Protein AF-A0A835WGQ7-F1 (afdb_monomer_lite)

InterPro domains:
  IPR035952 Rhomboid-like superfamily [G3DSA:1.20.1540.10] (21-206)
  IPR035952 Rhomboid-like superfamily [SSF144091] (20-139)

Sequence (403 aa):
MLRNEVWAGAKTAPGQAIELPKVTPYLSYAIALVDAAVYGTLVRVSATQGPEAAAELLASVGFSRGAVVEQGELWRLLSGLVVHGGLGPVAVVLLGMVAVAPRVEASLGYRTFTAAYLLSALAAADTIIALGGAAADGAAASSLPTAAASVAAAAAASTSAASDGSGGDLLAAMLHPAGADVMAAVTSAAAGGAAGGAAGGLGLGLGALGAVMGIAGAAAAHEVVNGGVEQTAGSSRSASSSGAGTSGSSNGDAAHGHGRSGAGGAAGAAGTVRVDAGAVLLVVGGVAAALPYIQEAGGAGAGALLASLAAGFGTGFALAATAGPRYQVTREVDLPDGSMWIPDPDNVQEYTVVLDRTTAIQRSLATGLMALALGGASLSLVLGAAAAAAASGSAAAATAAGL

Foldseek 3Di:
DPPQPQPWADWDFQPDQGDDQFDQLPVLVVLLVLLVVLVLVLLVCCVPVNLVRSLVVLLVLAQDLCCCQVVVPVCNLVSLQRRALDPLLSVLLSLLSPPQLSVLCGFLPDPLSVLLLSLLLLLLLLLCLQLVVVLVVVVPPDDPPPLVVVVVVLVVVVVPPPDDDDDPDDVCCCVPVVVVSSSVVSLNVSVVVCVVPLSRNLSRSRSNLSSSLLSLLLSLLCLVQCVVVSVVSNVSNVVVVPPPDDPDDDDDDDDDDPDPPPDDPPPDPPDDRDRDVSSVCSLVSSVVSCVVVLVVSPDSSVVSSVVSSVSSSVSSNQLSNFQTWRKDWDKDWDDPPPDPDDDDPVPIRITTIITGPRGPVSNVVSSVVSCCVSVVSSVVSSVVVVVVVVVVVVVVVVVVVVD

Structure (mmCIF, N/CA/C/O backbone):
data_AF-A0A835WGQ7-F1
#
_entry.id   AF-A0A835WGQ7-F1
#
loop_
_atom_site.group_PDB
_atom_site.id
_atom_site.type_symbol
_atom_site.label_atom_id
_atom_site.label_alt_id
_atom_site.label_comp_id
_atom_site.label_asym_id
_atom_site.label_entity_id
_atom_site.label_seq_id
_atom_site.pdbx_PDB_ins_code
_atom_site.Cartn_x
_atom_site.Cartn_y
_atom_site.Cartn_z
_atom_site.occupancy
_atom_site.B_iso_or_equiv
_atom_site.auth_seq_id
_atom_site.auth_comp_id
_atom_site.auth_asym_id
_atom_site.auth_atom_id
_atom_site.pdbx_PDB_model_num
ATOM 1 N N . MET A 1 1 ? 25.394 -22.807 -5.955 1.00 42.53 1 MET A N 1
ATOM 2 C CA . MET A 1 1 ? 25.635 -21.900 -7.098 1.00 42.53 1 MET A CA 1
ATOM 3 C C . MET A 1 1 ? 24.342 -21.155 -7.393 1.00 42.53 1 MET A C 1
ATOM 5 O O . MET A 1 1 ? 23.442 -21.741 -7.976 1.00 42.53 1 MET A O 1
ATOM 9 N N . LEU A 1 2 ? 24.213 -19.911 -6.931 1.00 39.94 2 LEU A N 1
ATOM 10 C CA . LEU A 1 2 ? 23.130 -19.019 -7.355 1.00 39.94 2 LEU A CA 1
ATOM 11 C C . LEU A 1 2 ? 23.532 -18.478 -8.729 1.00 39.94 2 LEU A C 1
ATOM 13 O O . LEU A 1 2 ? 24.539 -17.779 -8.831 1.00 39.94 2 LEU A O 1
ATOM 17 N N . ARG A 1 3 ? 22.826 -18.868 -9.793 1.00 42.78 3 ARG A N 1
ATOM 18 C CA . ARG A 1 3 ? 23.035 -18.252 -11.106 1.00 42.78 3 ARG A CA 1
ATOM 19 C C . ARG A 1 3 ? 22.554 -16.808 -10.994 1.00 42.78 3 ARG A C 1
ATOM 21 O O . ARG A 1 3 ? 21.385 -16.577 -10.703 1.00 42.78 3 ARG A O 1
ATOM 28 N N . ASN A 1 4 ? 23.459 -15.850 -11.186 1.00 44.16 4 ASN A N 1
ATOM 29 C CA . ASN A 1 4 ? 23.080 -14.474 -11.493 1.00 44.16 4 ASN A CA 1
ATOM 30 C C . ASN A 1 4 ? 22.478 -14.494 -12.899 1.00 44.16 4 ASN A C 1
ATOM 32 O O . ASN A 1 4 ? 23.156 -14.220 -13.885 1.00 44.16 4 ASN A O 1
ATOM 36 N N . GLU A 1 5 ? 21.222 -14.912 -12.992 1.00 49.44 5 GLU A N 1
ATOM 37 C CA . GLU A 1 5 ? 20.426 -14.694 -14.184 1.00 49.44 5 GLU A CA 1
ATOM 38 C C . GLU A 1 5 ? 20.212 -13.187 -14.254 1.00 49.44 5 GLU A C 1
ATOM 40 O O . GLU A 1 5 ? 19.432 -12.610 -13.498 1.00 49.44 5 GLU A O 1
ATOM 45 N N . VAL A 1 6 ? 20.997 -12.521 -15.095 1.00 53.69 6 VAL A N 1
ATOM 46 C CA . VAL A 1 6 ? 20.657 -11.176 -15.536 1.00 53.69 6 VAL A CA 1
ATOM 47 C C . VAL A 1 6 ? 19.430 -11.370 -16.413 1.00 53.69 6 VAL A C 1
ATOM 49 O O . VAL A 1 6 ? 19.523 -11.956 -17.490 1.00 53.69 6 VAL A O 1
ATOM 52 N N . TRP A 1 7 ? 18.265 -10.975 -15.905 1.00 54.78 7 TRP A N 1
ATOM 53 C CA . TRP A 1 7 ? 17.029 -11.007 -16.674 1.00 54.78 7 TRP A CA 1
ATOM 54 C C . TRP A 1 7 ? 17.140 -9.920 -17.740 1.00 54.78 7 TRP A C 1
ATOM 56 O O . TRP A 1 7 ? 16.838 -8.754 -17.492 1.00 54.78 7 TRP A O 1
ATOM 66 N N . ALA A 1 8 ? 17.659 -10.295 -18.908 1.00 58.28 8 ALA A N 1
ATOM 67 C CA . ALA A 1 8 ? 17.592 -9.447 -20.082 1.00 58.28 8 ALA A CA 1
ATOM 68 C C . ALA A 1 8 ? 16.115 -9.329 -20.474 1.00 58.28 8 ALA A C 1
ATOM 70 O O . ALA A 1 8 ? 15.437 -10.342 -20.668 1.00 58.28 8 ALA A O 1
ATOM 71 N N . GLY A 1 9 ? 15.604 -8.097 -20.538 1.00 62.06 9 GLY A N 1
ATOM 72 C CA . GLY A 1 9 ? 14.285 -7.843 -21.112 1.00 62.06 9 GLY A CA 1
ATOM 73 C C . GLY A 1 9 ? 14.208 -8.336 -22.560 1.00 62.06 9 GLY A C 1
ATOM 74 O O . GLY A 1 9 ? 15.229 -8.626 -23.190 1.00 62.06 9 GLY A O 1
ATOM 75 N N . ALA A 1 10 ? 12.994 -8.425 -23.104 1.00 68.19 10 ALA A N 1
ATOM 76 C CA . ALA A 1 10 ? 12.816 -8.735 -24.517 1.00 68.19 10 ALA A CA 1
ATOM 77 C C . ALA A 1 10 ? 13.634 -7.749 -25.372 1.00 68.19 10 ALA A C 1
ATOM 79 O O . ALA A 1 10 ? 13.607 -6.541 -25.129 1.00 68.19 10 ALA A O 1
ATOM 80 N N . LYS A 1 11 ? 14.381 -8.261 -26.360 1.00 70.44 11 LYS A N 1
ATOM 81 C CA . LYS A 1 11 ? 15.112 -7.415 -27.309 1.00 70.44 11 LYS A CA 1
ATOM 82 C C . LYS A 1 11 ? 14.091 -6.583 -28.086 1.00 70.44 11 LYS A C 1
ATOM 84 O O . LYS A 1 11 ? 13.348 -7.122 -28.902 1.00 70.44 11 LYS A O 1
ATOM 89 N N . THR A 1 12 ? 14.045 -5.279 -27.830 1.00 72.31 12 THR A N 1
ATOM 90 C CA . THR A 1 12 ? 13.171 -4.359 -28.566 1.00 72.31 12 THR A CA 1
ATOM 91 C C . THR A 1 12 ? 13.935 -3.708 -29.709 1.00 72.31 12 THR A C 1
ATOM 93 O O . THR A 1 12 ? 15.049 -3.210 -29.510 1.00 72.31 12 THR A O 1
ATOM 96 N N . ALA A 1 13 ? 13.333 -3.703 -30.900 1.00 73.19 13 ALA A N 1
ATOM 97 C CA . ALA A 1 13 ? 13.899 -3.022 -32.058 1.00 73.19 13 ALA A CA 1
ATOM 98 C C . ALA A 1 13 ? 14.001 -1.503 -31.798 1.00 73.19 13 ALA A C 1
ATOM 100 O O . ALA A 1 13 ? 13.171 -0.950 -31.060 1.00 73.19 13 ALA A O 1
ATOM 101 N N . PRO A 1 14 ? 14.973 -0.801 -32.408 1.00 66.19 14 PRO A N 1
ATOM 102 C CA . PRO A 1 14 ? 15.103 0.644 -32.281 1.00 66.19 14 PRO A CA 1
ATOM 103 C C . PRO A 1 14 ? 13.787 1.338 -32.635 1.00 66.19 14 PRO A C 1
ATOM 105 O O . PRO A 1 14 ? 13.196 1.098 -33.684 1.00 66.19 14 PRO A O 1
ATOM 108 N N . GLY A 1 15 ? 13.301 2.184 -31.729 1.00 64.00 15 GLY A N 1
ATOM 109 C CA . GLY A 1 15 ? 12.043 2.908 -31.906 1.00 64.00 15 GLY A CA 1
ATOM 110 C C . GLY A 1 15 ? 10.777 2.179 -31.439 1.00 64.00 15 GLY A C 1
ATOM 111 O O . GLY A 1 15 ? 9.723 2.814 -31.392 1.00 64.00 15 GLY A O 1
ATOM 112 N N . GLN A 1 16 ? 10.844 0.914 -31.008 1.00 72.38 16 GLN A N 1
ATOM 113 C CA . GLN A 1 16 ? 9.722 0.257 -30.323 1.00 72.38 16 GLN A CA 1
ATOM 114 C C . GLN A 1 16 ? 9.621 0.680 -28.851 1.00 72.38 16 GLN A C 1
ATOM 116 O O . GLN A 1 16 ? 10.503 1.350 -28.310 1.00 72.38 16 GLN A O 1
ATOM 121 N N . ALA A 1 17 ? 8.460 0.457 -28.223 1.00 68.81 17 ALA A N 1
ATOM 122 C CA . ALA A 1 17 ? 8.287 0.780 -26.807 1.00 68.81 17 ALA A CA 1
ATOM 123 C C . ALA A 1 17 ? 9.069 -0.249 -26.002 1.00 68.81 17 ALA A C 1
ATOM 125 O O . ALA A 1 17 ? 8.907 -1.443 -26.230 1.00 68.81 17 ALA A O 1
ATOM 126 N N . ILE A 1 18 ? 9.925 0.219 -25.097 1.00 69.88 18 ILE A N 1
ATOM 127 C CA . ILE A 1 18 ? 10.654 -0.671 -24.204 1.00 69.88 18 ILE A CA 1
ATOM 128 C C . ILE A 1 18 ? 9.629 -1.407 -23.342 1.00 69.88 18 ILE A C 1
ATOM 130 O O . ILE A 1 18 ? 8.934 -0.798 -22.526 1.00 69.88 18 ILE A O 1
ATOM 134 N N . GLU A 1 19 ? 9.534 -2.719 -23.526 1.00 69.19 19 GLU A N 1
ATOM 135 C CA . GLU A 1 19 ? 8.757 -3.576 -22.644 1.00 69.19 19 GLU A CA 1
ATOM 136 C C . GLU A 1 19 ? 9.624 -3.953 -21.445 1.00 69.19 19 GLU A C 1
ATOM 138 O O . GLU A 1 19 ? 10.510 -4.803 -21.525 1.00 69.19 19 GLU A O 1
ATOM 143 N N . LEU A 1 20 ? 9.380 -3.289 -20.315 1.00 73.56 20 LEU A N 1
ATOM 144 C CA . LEU A 1 20 ? 9.945 -3.717 -19.038 1.00 73.56 20 LEU A CA 1
ATOM 145 C C . LEU A 1 20 ? 9.441 -5.134 -18.710 1.00 73.56 20 LEU A C 1
ATOM 147 O O . LEU A 1 20 ? 8.308 -5.462 -19.076 1.00 73.56 20 LEU A O 1
ATOM 151 N N . PRO A 1 21 ? 10.226 -5.974 -18.010 1.00 66.69 21 PRO A N 1
ATOM 152 C CA . PRO A 1 21 ? 9.754 -7.274 -17.549 1.00 66.69 21 PRO A CA 1
ATOM 153 C C . PRO A 1 21 ? 8.504 -7.083 -16.684 1.00 66.69 21 PRO A C 1
ATOM 155 O O . PRO A 1 21 ? 8.583 -6.527 -15.591 1.00 66.69 21 PRO A O 1
ATOM 158 N N . LYS A 1 22 ? 7.338 -7.504 -17.183 1.00 76.00 22 LYS A N 1
ATOM 159 C CA . LYS A 1 22 ? 6.068 -7.357 -16.466 1.00 76.00 22 LYS A CA 1
ATOM 160 C C . LYS A 1 22 ? 5.734 -8.654 -15.757 1.00 76.00 22 LYS A C 1
ATOM 162 O O . LYS A 1 22 ? 5.505 -9.681 -16.393 1.00 76.00 22 LYS A O 1
ATOM 167 N N . VAL A 1 23 ? 5.662 -8.594 -14.434 1.00 87.12 23 VAL A N 1
ATOM 168 C CA . VAL A 1 23 ? 5.010 -9.646 -13.654 1.00 87.12 23 VAL A CA 1
ATOM 169 C C . VAL A 1 23 ? 3.498 -9.449 -13.768 1.00 87.12 23 VAL A C 1
ATOM 171 O O . VAL A 1 23 ? 3.008 -8.328 -13.650 1.00 87.12 23 VAL A O 1
ATOM 174 N N . THR A 1 24 ? 2.748 -10.524 -14.010 1.00 93.06 24 THR A N 1
ATOM 175 C CA . THR A 1 24 ? 1.279 -10.476 -13.951 1.00 93.06 24 THR A CA 1
ATOM 176 C C . THR A 1 24 ? 0.832 -10.125 -12.525 1.00 93.06 24 THR A C 1
ATOM 178 O O . THR A 1 24 ? 1.233 -10.832 -11.596 1.00 93.06 24 THR A O 1
ATOM 181 N N . PRO A 1 25 ? 0.020 -9.072 -12.330 1.00 95.06 25 PRO A N 1
ATOM 182 C CA . PRO A 1 25 ? -0.252 -8.516 -11.009 1.00 95.06 25 PRO A CA 1
ATOM 183 C C . PRO A 1 25 ? -1.388 -9.259 -10.290 1.00 95.06 25 PRO A C 1
ATOM 185 O O . PRO A 1 25 ? -2.510 -8.774 -10.187 1.00 95.06 25 PRO A O 1
ATOM 188 N N . TYR A 1 26 ? -1.135 -10.491 -9.854 1.00 95.88 26 TYR A N 1
ATOM 189 C CA . TYR A 1 26 ? -2.166 -11.317 -9.220 1.00 95.88 26 TYR A CA 1
ATOM 190 C C . TYR A 1 26 ? -2.505 -10.858 -7.801 1.00 95.88 26 TYR A C 1
ATOM 192 O O . TYR A 1 26 ? -3.658 -10.974 -7.381 1.00 95.88 26 TYR A O 1
ATOM 200 N N . LEU A 1 27 ? -1.515 -10.371 -7.050 1.00 95.62 27 LEU A N 1
ATOM 201 C CA . LEU A 1 27 ? -1.689 -10.108 -5.628 1.00 95.62 27 LEU A CA 1
ATOM 202 C C . LEU A 1 27 ? -2.539 -8.863 -5.377 1.00 95.62 27 LEU A C 1
ATOM 204 O O . LEU A 1 27 ? -3.400 -8.892 -4.505 1.00 95.62 27 LEU A O 1
ATOM 208 N N . SER A 1 28 ? -2.348 -7.802 -6.157 1.00 95.88 28 SER A N 1
ATOM 209 C CA . SER A 1 28 ? -3.173 -6.590 -6.091 1.00 95.88 28 SER A CA 1
ATOM 210 C C . SER A 1 28 ? -4.661 -6.891 -6.303 1.00 95.88 28 SER A C 1
ATOM 212 O O . SER A 1 28 ? -5.491 -6.479 -5.492 1.00 95.88 28 SER A O 1
ATOM 214 N N . TYR A 1 29 ? -5.006 -7.692 -7.316 1.00 96.75 29 TYR A N 1
ATOM 215 C CA . TYR A 1 29 ? -6.393 -8.115 -7.536 1.00 96.75 29 TYR A CA 1
ATOM 216 C C . TYR A 1 29 ? -6.918 -9.044 -6.439 1.00 96.75 29 TYR A C 1
ATOM 218 O O . TYR A 1 29 ? -8.082 -8.934 -6.054 1.00 96.75 29 TYR A O 1
ATOM 226 N N . ALA A 1 30 ? -6.080 -9.945 -5.919 1.00 96.56 30 ALA A N 1
ATOM 227 C CA . ALA A 1 30 ? -6.469 -10.818 -4.817 1.00 96.56 30 ALA A CA 1
ATOM 228 C C . ALA A 1 30 ? -6.792 -10.015 -3.548 1.00 96.56 30 ALA A C 1
ATOM 230 O O . ALA A 1 30 ? -7.811 -10.275 -2.914 1.00 96.56 30 ALA A O 1
ATOM 231 N N . ILE A 1 31 ? -5.971 -9.014 -3.211 1.00 95.31 31 ILE A N 1
ATOM 232 C CA . ILE A 1 31 ? -6.208 -8.127 -2.065 1.00 95.31 31 ILE A CA 1
ATOM 233 C C . ILE A 1 31 ? -7.496 -7.323 -2.275 1.00 95.31 31 ILE A C 1
ATOM 235 O O . ILE A 1 31 ? -8.357 -7.351 -1.401 1.00 95.31 31 ILE A O 1
ATOM 239 N N . ALA A 1 32 ? -7.700 -6.726 -3.458 1.00 95.62 32 ALA A N 1
ATOM 240 C CA . ALA A 1 32 ? -8.944 -6.016 -3.777 1.00 95.62 32 ALA A CA 1
ATOM 241 C C . ALA A 1 32 ? -10.190 -6.897 -3.587 1.00 95.62 32 ALA A C 1
ATOM 243 O O . ALA A 1 32 ? -11.204 -6.456 -3.047 1.00 95.62 32 ALA A O 1
ATOM 244 N N . LEU A 1 33 ? -10.121 -8.156 -4.031 1.00 96.69 33 LEU A N 1
ATOM 245 C CA . LEU A 1 33 ? -11.221 -9.103 -3.879 1.00 96.69 33 LEU A CA 1
ATOM 246 C C . LEU A 1 33 ? -11.489 -9.422 -2.403 1.00 96.69 33 LEU A C 1
ATOM 248 O O . LEU A 1 33 ? -12.650 -9.495 -2.002 1.00 96.69 33 LEU A O 1
ATOM 252 N N . VAL A 1 34 ? -10.435 -9.599 -1.601 1.00 96.06 34 VAL A N 1
ATOM 253 C CA . VAL A 1 34 ? -10.555 -9.832 -0.156 1.00 96.06 34 VAL A CA 1
ATOM 254 C C . VAL A 1 34 ? -11.181 -8.621 0.537 1.00 96.06 34 VAL A C 1
ATOM 256 O O . VAL A 1 34 ? -12.139 -8.806 1.285 1.00 96.06 34 VAL A O 1
ATOM 259 N N . ASP A 1 35 ? -10.730 -7.400 0.241 1.00 94.69 35 ASP A N 1
ATOM 260 C CA . ASP A 1 35 ? -11.299 -6.164 0.800 1.00 94.69 35 ASP A CA 1
ATOM 261 C C . ASP A 1 35 ? -12.793 -6.032 0.474 1.00 94.69 35 ASP A C 1
ATOM 263 O O . ASP A 1 35 ? -13.623 -5.796 1.357 1.00 94.69 35 ASP A O 1
ATOM 267 N N . ALA A 1 36 ? -13.158 -6.265 -0.791 1.00 95.06 36 ALA A N 1
ATOM 268 C CA . ALA A 1 36 ? -14.547 -6.232 -1.234 1.00 95.06 36 ALA A CA 1
ATOM 269 C C . ALA A 1 36 ? -15.402 -7.312 -0.548 1.00 95.06 36 ALA A C 1
ATOM 271 O O . ALA A 1 36 ? -16.542 -7.045 -0.164 1.00 95.06 36 ALA A O 1
ATOM 272 N N . ALA A 1 37 ? -14.866 -8.522 -0.364 1.00 96.44 37 ALA A N 1
ATOM 273 C CA . ALA A 1 37 ? -15.575 -9.625 0.282 1.00 96.44 37 ALA A CA 1
ATOM 274 C C . ALA A 1 37 ? -15.777 -9.391 1.789 1.00 96.44 37 ALA A C 1
ATOM 276 O O . ALA A 1 37 ? -16.870 -9.638 2.310 1.00 96.44 37 ALA A O 1
ATOM 277 N N . VAL A 1 38 ? -14.754 -8.888 2.488 1.00 94.50 38 VAL A N 1
ATOM 278 C CA . VAL A 1 38 ? -14.835 -8.552 3.918 1.00 94.50 38 VAL A CA 1
ATOM 279 C C . VAL A 1 38 ? -15.845 -7.428 4.133 1.00 94.50 38 VAL A C 1
ATOM 281 O O . VAL A 1 38 ? -16.756 -7.568 4.951 1.00 94.50 38 VAL A O 1
ATOM 284 N N . TYR A 1 39 ? -15.760 -6.357 3.340 1.00 92.88 39 TYR A N 1
ATOM 285 C CA . TYR A 1 39 ? -16.720 -5.260 3.414 1.00 92.88 39 TYR A CA 1
ATOM 286 C C . TYR A 1 39 ? -18.145 -5.708 3.055 1.00 92.88 39 TYR A C 1
ATOM 288 O O . TYR A 1 39 ? -19.093 -5.408 3.778 1.00 92.88 39 TYR A O 1
ATOM 296 N N . GLY A 1 40 ? -18.310 -6.506 1.997 1.00 94.31 40 GLY A N 1
ATOM 297 C CA . GLY A 1 40 ? -19.608 -7.071 1.625 1.00 94.31 40 GLY A CA 1
ATOM 298 C C . GLY A 1 40 ? -20.214 -7.957 2.718 1.00 94.31 40 GLY A C 1
ATOM 299 O O . GLY A 1 40 ? -21.430 -7.951 2.912 1.00 94.31 40 GLY A O 1
ATOM 300 N N . THR A 1 41 ? -19.379 -8.666 3.481 1.00 95.19 41 THR A N 1
ATOM 301 C CA . THR A 1 41 ? -19.822 -9.452 4.642 1.00 95.19 41 THR A CA 1
ATOM 302 C C . THR A 1 41 ? -20.339 -8.548 5.760 1.00 95.19 41 THR A C 1
ATOM 304 O O . THR A 1 41 ? -21.416 -8.815 6.292 1.00 95.19 41 THR A O 1
ATOM 307 N N . LEU A 1 42 ? -19.639 -7.451 6.070 1.00 90.50 42 LEU A N 1
ATOM 308 C CA . LEU A 1 42 ? -20.092 -6.461 7.056 1.00 90.50 42 LEU A CA 1
ATOM 309 C C . LEU A 1 42 ? -21.432 -5.830 6.653 1.00 90.50 42 LEU A C 1
ATOM 311 O O . LEU A 1 42 ? -22.355 -5.784 7.466 1.00 90.50 42 LEU A O 1
ATOM 315 N N . VAL A 1 43 ? -21.576 -5.429 5.384 1.00 90.88 43 VAL A N 1
ATOM 316 C CA . VAL A 1 43 ? -22.836 -4.890 4.840 1.00 90.88 43 VAL A CA 1
ATOM 317 C C . VAL A 1 43 ? -23.962 -5.916 4.955 1.00 90.88 43 VAL A C 1
ATOM 319 O O . VAL A 1 43 ? -25.062 -5.586 5.395 1.00 90.88 43 VAL A O 1
ATOM 322 N N . ARG A 1 44 ? -23.695 -7.183 4.616 1.00 94.25 44 ARG A N 1
ATOM 323 C CA . ARG A 1 44 ? -24.687 -8.258 4.731 1.00 94.25 44 ARG A CA 1
ATOM 324 C C . ARG A 1 44 ? -25.120 -8.493 6.179 1.00 94.25 44 ARG A C 1
ATOM 326 O O . ARG A 1 44 ? -26.311 -8.676 6.420 1.00 94.25 44 ARG A O 1
ATOM 333 N N . VAL A 1 45 ? -24.188 -8.513 7.132 1.00 94.62 45 VAL A N 1
ATOM 334 C CA . VAL A 1 45 ? -24.510 -8.668 8.562 1.00 94.62 45 VAL A CA 1
ATOM 335 C C . VAL A 1 45 ? -25.332 -7.479 9.046 1.00 94.62 45 VAL A C 1
ATOM 337 O O . VAL A 1 45 ? -26.375 -7.692 9.653 1.00 94.62 45 VAL A O 1
ATOM 340 N N . SER A 1 46 ? -24.950 -6.254 8.676 1.00 90.50 46 SER A N 1
ATOM 341 C CA . SER A 1 46 ? -25.718 -5.048 9.000 1.00 90.50 46 SER A CA 1
ATOM 342 C C . SER A 1 46 ? -27.153 -5.119 8.468 1.00 90.50 46 SER A C 1
ATOM 344 O O . SER A 1 46 ? -28.100 -4.874 9.212 1.00 90.50 46 SER A O 1
ATOM 346 N N . ALA A 1 47 ? -27.328 -5.546 7.214 1.00 90.94 47 ALA A N 1
ATOM 347 C CA . ALA A 1 47 ? -28.641 -5.655 6.581 1.00 90.94 47 ALA A CA 1
ATOM 348 C C . ALA A 1 47 ? -29.522 -6.775 7.164 1.00 90.94 47 ALA A C 1
ATOM 350 O O . ALA A 1 47 ? -30.744 -6.666 7.139 1.00 90.94 47 ALA A O 1
ATOM 351 N N . THR A 1 48 ? -28.925 -7.865 7.658 1.00 96.75 48 THR A N 1
ATOM 352 C CA . THR A 1 48 ? -29.675 -9.055 8.112 1.00 96.75 48 THR A CA 1
ATOM 353 C C . THR A 1 48 ? -29.861 -9.140 9.624 1.00 96.75 48 THR A C 1
ATOM 355 O O . THR A 1 48 ? -30.847 -9.719 10.071 1.00 96.75 48 THR A O 1
ATOM 358 N N . GLN A 1 49 ? -28.931 -8.593 10.407 1.00 96.25 49 GLN A N 1
ATOM 359 C CA . GLN A 1 49 ? -28.886 -8.708 11.871 1.00 96.25 49 GLN A CA 1
ATOM 360 C C . GLN A 1 49 ? -28.893 -7.346 12.581 1.00 96.25 49 GLN A C 1
ATOM 362 O O . GLN A 1 49 ? -28.945 -7.305 13.807 1.00 96.25 49 GLN A O 1
ATOM 367 N N . GLY A 1 50 ? -28.869 -6.244 11.830 1.00 92.06 50 GLY A N 1
ATOM 368 C CA . GLY A 1 50 ? -28.847 -4.888 12.367 1.00 92.06 50 GLY A CA 1
ATOM 369 C C . GLY A 1 50 ? -27.435 -4.297 12.495 1.00 92.06 50 GLY A C 1
ATOM 370 O O . GLY A 1 50 ? -26.428 -5.014 12.430 1.00 92.06 50 GLY A O 1
ATOM 371 N N . PRO A 1 51 ? -27.339 -2.964 12.643 1.00 87.19 51 PRO A N 1
ATOM 372 C CA . PRO A 1 51 ? -26.069 -2.248 12.739 1.00 87.19 51 PRO A CA 1
ATOM 373 C C . PRO A 1 51 ? -25.253 -2.624 13.986 1.00 87.19 51 PRO A C 1
ATOM 375 O O . PRO A 1 51 ? -24.024 -2.600 13.929 1.00 87.19 51 PRO A O 1
ATOM 378 N N . GLU A 1 52 ? -25.900 -3.032 15.078 1.00 90.25 52 GLU A N 1
ATOM 379 C CA . GLU A 1 52 ? -25.240 -3.449 16.319 1.00 90.25 52 GLU A CA 1
ATOM 380 C C . GLU A 1 52 ? -24.429 -4.734 16.118 1.00 90.25 52 GLU A C 1
ATOM 382 O O . GLU A 1 52 ? -23.269 -4.800 16.518 1.00 90.25 52 GLU A O 1
ATOM 387 N N . ALA A 1 53 ? -24.997 -5.725 15.421 1.00 93.25 53 ALA A N 1
ATOM 388 C CA . ALA A 1 53 ? -24.309 -6.977 15.107 1.00 93.25 53 ALA A CA 1
ATOM 389 C C . ALA A 1 53 ? -23.108 -6.750 14.173 1.00 93.25 53 ALA A C 1
ATOM 391 O O . ALA A 1 53 ? -22.057 -7.376 14.322 1.00 93.25 53 ALA A O 1
ATOM 392 N N . ALA A 1 54 ? -23.236 -5.824 13.218 1.00 87.50 54 ALA A N 1
ATOM 393 C CA . ALA A 1 54 ? -22.121 -5.438 12.360 1.00 87.50 54 ALA A CA 1
ATOM 394 C C . ALA A 1 54 ? -21.017 -4.720 13.148 1.00 87.50 54 ALA A C 1
ATOM 396 O O . ALA A 1 54 ? -19.842 -4.987 12.909 1.00 87.50 54 ALA A O 1
ATOM 397 N N . ALA A 1 55 ? -21.378 -3.854 14.101 1.00 86.12 55 ALA A N 1
ATOM 398 C CA . ALA A 1 55 ? -20.424 -3.184 14.981 1.00 86.12 55 ALA A CA 1
ATOM 399 C C . ALA A 1 55 ? -19.704 -4.173 15.914 1.00 86.12 55 ALA A C 1
ATOM 401 O O . ALA A 1 55 ? -18.493 -4.060 16.097 1.00 86.12 55 ALA A O 1
ATOM 402 N N . GLU A 1 56 ? -20.407 -5.175 16.447 1.00 88.94 56 GLU A N 1
ATOM 403 C CA . GLU A 1 56 ? -19.807 -6.253 17.241 1.00 88.94 56 GLU A CA 1
ATOM 404 C C . GLU A 1 56 ? -18.835 -7.090 16.399 1.00 88.94 56 GLU A C 1
ATOM 406 O O . GLU A 1 56 ? -17.688 -7.310 16.800 1.00 88.94 56 GLU A O 1
ATOM 411 N N . LEU A 1 57 ? -19.243 -7.488 15.188 1.00 90.38 57 LEU A N 1
ATOM 412 C CA . LEU A 1 57 ? -18.366 -8.194 14.256 1.00 90.38 57 LEU A CA 1
ATOM 413 C C . LEU A 1 57 ? -17.127 -7.351 13.926 1.00 90.38 57 LEU A C 1
ATOM 415 O O . LEU A 1 57 ? -16.003 -7.850 13.993 1.00 90.38 57 LEU A O 1
ATOM 419 N N . LEU A 1 58 ? -17.320 -6.064 13.637 1.00 88.56 58 LEU A N 1
ATOM 420 C CA . LEU A 1 58 ? -16.247 -5.119 13.359 1.00 88.56 58 LEU A CA 1
ATOM 421 C C . LEU A 1 58 ? -15.282 -4.992 14.549 1.00 88.56 58 LEU A C 1
ATOM 423 O O . LEU A 1 58 ? -14.072 -5.053 14.354 1.00 88.56 58 LEU A O 1
ATOM 427 N N . ALA A 1 59 ? -15.791 -4.882 15.777 1.00 85.44 59 ALA A N 1
ATOM 428 C CA . ALA A 1 59 ? -14.977 -4.822 16.990 1.00 85.44 59 ALA A CA 1
ATOM 429 C C . ALA A 1 59 ? -14.228 -6.141 17.267 1.00 85.44 59 ALA A C 1
ATOM 431 O O . ALA A 1 59 ? -13.104 -6.132 17.783 1.00 85.44 59 ALA A O 1
ATOM 432 N N . SER A 1 60 ? -14.823 -7.280 16.902 1.00 88.94 60 SER A N 1
ATOM 433 C CA . SER A 1 60 ? -14.225 -8.602 17.107 1.00 88.94 60 SER A CA 1
ATOM 434 C C . SER A 1 60 ? -13.081 -8.900 16.133 1.00 88.94 60 SER A C 1
ATOM 436 O O . SER A 1 60 ? -12.051 -9.415 16.553 1.00 88.94 60 SER A O 1
ATOM 438 N N . VAL A 1 61 ? -13.222 -8.538 14.853 1.00 89.44 61 VAL A N 1
ATOM 439 C CA . VAL A 1 61 ? -12.218 -8.832 13.811 1.00 89.44 61 VAL A CA 1
ATOM 440 C C . VAL A 1 61 ? -11.251 -7.669 13.623 1.00 89.44 61 VAL A C 1
ATOM 442 O O . VAL A 1 61 ? -10.142 -7.836 13.125 1.00 89.44 61 VAL A O 1
ATOM 445 N N . GLY A 1 62 ? -11.664 -6.478 14.019 1.00 85.62 62 GLY A N 1
ATOM 446 C CA . GLY A 1 62 ? -10.943 -5.252 13.804 1.00 85.62 62 GLY A CA 1
ATOM 447 C C . GLY A 1 62 ? -9.642 -5.086 14.592 1.00 85.62 62 GLY A C 1
ATOM 448 O O . GLY A 1 62 ? -9.433 -5.701 15.643 1.00 85.62 62 GLY A O 1
ATOM 449 N N . PHE A 1 63 ? -8.784 -4.185 14.109 1.00 82.69 63 PHE A N 1
ATOM 450 C CA . PHE A 1 63 ? -7.653 -3.669 14.867 1.00 82.69 63 PHE A CA 1
ATOM 451 C C . PHE A 1 63 ? -8.114 -3.105 16.222 1.00 82.69 63 PHE A C 1
ATOM 453 O O . PHE A 1 63 ? -8.934 -2.192 16.296 1.00 82.69 63 PHE A O 1
ATOM 460 N N . SER A 1 64 ? -7.551 -3.647 17.300 1.00 84.06 64 SER A N 1
ATOM 461 C CA . SER A 1 64 ? -7.768 -3.188 18.670 1.00 84.06 64 SER A CA 1
ATOM 462 C C . SER A 1 64 ? -6.423 -3.119 19.376 1.00 84.06 64 SER A C 1
ATOM 464 O O . SER A 1 64 ? -5.742 -4.135 19.522 1.00 84.06 64 SER A O 1
ATOM 466 N N . ARG A 1 65 ? -6.039 -1.921 19.832 1.00 80.31 65 ARG A N 1
ATOM 467 C CA . ARG A 1 65 ? -4.777 -1.720 20.558 1.00 80.31 65 ARG A CA 1
ATOM 468 C C . ARG A 1 65 ? -4.713 -2.597 21.807 1.00 80.31 65 ARG A C 1
ATOM 470 O O . ARG A 1 65 ? -3.687 -3.224 22.029 1.00 80.31 65 ARG A O 1
ATOM 477 N N . GLY A 1 66 ? -5.795 -2.655 22.585 1.00 81.56 66 GLY A N 1
ATOM 478 C CA . GLY A 1 66 ? -5.860 -3.482 23.793 1.00 81.56 66 GLY A CA 1
ATOM 479 C C . GLY A 1 66 ? -5.669 -4.962 23.470 1.00 81.56 66 GLY A C 1
ATOM 480 O O . GLY A 1 66 ? -4.816 -5.612 24.054 1.00 81.56 66 GLY A O 1
ATOM 481 N N . ALA A 1 67 ? -6.357 -5.482 22.453 1.00 83.12 67 ALA A N 1
ATOM 482 C CA . ALA A 1 67 ? -6.197 -6.882 22.059 1.00 83.12 67 ALA A CA 1
ATOM 483 C C . ALA A 1 67 ? -4.783 -7.200 21.528 1.00 83.12 67 ALA A C 1
ATOM 485 O O . ALA A 1 67 ? -4.215 -8.246 21.834 1.00 83.12 67 ALA A O 1
ATOM 486 N N . VAL A 1 68 ? -4.162 -6.282 20.781 1.00 81.19 68 VAL A N 1
ATOM 487 C CA . VAL A 1 68 ? -2.787 -6.474 20.292 1.00 81.19 68 VAL A CA 1
ATOM 488 C C . VAL A 1 68 ? -1.768 -6.405 21.435 1.00 81.19 68 VAL A C 1
ATOM 490 O O . VAL A 1 68 ? -0.890 -7.260 21.517 1.00 81.19 68 VAL A O 1
ATOM 493 N N . VAL A 1 69 ? -1.873 -5.404 22.314 1.00 77.50 69 VAL A N 1
ATOM 494 C CA . VAL A 1 69 ? -0.874 -5.129 23.362 1.00 77.50 69 VAL A CA 1
ATOM 495 C C . VAL A 1 69 ? -1.064 -6.026 24.587 1.00 77.50 69 VAL A C 1
ATOM 497 O O . VAL A 1 69 ? -0.085 -6.547 25.110 1.00 77.50 69 VAL A O 1
ATOM 500 N N . GLU A 1 70 ? -2.300 -6.215 25.047 1.00 82.94 70 GLU A N 1
ATOM 501 C CA . GLU A 1 70 ? -2.609 -6.934 26.291 1.00 82.94 70 GLU A CA 1
ATOM 502 C C . GLU A 1 70 ? -2.844 -8.429 26.054 1.00 82.94 70 GLU A C 1
ATOM 504 O O . GLU A 1 70 ? -2.445 -9.249 26.877 1.00 82.94 70 GLU A O 1
ATOM 509 N N . GLN A 1 71 ? -3.473 -8.796 24.931 1.00 85.38 71 GLN A N 1
ATOM 510 C CA . GLN A 1 71 ? -3.860 -10.186 24.638 1.00 85.38 71 GLN A CA 1
ATOM 511 C C . GLN A 1 71 ? -2.921 -10.866 23.630 1.00 85.38 71 GLN A C 1
ATOM 513 O O . GLN A 1 71 ? -3.021 -12.071 23.404 1.00 85.38 71 GLN A O 1
ATOM 518 N N . GLY A 1 72 ? -1.985 -10.119 23.032 1.00 82.88 72 GLY A N 1
ATOM 519 C CA . GLY A 1 72 ? -1.034 -10.654 22.057 1.00 82.88 72 GLY A CA 1
ATOM 520 C C . GLY A 1 72 ? -1.683 -11.096 20.742 1.00 82.88 72 GLY A C 1
ATOM 521 O O . GLY A 1 72 ? -1.114 -11.917 20.019 1.00 82.88 72 GLY A O 1
ATOM 522 N N . GLU A 1 73 ? -2.865 -10.571 20.407 1.00 89.56 73 GLU A N 1
ATOM 523 C CA . GLU A 1 73 ? -3.609 -10.923 19.193 1.00 89.56 73 GLU A CA 1
ATOM 524 C C . GLU A 1 73 ? -3.002 -10.256 17.944 1.00 89.56 73 GLU A C 1
ATOM 526 O O . GLU A 1 73 ? -3.620 -9.420 17.288 1.00 89.56 73 GLU A O 1
ATOM 531 N N . LEU A 1 74 ? -1.768 -10.634 17.585 1.00 84.75 74 LEU A N 1
ATOM 532 C CA . LEU A 1 74 ? -1.013 -10.056 16.460 1.00 84.75 74 LEU A CA 1
ATOM 533 C C . LEU A 1 74 ? -1.742 -10.170 15.115 1.00 84.75 74 LEU A C 1
ATOM 535 O O . LEU A 1 74 ? -1.538 -9.345 14.227 1.00 84.75 74 LEU A O 1
ATOM 539 N N . TRP A 1 75 ? -2.618 -11.164 14.959 1.00 88.81 75 TRP A N 1
ATOM 540 C CA . TRP A 1 75 ? -3.443 -11.321 13.762 1.00 88.81 75 TRP A CA 1
ATOM 541 C C . TRP A 1 75 ? -4.367 -10.115 13.526 1.00 88.81 75 TRP A C 1
ATOM 543 O O . TRP A 1 75 ? -4.698 -9.842 12.373 1.00 88.81 75 TRP A O 1
ATOM 553 N N . ARG A 1 76 ? -4.707 -9.340 14.569 1.00 87.44 76 ARG A N 1
ATOM 554 C CA . ARG A 1 76 ? -5.503 -8.110 14.443 1.00 87.44 76 ARG A CA 1
ATOM 555 C C . ARG A 1 76 ? -4.794 -6.977 13.711 1.00 87.44 76 ARG A C 1
ATOM 557 O O . ARG A 1 76 ? -5.450 -6.099 13.156 1.00 87.44 76 ARG A O 1
ATOM 564 N N . LEU A 1 77 ? -3.460 -6.997 13.681 1.00 84.12 77 LEU A N 1
ATOM 565 C CA . LEU A 1 77 ? -2.682 -6.083 12.840 1.00 84.12 77 LEU A CA 1
ATOM 566 C C . LEU A 1 77 ? -2.928 -6.376 11.359 1.00 84.12 77 LEU A C 1
ATOM 568 O O . LEU A 1 77 ? -3.032 -5.456 10.554 1.00 84.12 77 LEU A O 1
ATOM 572 N N . LEU A 1 78 ? -3.054 -7.660 11.012 1.00 87.31 78 LEU A N 1
ATOM 573 C CA . LEU A 1 78 ? -3.303 -8.093 9.642 1.00 87.31 78 LEU A CA 1
ATOM 574 C C . LEU A 1 78 ? -4.774 -7.956 9.258 1.00 87.31 78 LEU A C 1
ATOM 576 O O . LEU A 1 78 ? -5.064 -7.528 8.150 1.00 87.31 78 LEU A O 1
ATOM 580 N N . SER A 1 79 ? -5.719 -8.276 10.141 1.00 89.94 79 SER A N 1
ATOM 581 C CA . SER A 1 79 ? -7.139 -8.088 9.824 1.00 89.94 79 SER A CA 1
ATOM 582 C C . SER A 1 79 ? -7.514 -6.607 9.693 1.00 89.94 79 SER A C 1
ATOM 584 O O . SER A 1 79 ? -8.351 -6.269 8.861 1.00 89.94 79 SER A O 1
ATOM 586 N N . GLY A 1 80 ? -6.837 -5.706 10.415 1.00 87.38 80 GLY A N 1
ATOM 587 C CA . GLY A 1 80 ? -6.973 -4.254 10.240 1.00 87.38 80 GLY A CA 1
ATOM 588 C C . GLY A 1 80 ? -6.582 -3.729 8.849 1.00 87.38 80 GLY A C 1
ATOM 589 O O . GLY A 1 80 ? -6.883 -2.585 8.528 1.00 87.38 80 GLY A O 1
ATOM 590 N N . LEU A 1 81 ? -5.937 -4.544 8.006 1.00 89.75 81 LEU A N 1
ATOM 591 C CA . LEU A 1 81 ? -5.695 -4.213 6.596 1.00 89.75 81 LEU A CA 1
ATOM 592 C C . LEU A 1 81 ? -6.950 -4.311 5.735 1.00 89.75 81 LEU A C 1
ATOM 594 O O . LEU A 1 81 ? -7.042 -3.617 4.730 1.00 89.75 81 LEU A O 1
ATOM 598 N N . VAL A 1 82 ? -7.863 -5.212 6.100 1.00 92.69 82 VAL A N 1
ATOM 599 C CA . VAL A 1 82 ? -8.996 -5.609 5.252 1.00 92.69 82 VAL A CA 1
ATOM 600 C C . VAL A 1 82 ? -10.345 -5.210 5.840 1.00 92.69 82 VAL A C 1
ATOM 602 O O . VAL A 1 82 ? -11.354 -5.122 5.138 1.00 92.69 82 VAL A O 1
ATOM 605 N N . VAL A 1 83 ? -10.385 -4.947 7.144 1.00 90.69 83 VAL A N 1
ATOM 606 C CA . VAL A 1 83 ? -11.596 -4.566 7.864 1.00 90.69 83 VAL A CA 1
ATOM 607 C C . VAL A 1 83 ? -11.813 -3.059 7.759 1.00 90.69 83 VAL A C 1
ATOM 609 O O . VAL A 1 83 ? -11.067 -2.272 8.325 1.00 90.69 83 VAL A O 1
ATOM 612 N N . HIS A 1 84 ? -12.885 -2.655 7.079 1.00 87.50 84 HIS A N 1
ATOM 613 C CA . HIS A 1 84 ? -13.211 -1.250 6.845 1.00 87.50 84 HIS A CA 1
ATOM 614 C C . HIS A 1 84 ? -14.550 -0.888 7.489 1.00 87.50 84 HIS A C 1
ATOM 616 O O . HIS A 1 84 ? -15.556 -1.553 7.255 1.00 87.50 84 HIS A O 1
ATOM 622 N N . GLY A 1 85 ? -14.577 0.202 8.261 1.00 82.94 85 GLY A N 1
ATOM 623 C CA . GLY A 1 85 ? -15.799 0.697 8.909 1.00 82.94 85 GLY A CA 1
ATOM 624 C C . GLY A 1 85 ? -16.720 1.524 8.001 1.00 82.94 85 GLY A C 1
ATOM 625 O O . GLY A 1 85 ? -17.811 1.885 8.424 1.00 82.94 85 GLY A O 1
ATOM 626 N N . GLY A 1 86 ? -16.305 1.843 6.768 1.00 83.50 86 GLY A N 1
ATOM 627 C CA . GLY A 1 86 ? -17.022 2.771 5.890 1.00 83.50 86 GLY A CA 1
ATOM 628 C C . GLY A 1 86 ? -16.748 2.556 4.400 1.00 83.50 86 GLY A C 1
ATOM 629 O O . GLY A 1 86 ? -15.689 2.057 4.019 1.00 83.50 86 GLY A O 1
ATOM 630 N N . LEU A 1 87 ? -17.697 2.983 3.555 1.00 84.69 87 LEU A N 1
ATOM 631 C CA . LEU A 1 87 ? -17.589 2.885 2.093 1.00 84.69 87 LEU A CA 1
ATOM 632 C C . LEU A 1 87 ? -16.475 3.781 1.529 1.00 84.69 87 LEU A C 1
ATOM 634 O O . LEU A 1 87 ? -15.796 3.399 0.585 1.00 84.69 87 LEU A O 1
ATOM 638 N N . GLY A 1 88 ? -16.268 4.969 2.105 1.00 83.38 88 GLY A N 1
ATOM 639 C CA . GLY A 1 88 ? -15.249 5.916 1.638 1.00 83.38 88 GLY A CA 1
ATOM 640 C C . GLY A 1 88 ? -13.835 5.318 1.642 1.00 83.38 88 GLY A C 1
ATOM 641 O O . GLY A 1 88 ? -13.224 5.218 0.576 1.00 83.38 88 GLY A O 1
ATOM 642 N N . PRO A 1 89 ? -13.323 4.859 2.802 1.00 82.75 89 PRO A N 1
ATOM 643 C CA . PRO A 1 89 ? -12.021 4.201 2.880 1.00 82.75 89 PRO A CA 1
ATOM 644 C C . PRO A 1 89 ? -11.908 2.975 1.973 1.00 82.75 89 PRO A C 1
ATOM 646 O O . PRO A 1 89 ? -10.928 2.869 1.237 1.00 82.75 89 PRO A O 1
ATOM 649 N N . VAL A 1 90 ? -12.918 2.089 1.955 1.00 88.12 90 VAL A N 1
ATOM 650 C CA . VAL A 1 90 ? -12.852 0.880 1.117 1.00 88.12 90 VAL A CA 1
ATOM 651 C C . VAL A 1 90 ? -12.841 1.228 -0.372 1.00 88.12 90 VAL A C 1
ATOM 653 O O . VAL A 1 90 ? -12.104 0.615 -1.133 1.00 88.12 90 VAL A O 1
ATOM 656 N N . ALA A 1 91 ? -13.578 2.255 -0.806 1.00 86.81 91 ALA A N 1
ATOM 657 C CA . ALA A 1 91 ? -13.577 2.696 -2.198 1.00 86.81 91 ALA A CA 1
ATOM 658 C C . ALA A 1 91 ? -12.199 3.217 -2.629 1.00 86.81 91 ALA A C 1
ATOM 660 O O . ALA A 1 91 ? -11.743 2.901 -3.727 1.00 86.81 91 ALA A O 1
ATOM 661 N N . VAL A 1 92 ? -11.508 3.968 -1.763 1.00 83.88 92 VAL A N 1
ATOM 662 C CA . VAL A 1 92 ? -10.138 4.436 -2.031 1.00 83.88 92 VAL A CA 1
ATOM 663 C C . VAL A 1 92 ? -9.154 3.270 -2.079 1.00 83.88 92 VAL A C 1
ATOM 665 O O . VAL A 1 92 ? -8.298 3.236 -2.963 1.00 83.88 92 VAL A O 1
ATOM 668 N N . VAL A 1 93 ? -9.293 2.298 -1.177 1.00 89.81 93 VAL A N 1
ATOM 669 C CA . VAL A 1 93 ? -8.448 1.097 -1.159 1.00 89.81 93 VAL A CA 1
ATOM 670 C C . VAL A 1 93 ? -8.658 0.261 -2.415 1.00 89.81 93 VAL A C 1
ATOM 672 O O . VAL A 1 93 ? -7.686 -0.045 -3.105 1.00 89.81 93 VAL A O 1
ATOM 675 N N . LEU A 1 94 ? -9.908 -0.014 -2.792 1.00 92.56 94 LEU A N 1
ATOM 676 C CA . LEU A 1 94 ? -10.243 -0.737 -4.020 1.00 92.56 94 LEU A CA 1
ATOM 677 C C . LEU A 1 94 ? -9.759 0.007 -5.269 1.00 92.56 94 LEU A C 1
ATOM 679 O O . LEU A 1 94 ? -9.177 -0.608 -6.161 1.00 92.56 94 LEU A O 1
ATOM 683 N N . LEU A 1 95 ? -9.930 1.331 -5.325 1.00 88.69 95 LEU A N 1
ATOM 684 C CA . LEU A 1 95 ? -9.410 2.156 -6.417 1.00 88.69 95 LEU A CA 1
ATOM 685 C C . LEU A 1 95 ? -7.883 2.058 -6.509 1.00 88.69 95 LEU A C 1
ATOM 687 O O . LEU A 1 95 ? -7.343 1.861 -7.596 1.00 88.69 95 LEU A O 1
ATOM 691 N N . GLY A 1 96 ? -7.187 2.138 -5.375 1.00 85.00 96 GLY A N 1
ATOM 692 C CA . GLY A 1 96 ? -5.744 1.946 -5.305 1.00 85.00 96 GLY A CA 1
ATOM 693 C C . GLY A 1 96 ? -5.306 0.574 -5.789 1.00 85.00 96 GLY A C 1
ATOM 694 O O . GLY A 1 96 ? -4.386 0.477 -6.604 1.00 85.00 96 GLY A O 1
ATOM 695 N N . MET A 1 97 ? -5.999 -0.471 -5.338 1.00 92.56 97 MET A N 1
ATOM 696 C CA . MET A 1 97 ? -5.686 -1.859 -5.662 1.00 92.56 97 MET A CA 1
ATOM 697 C C . MET A 1 97 ? -5.989 -2.245 -7.105 1.00 92.56 97 MET A C 1
ATOM 699 O O . MET A 1 97 ? -5.310 -3.105 -7.654 1.00 92.56 97 MET A O 1
ATOM 703 N N . VAL A 1 98 ? -6.971 -1.606 -7.739 1.00 92.94 98 VAL A N 1
ATOM 704 C CA . VAL A 1 98 ? -7.343 -1.900 -9.129 1.00 92.94 98 VAL A CA 1
ATOM 705 C C . VAL A 1 98 ? -6.610 -0.995 -10.122 1.00 92.94 98 VAL A C 1
ATOM 707 O O . VAL A 1 98 ? -6.239 -1.457 -11.198 1.00 92.94 98 VAL A O 1
ATOM 710 N N . ALA A 1 99 ? -6.370 0.279 -9.794 1.00 87.50 99 ALA A N 1
ATOM 711 C CA . ALA A 1 99 ? -5.809 1.240 -10.749 1.00 87.50 99 ALA A CA 1
ATOM 712 C C . ALA A 1 99 ? -4.283 1.407 -10.646 1.00 87.50 99 ALA A C 1
ATOM 714 O O . ALA A 1 99 ? -3.609 1.545 -11.670 1.00 87.50 99 ALA A O 1
ATOM 715 N N . VAL A 1 100 ? -3.722 1.411 -9.432 1.00 87.62 100 VAL A N 1
ATOM 716 C CA . VAL A 1 100 ? -2.306 1.767 -9.209 1.00 87.62 100 VAL A CA 1
ATOM 717 C C . VAL A 1 100 ? -1.472 0.555 -8.824 1.00 87.62 100 VAL A C 1
ATOM 719 O O . VAL A 1 100 ? -0.413 0.323 -9.410 1.00 87.62 100 VAL A O 1
ATOM 722 N N . ALA A 1 101 ? -1.959 -0.252 -7.883 1.00 91.94 101 ALA A N 1
ATOM 723 C CA . ALA A 1 101 ? -1.253 -1.419 -7.376 1.00 91.94 101 ALA A CA 1
ATOM 724 C C . ALA A 1 101 ? -0.816 -2.405 -8.470 1.00 91.94 101 ALA A C 1
ATOM 726 O O . ALA A 1 101 ? 0.322 -2.859 -8.381 1.00 91.94 101 ALA A O 1
ATOM 727 N N . PRO A 1 102 ? -1.587 -2.673 -9.547 1.00 94.75 102 PRO A N 1
ATOM 728 C CA . PRO A 1 102 ? -1.140 -3.593 -10.587 1.00 94.75 102 PRO A CA 1
ATOM 729 C C . PRO A 1 102 ? 0.094 -3.084 -11.339 1.00 94.75 102 PRO A C 1
ATOM 731 O O . PRO A 1 102 ? 0.949 -3.871 -11.739 1.00 94.75 102 PRO A O 1
ATOM 734 N N . ARG A 1 103 ? 0.231 -1.758 -11.497 1.00 89.31 103 ARG A N 1
ATOM 735 C CA . ARG A 1 103 ? 1.407 -1.131 -12.127 1.00 89.31 103 ARG A CA 1
ATOM 736 C C . ARG A 1 103 ? 2.628 -1.227 -11.212 1.00 89.31 103 ARG A C 1
ATOM 738 O O . ARG A 1 103 ? 3.721 -1.526 -11.685 1.00 89.31 103 ARG A O 1
ATOM 745 N N . VAL A 1 104 ? 2.429 -1.018 -9.909 1.00 89.75 104 VAL A N 1
ATOM 746 C CA . VAL A 1 104 ? 3.481 -1.133 -8.885 1.00 89.75 104 VAL A CA 1
ATOM 747 C C . VAL A 1 104 ? 3.914 -2.590 -8.688 1.00 89.75 104 VAL A C 1
ATOM 749 O O . VAL A 1 104 ? 5.101 -2.871 -8.575 1.00 89.75 104 VAL A O 1
ATOM 752 N N . GLU A 1 105 ? 2.983 -3.540 -8.686 1.00 94.00 105 GLU A N 1
ATOM 753 C CA . GLU A 1 105 ? 3.278 -4.972 -8.594 1.00 94.00 105 GLU A CA 1
ATOM 754 C C . GLU A 1 105 ? 4.010 -5.469 -9.842 1.00 94.00 105 GLU A C 1
ATOM 756 O O . GLU A 1 105 ? 4.996 -6.199 -9.725 1.00 94.00 105 GLU A O 1
ATOM 761 N N . ALA A 1 106 ? 3.579 -5.032 -11.030 1.00 90.94 106 ALA A N 1
ATOM 762 C CA . ALA A 1 106 ? 4.245 -5.382 -12.277 1.00 90.94 106 ALA A CA 1
ATOM 763 C C . ALA A 1 106 ? 5.692 -4.870 -12.330 1.00 90.94 106 ALA A C 1
ATOM 765 O O . ALA A 1 106 ? 6.535 -5.555 -12.906 1.00 90.94 106 ALA A O 1
ATOM 766 N N . SER A 1 107 ? 5.985 -3.707 -11.728 1.00 87.31 107 SER A N 1
ATOM 767 C CA . SER A 1 107 ? 7.334 -3.132 -11.703 1.00 87.31 107 SER A CA 1
ATOM 768 C C . SER A 1 107 ? 8.203 -3.684 -10.571 1.00 87.31 107 SER A C 1
ATOM 770 O O . SER A 1 107 ? 9.352 -4.043 -10.802 1.00 87.31 107 SER A O 1
ATOM 772 N N . LEU A 1 108 ? 7.688 -3.795 -9.346 1.00 87.88 108 LEU A N 1
ATOM 773 C CA . LEU A 1 108 ? 8.470 -4.243 -8.187 1.00 87.88 108 LEU A CA 1
ATOM 774 C C . LEU A 1 108 ? 8.566 -5.771 -8.070 1.00 87.88 108 LEU A C 1
ATOM 776 O O . LEU A 1 108 ? 9.482 -6.293 -7.424 1.00 87.88 108 LEU A O 1
ATOM 780 N N . GLY A 1 109 ? 7.621 -6.488 -8.677 1.00 91.56 109 GLY A N 1
ATOM 781 C CA . GLY A 1 109 ? 7.393 -7.910 -8.471 1.00 91.56 109 GLY A CA 1
ATOM 782 C C . GLY A 1 109 ? 6.640 -8.211 -7.171 1.00 91.56 109 GLY A C 1
ATOM 783 O O . GLY A 1 109 ? 6.618 -7.419 -6.225 1.00 91.56 109 GLY A O 1
ATOM 784 N N . TYR A 1 110 ? 6.056 -9.411 -7.103 1.00 92.81 110 TYR A N 1
ATOM 785 C CA . TYR A 1 110 ? 5.136 -9.809 -6.030 1.00 92.81 110 TYR A CA 1
ATOM 786 C C . TYR A 1 110 ? 5.725 -9.673 -4.616 1.00 92.81 110 TYR A C 1
ATOM 788 O O . TYR A 1 110 ? 5.051 -9.168 -3.724 1.00 92.81 110 TYR A O 1
ATOM 796 N N . ARG A 1 111 ? 6.986 -10.079 -4.387 1.00 91.88 111 ARG A N 1
ATOM 797 C CA . ARG A 1 111 ? 7.601 -10.064 -3.040 1.00 91.88 111 ARG A CA 1
ATOM 798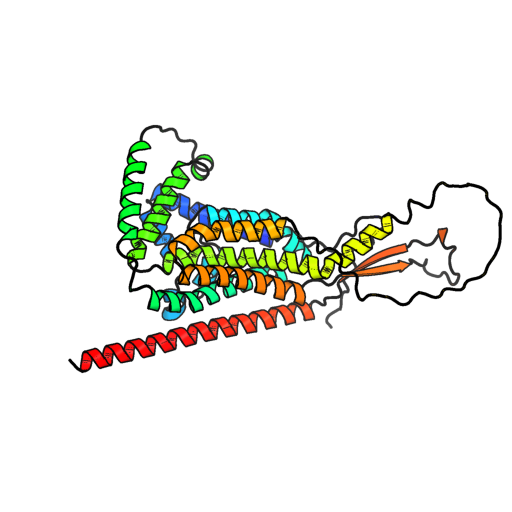 C C . ARG A 1 111 ? 7.768 -8.650 -2.502 1.00 91.88 111 ARG A C 1
ATOM 800 O O . ARG A 1 111 ? 7.354 -8.367 -1.382 1.00 91.88 111 ARG A O 1
ATOM 807 N N . THR A 1 112 ? 8.372 -7.778 -3.304 1.00 89.75 112 THR A N 1
ATOM 808 C CA . THR A 1 112 ? 8.640 -6.391 -2.920 1.00 89.75 112 THR A CA 1
ATOM 809 C C . THR A 1 112 ? 7.334 -5.615 -2.788 1.00 89.75 112 THR A C 1
ATOM 811 O O . THR A 1 112 ? 7.185 -4.854 -1.839 1.00 89.75 112 THR A O 1
ATOM 814 N N . PHE A 1 113 ? 6.358 -5.865 -3.669 1.00 93.25 113 PHE A N 1
ATOM 815 C CA . PHE A 1 113 ? 5.014 -5.302 -3.547 1.00 93.25 113 PHE A CA 1
ATOM 816 C C . PHE A 1 113 ? 4.313 -5.745 -2.251 1.00 93.25 113 PHE A C 1
ATOM 818 O O . PHE A 1 113 ? 3.839 -4.896 -1.502 1.00 93.25 113 PHE A O 1
ATOM 825 N N . THR A 1 114 ? 4.321 -7.048 -1.935 1.00 94.31 114 THR A N 1
ATOM 826 C CA . THR A 1 114 ? 3.741 -7.579 -0.683 1.00 94.31 114 THR A CA 1
ATOM 827 C C . THR A 1 114 ? 4.370 -6.908 0.533 1.00 94.31 114 THR A C 1
ATOM 829 O O . THR A 1 114 ? 3.669 -6.475 1.443 1.00 94.31 114 THR A O 1
ATOM 832 N N . ALA A 1 115 ? 5.701 -6.803 0.548 1.00 90.88 115 ALA A N 1
ATOM 833 C CA . ALA A 1 115 ? 6.413 -6.174 1.647 1.00 90.88 115 ALA A CA 1
ATOM 834 C C . ALA A 1 115 ? 6.104 -4.676 1.744 1.00 90.88 115 ALA A C 1
ATOM 836 O O . ALA A 1 115 ? 5.869 -4.194 2.844 1.00 90.88 115 ALA A O 1
ATOM 837 N N . ALA A 1 116 ? 6.041 -3.953 0.620 1.00 86.75 116 ALA A N 1
ATOM 838 C CA . ALA A 1 116 ? 5.658 -2.542 0.607 1.00 86.75 116 ALA A CA 1
ATOM 839 C C . ALA A 1 116 ? 4.267 -2.348 1.208 1.00 86.75 116 ALA A C 1
ATOM 841 O O . ALA A 1 116 ? 4.089 -1.487 2.064 1.00 86.75 116 ALA A O 1
ATOM 842 N N . TYR A 1 117 ? 3.311 -3.183 0.806 1.00 91.75 117 TYR A N 1
ATOM 843 C CA . TYR A 1 117 ? 1.944 -3.143 1.304 1.00 91.75 117 TYR A CA 1
ATOM 844 C C . TYR A 1 117 ? 1.873 -3.412 2.817 1.00 91.75 117 TYR A C 1
ATOM 846 O O . TYR A 1 117 ? 1.388 -2.566 3.569 1.00 91.75 117 TYR A O 1
ATOM 854 N N . LEU A 1 118 ? 2.429 -4.539 3.279 1.00 91.62 118 LEU A N 1
ATOM 855 C CA . LEU A 1 118 ? 2.371 -4.939 4.690 1.00 91.62 118 LEU A CA 1
ATOM 856 C C . LEU A 1 118 ? 3.145 -3.986 5.610 1.00 91.62 118 LEU A C 1
ATOM 858 O O . LEU A 1 118 ? 2.648 -3.611 6.669 1.00 91.62 118 LEU A O 1
ATOM 862 N N . LEU A 1 119 ? 4.352 -3.578 5.213 1.00 87.81 119 LEU A N 1
ATOM 863 C CA . LEU A 1 119 ? 5.195 -2.709 6.033 1.00 87.81 119 LEU A CA 1
ATOM 864 C C . LEU A 1 119 ? 4.640 -1.288 6.122 1.00 87.81 119 LEU A C 1
ATOM 866 O O . LEU A 1 119 ? 4.727 -0.677 7.181 1.00 87.81 119 LEU A O 1
ATOM 870 N N . SER A 1 120 ? 4.035 -0.773 5.049 1.00 85.88 120 SER A N 1
ATOM 871 C CA . SER A 1 120 ? 3.420 0.560 5.074 1.00 85.88 120 SER A CA 1
ATOM 872 C C . SER A 1 120 ? 2.185 0.597 5.968 1.00 85.88 120 SER A C 1
ATOM 874 O O . SER A 1 120 ? 1.978 1.566 6.696 1.00 85.88 120 SER A O 1
ATOM 876 N N . ALA A 1 121 ? 1.394 -0.475 5.968 1.00 86.88 121 ALA A N 1
ATOM 877 C CA . ALA A 1 121 ? 0.277 -0.605 6.889 1.00 86.88 121 ALA A CA 1
ATOM 878 C C . ALA A 1 121 ? 0.718 -0.712 8.348 1.00 86.88 121 ALA A C 1
ATOM 880 O O . ALA A 1 121 ? 0.143 -0.051 9.211 1.00 86.88 121 ALA A O 1
ATOM 881 N N . LEU A 1 122 ? 1.754 -1.514 8.616 1.00 86.12 122 LEU A N 1
ATOM 882 C CA . LEU A 1 122 ? 2.308 -1.662 9.958 1.00 86.12 122 LEU A CA 1
ATOM 883 C C . LEU A 1 122 ? 2.869 -0.329 10.465 1.00 86.12 122 LEU A C 1
ATOM 885 O O . LEU A 1 122 ? 2.541 0.085 11.570 1.00 86.12 122 LEU A O 1
ATOM 889 N N . ALA A 1 123 ? 3.621 0.392 9.628 1.00 82.12 123 ALA A N 1
ATOM 890 C CA . ALA A 1 123 ? 4.146 1.714 9.961 1.00 82.12 123 ALA A CA 1
ATOM 891 C C . ALA A 1 123 ? 3.028 2.723 10.279 1.00 82.12 123 ALA A C 1
ATOM 893 O O . ALA A 1 123 ? 3.137 3.505 11.227 1.00 82.12 123 ALA A O 1
ATOM 894 N N . ALA A 1 124 ? 1.932 2.699 9.515 1.00 80.50 124 ALA A N 1
ATOM 895 C CA . ALA A 1 124 ? 0.772 3.536 9.795 1.00 80.50 124 ALA A CA 1
ATOM 896 C C . ALA A 1 124 ? 0.105 3.154 11.129 1.00 80.50 124 ALA A C 1
ATOM 898 O O . ALA A 1 124 ? -0.162 4.034 11.951 1.00 80.50 124 ALA A O 1
ATOM 899 N N . ALA A 1 125 ? -0.102 1.857 11.379 1.00 81.44 125 ALA A N 1
ATOM 900 C CA . ALA A 1 125 ? -0.673 1.352 12.626 1.00 81.44 125 ALA A CA 1
ATOM 901 C C . ALA A 1 125 ? 0.187 1.722 13.848 1.00 81.44 125 ALA A C 1
ATOM 903 O O . ALA A 1 125 ? -0.335 2.247 14.832 1.00 81.44 125 ALA A O 1
ATOM 904 N N . ASP A 1 126 ? 1.505 1.543 13.764 1.00 79.94 126 ASP A N 1
ATOM 905 C CA . ASP A 1 126 ? 2.455 1.911 14.818 1.00 79.94 126 ASP A CA 1
ATOM 906 C C . ASP A 1 126 ? 2.400 3.400 15.144 1.00 79.94 126 ASP A C 1
ATOM 908 O O . ASP A 1 126 ? 2.375 3.790 16.312 1.00 79.94 126 ASP A O 1
ATOM 912 N N . THR A 1 127 ? 2.331 4.240 14.111 1.00 77.94 127 THR A N 1
ATOM 913 C CA . THR A 1 127 ? 2.254 5.694 14.277 1.00 77.94 127 THR A CA 1
ATOM 914 C C . THR A 1 127 ? 0.980 6.097 15.024 1.00 77.94 127 THR A C 1
ATOM 916 O O . THR A 1 127 ? 1.012 6.985 15.876 1.00 77.94 127 THR A O 1
ATOM 919 N N . ILE A 1 128 ? -0.132 5.400 14.776 1.00 76.44 128 ILE A N 1
ATOM 920 C CA . ILE A 1 128 ? -1.399 5.613 15.489 1.00 76.44 128 ILE A CA 1
ATOM 921 C C . ILE A 1 128 ? -1.304 5.130 16.933 1.00 76.44 128 ILE A C 1
ATOM 923 O O . ILE A 1 128 ? -1.774 5.824 17.829 1.00 76.44 128 ILE A O 1
ATOM 927 N N . ILE A 1 129 ? -0.687 3.975 17.187 1.00 76.19 129 ILE A N 1
ATOM 928 C CA . ILE A 1 129 ? -0.484 3.479 18.556 1.00 76.19 129 ILE A CA 1
ATOM 929 C C . ILE A 1 129 ? 0.371 4.472 19.353 1.00 76.19 129 ILE A C 1
ATOM 931 O O . ILE A 1 129 ? 0.026 4.806 20.489 1.00 76.19 129 ILE A O 1
ATOM 935 N N . ALA A 1 130 ? 1.454 4.963 18.746 1.00 75.69 130 ALA A N 1
ATOM 936 C CA . ALA A 1 130 ? 2.400 5.878 19.371 1.00 75.69 130 ALA A CA 1
ATOM 937 C C . ALA A 1 130 ? 1.772 7.246 19.681 1.00 75.69 130 ALA A C 1
ATOM 939 O O . ALA A 1 130 ? 1.888 7.744 20.799 1.00 75.69 130 ALA A O 1
ATOM 940 N N . LEU A 1 131 ? 1.091 7.850 18.703 1.00 73.38 131 LEU A N 1
ATOM 941 C CA . LEU A 1 131 ? 0.566 9.215 18.820 1.00 73.38 131 LEU A CA 1
ATOM 942 C C . LEU A 1 131 ? -0.851 9.262 19.407 1.00 73.38 131 LEU A C 1
ATOM 944 O O . LEU A 1 131 ? -1.198 10.206 20.114 1.00 73.38 131 LEU A O 1
ATOM 948 N N . GLY A 1 132 ? -1.665 8.237 19.154 1.00 67.56 132 GLY A N 1
ATOM 949 C CA . GLY A 1 132 ? -3.037 8.137 19.651 1.00 67.56 132 GLY A CA 1
ATOM 950 C C . GLY A 1 132 ? -3.113 7.922 21.162 1.00 67.56 132 GLY A C 1
ATOM 951 O O . GLY A 1 132 ? -4.025 8.440 21.799 1.00 67.56 132 GLY A O 1
ATOM 952 N N . GLY A 1 133 ? -2.129 7.234 21.757 1.00 62.84 133 GLY A N 1
ATOM 953 C CA . GLY A 1 133 ? -2.003 7.147 23.216 1.00 62.84 133 GLY A CA 1
ATOM 954 C C . GLY A 1 133 ? -1.808 8.517 23.867 1.00 62.84 133 GLY A C 1
ATOM 955 O O . GLY A 1 133 ? -2.552 8.875 24.770 1.00 62.84 133 GLY A O 1
ATOM 956 N N . ALA A 1 134 ? -0.884 9.319 23.333 1.00 54.84 134 ALA A N 1
ATOM 957 C CA . ALA A 1 134 ? -0.603 10.657 23.849 1.00 54.84 134 ALA A CA 1
ATOM 958 C C . ALA A 1 134 ? -1.794 11.627 23.702 1.00 54.84 134 ALA A C 1
ATOM 960 O O . ALA A 1 134 ? -1.973 12.521 24.527 1.00 54.84 134 ALA A O 1
ATOM 961 N N . ALA A 1 135 ? -2.620 11.456 22.663 1.00 51.69 135 ALA A N 1
ATOM 962 C CA . ALA A 1 135 ? -3.817 12.271 22.454 1.00 51.69 135 ALA A CA 1
ATOM 963 C C . ALA A 1 135 ? -4.960 11.913 23.423 1.00 51.69 135 ALA A C 1
ATOM 965 O O . ALA A 1 135 ? -5.662 12.813 23.887 1.00 51.69 135 ALA A O 1
ATOM 966 N N . ALA A 1 136 ? -5.134 10.628 23.754 1.00 49.91 136 ALA A N 1
ATOM 967 C CA . ALA A 1 136 ? -6.161 10.172 24.693 1.00 49.91 136 ALA A CA 1
ATOM 968 C C . ALA A 1 136 ? -5.922 10.701 26.119 1.00 49.91 136 ALA A C 1
ATOM 970 O O . ALA A 1 136 ? -6.869 11.146 26.767 1.00 49.91 136 ALA A O 1
ATOM 971 N N . ASP A 1 137 ? -4.661 10.759 26.555 1.00 48.84 137 ASP A N 1
ATOM 972 C CA . ASP A 1 137 ? -4.284 11.292 27.872 1.00 48.84 137 ASP A CA 1
ATOM 973 C C . ASP A 1 137 ? -4.521 12.815 27.988 1.00 48.84 137 ASP A C 1
ATOM 975 O O . ASP A 1 137 ? -4.720 13.337 29.085 1.00 48.84 137 ASP A O 1
ATOM 979 N N . GLY A 1 138 ? -4.546 13.540 26.860 1.00 40.75 138 GLY A N 1
ATOM 980 C CA . GLY A 1 138 ? -4.803 14.985 26.812 1.00 40.75 138 GLY A CA 1
ATOM 981 C C . GLY A 1 138 ? -6.265 15.390 26.560 1.00 40.75 138 GLY A C 1
ATOM 982 O O . GLY A 1 138 ? -6.664 16.494 26.929 1.00 40.75 138 GLY A O 1
ATOM 983 N N . ALA A 1 139 ? -7.076 14.528 25.934 1.00 40.16 139 ALA A N 1
ATOM 984 C CA . ALA A 1 139 ? -8.427 14.862 25.460 1.00 40.16 139 ALA A CA 1
ATOM 985 C C . ALA A 1 139 ? -9.552 14.684 26.502 1.00 40.16 139 ALA A C 1
ATOM 987 O O . ALA A 1 139 ? -10.665 15.162 26.278 1.00 40.16 139 ALA A O 1
ATOM 988 N N . ALA A 1 140 ? -9.277 14.074 27.661 1.00 42.88 140 ALA A N 1
ATOM 989 C CA . ALA A 1 140 ? -10.256 13.871 28.739 1.00 42.88 140 ALA A CA 1
ATOM 990 C C . ALA A 1 140 ? -10.843 15.177 29.337 1.00 42.88 140 ALA A C 1
ATOM 992 O O . ALA A 1 140 ? -11.745 15.124 30.170 1.00 42.88 140 ALA A O 1
ATOM 993 N N . ALA A 1 141 ? -10.367 16.353 28.914 1.00 37.66 141 ALA A N 1
ATOM 994 C CA . ALA A 1 141 ? -10.751 17.645 29.474 1.00 37.66 141 ALA A CA 1
ATOM 995 C C . ALA A 1 141 ? -11.840 18.431 28.700 1.00 37.66 141 ALA A C 1
ATOM 997 O O . ALA A 1 141 ? -12.274 19.454 29.229 1.00 37.66 141 ALA A O 1
ATOM 998 N N . SER A 1 142 ? -12.290 18.048 27.485 1.00 37.56 142 SER A N 1
ATOM 999 C CA . SER A 1 142 ? -13.047 19.021 26.651 1.00 37.56 142 SER A CA 1
ATOM 1000 C C . SER A 1 142 ? -14.179 18.570 25.697 1.00 37.56 142 SER A C 1
ATOM 1002 O O . SER A 1 142 ? -14.751 19.448 25.053 1.00 37.56 142 SER A O 1
ATOM 1004 N N . SER A 1 143 ? -14.595 17.299 25.585 1.00 39.91 143 SER A N 1
ATOM 1005 C CA . SER A 1 143 ? -15.443 16.858 24.440 1.00 39.91 143 SER A CA 1
ATOM 1006 C C . SER A 1 143 ? -16.917 16.470 24.697 1.00 39.91 143 SER A C 1
ATOM 1008 O O . SER A 1 143 ? -17.608 16.074 23.760 1.00 39.91 143 SER A O 1
ATOM 1010 N N . LEU A 1 144 ? -17.466 16.617 25.907 1.00 36.44 144 LEU A N 1
ATOM 1011 C CA . LEU A 1 144 ? -18.844 16.173 26.222 1.00 36.44 144 LEU A CA 1
ATOM 1012 C C . LEU A 1 144 ? -20.024 16.912 25.523 1.00 36.44 144 LEU A C 1
ATOM 1014 O O . LEU A 1 144 ? -21.033 16.255 25.268 1.00 36.44 144 LEU A O 1
ATOM 1018 N N . PRO A 1 145 ? -19.982 18.220 25.181 1.00 37.91 145 PRO A N 1
ATOM 1019 C CA . PRO A 1 145 ? -21.185 18.911 24.681 1.00 37.91 145 PRO A CA 1
ATOM 1020 C C . PRO A 1 145 ? -21.512 18.698 23.191 1.00 37.91 145 PRO A C 1
ATOM 1022 O O . PRO A 1 145 ? -22.662 18.854 22.786 1.00 37.91 145 PRO A O 1
ATOM 1025 N N . THR A 1 146 ? -20.530 18.366 22.351 1.00 38.38 146 THR A N 1
ATOM 1026 C CA . THR A 1 146 ? -20.684 18.357 20.882 1.00 38.38 146 THR A CA 1
ATOM 1027 C C . THR A 1 146 ? -21.315 17.074 20.334 1.00 38.38 146 THR A C 1
ATOM 1029 O O . THR A 1 146 ? -21.969 17.118 19.294 1.00 38.38 146 THR A O 1
ATOM 1032 N N . ALA A 1 147 ? -21.199 15.950 21.048 1.00 34.88 147 ALA A N 1
ATOM 1033 C CA . ALA A 1 147 ? -21.760 14.659 20.633 1.00 34.88 147 ALA A CA 1
ATOM 1034 C C . ALA A 1 147 ? -23.294 14.575 20.784 1.00 34.88 147 ALA A C 1
ATOM 1036 O O . ALA A 1 147 ? -23.956 13.852 20.045 1.00 34.88 147 ALA A O 1
ATOM 1037 N N . ALA A 1 148 ? -23.891 15.346 21.701 1.00 32.75 148 ALA A N 1
ATOM 1038 C CA . ALA A 1 148 ? -25.343 15.350 21.909 1.00 32.75 148 ALA A CA 1
ATOM 1039 C C . ALA A 1 148 ? -26.113 16.086 20.791 1.00 32.75 148 ALA A C 1
ATOM 1041 O O . ALA A 1 148 ? -27.276 15.781 20.530 1.00 32.75 148 ALA A O 1
ATOM 1042 N N . ALA A 1 149 ? -25.466 17.033 20.102 1.00 35.06 149 ALA A N 1
ATOM 1043 C CA . ALA A 1 149 ? -26.087 17.827 19.041 1.00 35.06 149 ALA A CA 1
ATOM 1044 C C . ALA A 1 149 ? -26.165 17.084 17.692 1.00 35.06 149 ALA A C 1
ATOM 1046 O O . ALA A 1 149 ? -27.104 17.298 16.927 1.00 35.06 149 ALA A O 1
ATOM 1047 N N . SER A 1 150 ? -25.220 16.183 17.403 1.00 37.59 150 SER A N 1
ATOM 1048 C CA . SER A 1 150 ? -25.184 15.411 16.151 1.00 37.59 150 SER A CA 1
ATOM 1049 C C . SER A 1 150 ? -26.178 14.241 16.139 1.00 37.59 150 SER A C 1
ATOM 1051 O O . SER A 1 150 ? -26.786 13.964 15.106 1.00 37.59 150 SER A O 1
ATOM 1053 N N . VAL A 1 151 ? -26.431 13.615 17.294 1.00 36.22 151 VAL A N 1
ATOM 1054 C CA . VAL A 1 151 ? -27.409 12.517 17.436 1.00 36.22 151 VAL A CA 1
ATOM 1055 C C . VAL A 1 151 ? -28.854 13.010 17.255 1.00 36.22 151 VAL A C 1
ATOM 1057 O O . VAL A 1 151 ? -29.670 12.330 16.633 1.00 36.22 151 VAL A O 1
ATOM 1060 N N . ALA A 1 152 ? -29.168 14.227 17.711 1.00 33.34 152 ALA A N 1
ATOM 1061 C CA . ALA A 1 152 ? -30.491 14.833 17.528 1.00 33.34 152 ALA A CA 1
ATOM 1062 C C . ALA A 1 152 ? -30.795 15.186 16.056 1.00 33.34 152 ALA A C 1
ATOM 1064 O O . ALA A 1 152 ? -31.948 15.116 15.631 1.00 33.34 152 ALA A O 1
ATOM 1065 N N . ALA A 1 153 ? -29.770 15.518 15.264 1.00 36.06 153 ALA A N 1
ATOM 1066 C CA . ALA A 1 153 ? -29.916 15.806 13.837 1.00 36.06 153 ALA A CA 1
ATOM 1067 C C . ALA A 1 153 ? -30.113 14.529 12.995 1.00 36.06 153 ALA A C 1
ATOM 1069 O O . ALA A 1 153 ? -30.910 14.527 12.058 1.00 36.06 153 ALA A O 1
ATOM 1070 N N . ALA A 1 154 ? -29.453 13.426 13.364 1.00 33.16 154 ALA A N 1
ATOM 1071 C CA . ALA A 1 154 ? -29.590 12.136 12.683 1.00 33.16 154 ALA A CA 1
ATOM 1072 C C . ALA A 1 154 ? -30.970 11.480 12.912 1.00 33.16 154 ALA A C 1
ATOM 1074 O O . ALA A 1 154 ? -31.538 10.890 11.992 1.00 33.16 154 ALA A O 1
ATOM 1075 N N . ALA A 1 155 ? -31.561 11.647 14.102 1.00 31.78 155 ALA A N 1
ATOM 1076 C CA . ALA A 1 155 ? -32.902 11.140 14.419 1.00 31.78 155 ALA A CA 1
ATOM 1077 C C . ALA A 1 155 ? -34.037 11.863 13.659 1.00 31.78 155 ALA A C 1
ATOM 1079 O O . ALA A 1 155 ? -35.105 11.289 13.445 1.00 31.78 155 ALA A O 1
ATOM 1080 N N . ALA A 1 156 ? -33.808 13.107 13.224 1.00 34.44 156 ALA A N 1
ATOM 1081 C CA . ALA A 1 156 ? -34.764 13.875 12.425 1.00 34.44 156 ALA A CA 1
ATOM 1082 C C . ALA A 1 156 ? -34.742 13.496 10.930 1.00 34.44 156 ALA A C 1
ATOM 1084 O O . ALA A 1 156 ? -35.733 13.696 10.231 1.00 34.44 156 ALA A O 1
ATOM 1085 N N . ALA A 1 157 ? -33.635 12.930 10.437 1.00 34.94 157 ALA A N 1
ATOM 1086 C CA . ALA A 1 157 ? -33.500 12.503 9.043 1.00 34.94 157 ALA A CA 1
ATOM 1087 C C . ALA A 1 157 ? -34.128 11.118 8.792 1.00 34.94 157 ALA A C 1
ATOM 1089 O O . ALA A 1 157 ? -34.772 10.900 7.761 1.00 34.94 157 ALA A O 1
ATOM 1090 N N . SER A 1 158 ? -34.028 10.204 9.764 1.00 29.23 158 SER A N 1
ATOM 1091 C CA . SER A 1 158 ? -34.491 8.812 9.646 1.00 29.23 158 SER A CA 1
ATOM 1092 C C . SER A 1 158 ? -36.015 8.647 9.584 1.00 29.23 158 SER A C 1
ATOM 1094 O O . SER A 1 158 ? -36.508 7.635 9.090 1.00 29.23 158 SER A O 1
ATOM 1096 N N . THR A 1 159 ? -36.787 9.651 10.006 1.00 35.03 159 THR A N 1
ATOM 1097 C CA . THR A 1 159 ? -38.261 9.615 9.967 1.00 35.03 159 THR A CA 1
ATOM 1098 C C . THR A 1 159 ? -38.845 9.888 8.575 1.00 35.03 159 THR A C 1
ATOM 1100 O O . THR A 1 159 ? -40.037 9.680 8.366 1.00 35.03 159 THR A O 1
ATOM 1103 N N . SER A 1 160 ? -38.022 10.312 7.609 1.00 31.89 160 SER A N 1
ATOM 1104 C CA . SER A 1 160 ? -38.471 10.686 6.258 1.00 31.89 160 SER A CA 1
ATOM 1105 C C . SER A 1 160 ? -38.362 9.571 5.203 1.00 31.89 160 SER A C 1
ATOM 1107 O O . SER A 1 160 ? -38.936 9.699 4.125 1.00 31.89 160 SER A O 1
ATOM 1109 N N . ALA A 1 161 ? -37.679 8.460 5.505 1.00 33.28 161 ALA A N 1
ATOM 1110 C CA . ALA A 1 161 ? -37.250 7.480 4.496 1.00 33.28 161 ALA A CA 1
ATOM 1111 C C . ALA A 1 161 ? -38.096 6.188 4.411 1.00 33.28 161 ALA A C 1
ATOM 1113 O O . ALA A 1 161 ? -37.812 5.315 3.597 1.00 33.28 161 ALA A O 1
ATOM 1114 N N . ALA A 1 162 ? -39.150 6.038 5.217 1.00 31.23 162 ALA A N 1
ATOM 1115 C CA . ALA A 1 162 ? -39.851 4.760 5.391 1.00 31.23 162 ALA A CA 1
ATOM 1116 C C . ALA A 1 162 ? -40.945 4.427 4.341 1.00 31.23 162 ALA A C 1
ATOM 1118 O O . ALA A 1 162 ? -41.868 3.688 4.678 1.00 31.23 162 ALA A O 1
ATOM 1119 N N . SER A 1 163 ? -40.906 4.955 3.106 1.00 36.00 163 SER A N 1
ATOM 1120 C CA . SER A 1 163 ? -42.101 4.921 2.228 1.00 36.00 163 SER A CA 1
ATOM 1121 C C . SER A 1 163 ? -42.057 4.186 0.888 1.00 36.00 163 SER A C 1
ATOM 1123 O O . SER A 1 163 ? -43.130 4.074 0.316 1.00 36.00 163 SER A O 1
ATOM 1125 N N . ASP A 1 164 ? -40.958 3.594 0.406 1.00 35.91 164 ASP A N 1
ATOM 1126 C CA . ASP A 1 164 ? -41.029 2.871 -0.880 1.00 35.91 164 ASP A CA 1
ATOM 1127 C C . ASP A 1 164 ? -40.187 1.593 -0.917 1.00 35.91 164 ASP A C 1
ATOM 1129 O O . ASP A 1 164 ? -38.972 1.602 -0.723 1.00 35.91 164 ASP A O 1
ATOM 1133 N N . GLY A 1 165 ? -40.865 0.471 -1.170 1.00 45.75 165 GLY A N 1
ATOM 1134 C CA . GLY A 1 165 ? -40.275 -0.857 -1.286 1.00 45.75 165 GLY A CA 1
ATOM 1135 C C . GLY A 1 165 ? -40.382 -1.419 -2.701 1.00 45.75 165 GLY A C 1
ATOM 1136 O O . GLY A 1 165 ? -41.447 -1.384 -3.307 1.00 45.75 165 GLY A O 1
ATOM 1137 N N . SER A 1 166 ? -39.296 -2.012 -3.200 1.00 38.34 166 SER A N 1
ATOM 1138 C CA . SER A 1 166 ? -39.325 -3.251 -3.994 1.00 38.34 166 SER A CA 1
ATOM 1139 C C . SER A 1 166 ? -37.904 -3.808 -4.159 1.00 38.34 166 SER A C 1
ATOM 1141 O O . SER A 1 166 ? -36.958 -3.058 -4.393 1.00 38.34 166 SER A O 1
ATOM 1143 N N . GLY A 1 167 ? -37.770 -5.126 -3.975 1.00 41.62 167 GLY A N 1
ATOM 1144 C CA . GLY A 1 167 ? -36.508 -5.864 -3.898 1.00 41.62 167 GLY A CA 1
ATOM 1145 C C . GLY A 1 167 ? -35.892 -6.188 -5.260 1.00 41.62 167 GLY A C 1
ATOM 1146 O O . GLY A 1 167 ? -36.440 -6.959 -6.050 1.00 41.62 167 GLY A O 1
ATOM 1147 N N . GLY A 1 168 ? -34.708 -5.623 -5.484 1.00 33.81 168 GLY A N 1
ATOM 1148 C CA . GLY A 1 168 ? -33.780 -5.906 -6.581 1.00 33.81 168 GLY A CA 1
ATOM 1149 C C . GLY A 1 168 ? -32.358 -5.898 -6.018 1.00 33.81 168 GLY A C 1
ATOM 1150 O O . GLY A 1 168 ? -31.564 -5.000 -6.294 1.00 33.81 168 GLY A O 1
ATOM 1151 N N . ASP A 1 169 ? -32.105 -6.852 -5.121 1.00 54.62 169 ASP A N 1
ATOM 1152 C CA . ASP A 1 169 ? -31.200 -6.744 -3.974 1.00 54.62 169 ASP A CA 1
ATOM 1153 C C . ASP A 1 169 ? -29.771 -7.242 -4.235 1.00 54.62 169 ASP A C 1
ATOM 1155 O O . ASP A 1 169 ? -29.538 -8.428 -4.448 1.00 54.62 169 ASP A O 1
ATOM 1159 N N . LEU A 1 170 ? -28.811 -6.313 -4.208 1.00 39.97 170 LEU A N 1
ATOM 1160 C CA . LEU A 1 170 ? -27.553 -6.347 -3.428 1.00 39.97 170 LEU A CA 1
ATOM 1161 C C . LEU A 1 170 ? -26.604 -5.276 -3.985 1.00 39.97 170 LEU A C 1
ATOM 1163 O O . LEU A 1 170 ? -26.083 -4.462 -3.235 1.00 39.97 170 LEU A O 1
ATOM 1167 N N . LEU A 1 171 ? -26.436 -5.224 -5.312 1.00 38.22 171 LEU A N 1
ATOM 1168 C CA . LEU A 1 171 ? -25.605 -4.215 -5.984 1.00 38.22 171 LEU A CA 1
ATOM 1169 C C . LEU A 1 171 ? -26.290 -2.839 -5.984 1.00 38.22 171 LEU A C 1
ATOM 1171 O O . LEU A 1 171 ? -25.650 -1.825 -5.725 1.00 38.22 171 LEU A O 1
ATOM 1175 N N . ALA A 1 172 ? -27.610 -2.820 -6.196 1.00 40.19 172 ALA A N 1
ATOM 1176 C CA . ALA A 1 172 ? -28.426 -1.624 -6.017 1.00 40.19 172 ALA A CA 1
ATOM 1177 C C . ALA A 1 172 ? -28.481 -1.206 -4.540 1.00 40.19 172 ALA A C 1
ATOM 1179 O O . ALA A 1 172 ? -28.412 -0.020 -4.263 1.00 40.19 172 ALA A O 1
ATOM 1180 N N . ALA A 1 173 ? -28.499 -2.160 -3.599 1.00 41.16 173 ALA A N 1
ATOM 1181 C CA . ALA A 1 173 ? -28.448 -1.891 -2.159 1.00 41.16 173 ALA A CA 1
ATOM 1182 C C . ALA A 1 173 ? -27.081 -1.340 -1.698 1.00 41.16 173 ALA A C 1
ATOM 1184 O O . ALA A 1 173 ? -27.040 -0.449 -0.856 1.00 41.16 173 ALA A O 1
ATOM 1185 N N . MET A 1 174 ? -25.970 -1.803 -2.289 1.00 38.28 174 MET A N 1
ATOM 1186 C CA . MET A 1 174 ? -24.622 -1.261 -2.052 1.00 38.28 174 MET A CA 1
ATOM 1187 C C . MET A 1 174 ? -24.437 0.162 -2.597 1.00 38.28 174 MET A C 1
ATOM 1189 O O . MET A 1 174 ? -23.603 0.903 -2.087 1.00 38.28 174 MET A O 1
ATOM 1193 N N . LEU A 1 175 ? -25.195 0.538 -3.632 1.00 40.91 175 LEU A N 1
ATOM 1194 C CA . LEU A 1 175 ? -25.116 1.846 -4.291 1.00 40.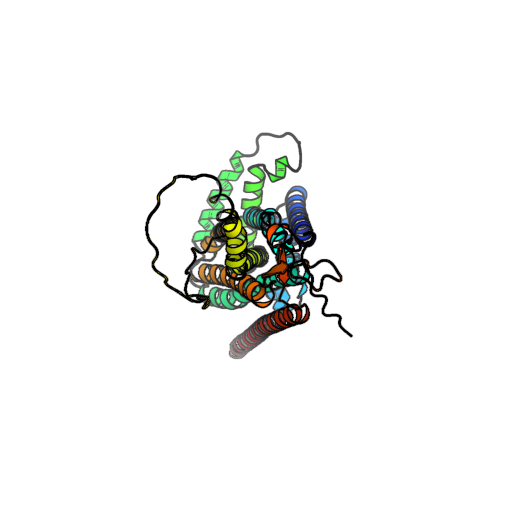91 175 LEU A CA 1
ATOM 1195 C C . LEU A 1 175 ? -26.276 2.788 -3.912 1.00 40.91 175 LEU A C 1
ATOM 1197 O O . LEU A 1 175 ? -26.303 3.932 -4.366 1.00 40.91 175 LEU A O 1
ATOM 1201 N N . HIS A 1 176 ? -27.234 2.340 -3.092 1.00 44.94 176 HIS A N 1
ATOM 1202 C CA . HIS A 1 176 ? -28.394 3.140 -2.699 1.00 44.94 176 HIS A CA 1
ATOM 1203 C C . HIS A 1 176 ? -27.993 4.190 -1.645 1.00 44.94 176 HIS A C 1
ATOM 1205 O O . HIS A 1 176 ? -27.289 3.841 -0.696 1.00 44.94 176 HIS A O 1
ATOM 1211 N N . PRO A 1 177 ? -28.500 5.440 -1.702 1.00 41.38 177 PRO A N 1
ATOM 1212 C CA . PRO A 1 177 ? -28.401 6.409 -0.601 1.00 41.38 177 PRO A CA 1
ATOM 1213 C C . PRO A 1 177 ? -28.816 5.869 0.780 1.00 41.38 177 PRO A C 1
ATOM 1215 O O . PRO A 1 177 ? -28.205 6.242 1.773 1.00 41.38 177 PRO A O 1
ATOM 1218 N N . ALA A 1 178 ? -29.738 4.902 0.854 1.00 37.69 178 ALA A N 1
ATOM 1219 C CA . ALA A 1 178 ? -30.079 4.226 2.110 1.00 37.69 178 ALA A CA 1
ATOM 1220 C C . ALA A 1 178 ? -28.902 3.429 2.716 1.00 37.69 178 ALA A C 1
ATOM 1222 O O . ALA A 1 178 ? -28.800 3.310 3.932 1.00 37.69 178 ALA A O 1
ATOM 1223 N N . GLY A 1 179 ? -27.975 2.925 1.893 1.00 37.75 179 GLY A N 1
ATOM 1224 C CA . GLY A 1 179 ? -26.714 2.348 2.357 1.00 37.75 179 GLY A CA 1
ATOM 1225 C C . GLY A 1 179 ? -25.786 3.408 2.949 1.00 37.75 179 GLY A C 1
ATOM 1226 O O . GLY A 1 179 ? -25.123 3.138 3.941 1.00 37.75 179 GLY A O 1
ATOM 1227 N N . ALA A 1 180 ? -25.784 4.635 2.420 1.00 45.53 180 ALA A N 1
ATOM 1228 C CA . ALA A 1 180 ? -25.048 5.747 3.019 1.00 45.53 180 ALA A CA 1
ATOM 1229 C C . ALA A 1 180 ? -25.654 6.179 4.366 1.00 45.53 180 ALA A C 1
ATOM 1231 O O . ALA A 1 180 ? -24.893 6.480 5.279 1.00 45.53 180 ALA A O 1
ATOM 1232 N N . ASP A 1 181 ? -26.980 6.123 4.528 1.00 44.09 181 ASP A N 1
ATOM 1233 C CA . ASP A 1 181 ? -27.672 6.448 5.786 1.00 44.09 181 ASP A CA 1
ATOM 1234 C C . ASP A 1 181 ? -27.545 5.341 6.843 1.00 44.09 181 ASP A C 1
ATOM 1236 O O . ASP A 1 181 ? -27.272 5.629 8.007 1.00 44.09 181 ASP A O 1
ATOM 1240 N N . VAL A 1 182 ? -27.654 4.064 6.454 1.00 43.62 182 VAL A N 1
ATOM 1241 C CA . VAL A 1 182 ? -27.359 2.918 7.334 1.00 43.62 182 VAL A CA 1
ATOM 1242 C C . VAL A 1 182 ? -25.885 2.915 7.721 1.00 43.62 182 VAL A C 1
ATOM 1244 O O . VAL A 1 182 ? -25.555 2.619 8.862 1.00 43.62 182 VAL A O 1
ATOM 1247 N N . MET A 1 183 ? -24.985 3.309 6.820 1.00 47.59 183 MET A N 1
ATOM 1248 C CA . MET A 1 183 ? -23.567 3.438 7.142 1.00 47.59 183 MET A CA 1
ATOM 1249 C C . MET A 1 183 ? -23.277 4.687 7.965 1.00 47.59 183 MET A C 1
ATOM 1251 O O . MET A 1 183 ? -22.445 4.606 8.855 1.00 47.59 183 MET A O 1
ATOM 1255 N N . ALA A 1 184 ? -23.969 5.807 7.767 1.00 50.53 184 ALA A N 1
ATOM 1256 C CA . ALA A 1 184 ? -23.906 6.940 8.685 1.00 50.53 184 ALA A CA 1
ATOM 1257 C C . ALA A 1 184 ? -24.435 6.535 10.067 1.00 50.53 184 ALA A C 1
ATOM 1259 O O . ALA A 1 184 ? -23.850 6.933 11.067 1.00 50.53 184 ALA A O 1
ATOM 1260 N N . ALA A 1 185 ? -25.453 5.672 10.141 1.00 44.12 185 ALA A N 1
ATOM 1261 C CA . ALA A 1 185 ? -25.956 5.078 11.377 1.00 44.12 185 ALA A CA 1
ATOM 1262 C C . ALA A 1 185 ? -24.964 4.083 12.006 1.00 44.12 185 ALA A C 1
ATOM 1264 O O . ALA A 1 185 ? -24.742 4.158 13.202 1.00 44.12 185 ALA A O 1
ATOM 1265 N N . VAL A 1 186 ? -24.293 3.214 11.242 1.00 43.47 186 VAL A N 1
ATOM 1266 C CA . VAL A 1 186 ? -23.236 2.307 11.742 1.00 43.47 186 VAL A CA 1
ATOM 1267 C C . VAL A 1 186 ? -21.994 3.088 12.162 1.00 43.47 186 VAL A C 1
ATOM 1269 O O . VAL A 1 186 ? -21.411 2.790 13.195 1.00 43.47 186 VAL A O 1
ATOM 1272 N N . THR A 1 187 ? -21.600 4.111 11.406 1.00 45.25 187 THR A N 1
ATOM 1273 C CA . THR A 1 187 ? -20.437 4.957 11.717 1.00 45.25 187 THR A CA 1
ATOM 1274 C C . THR A 1 187 ? -20.736 5.828 12.934 1.00 45.25 187 THR A C 1
ATOM 1276 O O . THR A 1 187 ? -19.904 5.924 13.825 1.00 45.25 187 THR A O 1
ATOM 1279 N N . SER A 1 188 ? -21.949 6.381 13.041 1.00 45.91 188 SER A N 1
ATOM 1280 C CA . SER A 1 188 ? -22.398 7.139 14.217 1.00 45.91 188 SER A CA 1
ATOM 1281 C C . SER A 1 188 ? -22.725 6.257 15.425 1.00 45.91 188 SER A C 1
ATOM 1283 O O . SER A 1 188 ? -22.532 6.710 16.545 1.00 45.91 188 SER A O 1
ATOM 1285 N N . ALA A 1 189 ? -23.137 4.998 15.246 1.00 39.41 189 ALA A N 1
ATOM 1286 C CA . ALA A 1 189 ? -23.307 4.016 16.322 1.00 39.41 189 ALA A CA 1
ATOM 1287 C C . ALA A 1 189 ? -21.961 3.437 16.780 1.00 39.41 189 ALA A C 1
ATOM 1289 O O . ALA A 1 189 ? -21.769 3.226 17.972 1.00 39.41 189 ALA A O 1
ATOM 1290 N N . ALA A 1 190 ? -20.995 3.261 15.875 1.00 38.94 190 ALA A N 1
ATOM 1291 C CA . ALA A 1 190 ? -19.610 2.951 16.215 1.00 38.94 190 ALA A CA 1
ATOM 1292 C C . ALA A 1 190 ? -18.937 4.141 16.916 1.00 38.94 190 ALA A C 1
ATOM 1294 O O . ALA A 1 190 ? -18.224 3.937 17.892 1.00 38.94 190 ALA A O 1
ATOM 1295 N N . ALA A 1 191 ? -19.212 5.379 16.490 1.00 39.62 191 ALA A N 1
ATOM 1296 C CA . ALA A 1 191 ? -18.745 6.598 17.154 1.00 39.62 191 ALA A CA 1
ATOM 1297 C C . ALA A 1 191 ? -19.471 6.859 18.492 1.00 39.62 191 ALA A C 1
ATOM 1299 O O . ALA A 1 191 ? -18.854 7.309 19.454 1.00 39.62 191 ALA A O 1
ATOM 1300 N N . GLY A 1 192 ? -20.764 6.533 18.581 1.00 36.34 192 GLY A N 1
ATOM 1301 C CA . GLY A 1 192 ? -21.619 6.716 19.759 1.00 36.34 192 GLY A CA 1
ATOM 1302 C C . GLY A 1 192 ? -21.428 5.635 20.825 1.00 36.34 192 GLY A C 1
ATOM 1303 O O . GLY A 1 192 ? -21.382 5.946 22.013 1.00 36.34 192 GLY A O 1
ATOM 1304 N N . GLY A 1 193 ? -21.208 4.382 20.420 1.00 34.41 193 GLY A N 1
ATOM 1305 C CA . GLY A 1 193 ? -20.735 3.298 21.289 1.00 34.41 193 GLY A CA 1
ATOM 1306 C C . GLY A 1 193 ? -19.278 3.493 21.732 1.00 34.41 193 GLY A C 1
ATOM 1307 O O . GLY A 1 193 ? -18.877 3.006 22.787 1.00 34.41 193 GLY A O 1
ATOM 1308 N N . ALA A 1 194 ? -18.506 4.288 20.983 1.00 33.78 194 ALA A N 1
ATOM 1309 C CA . ALA A 1 194 ? -17.153 4.724 21.323 1.00 33.78 194 ALA A CA 1
ATOM 1310 C C . ALA A 1 194 ? -17.092 5.963 22.236 1.00 33.78 194 ALA A C 1
ATOM 1312 O O . ALA A 1 194 ? -15.993 6.457 22.498 1.00 33.78 194 ALA A O 1
ATOM 1313 N N . ALA A 1 195 ? -18.206 6.408 22.831 1.00 35.88 195 ALA A N 1
ATOM 1314 C CA . ALA A 1 195 ? -18.150 7.334 23.969 1.00 35.88 195 ALA A CA 1
ATOM 1315 C C . ALA A 1 195 ? -17.389 6.734 25.180 1.00 35.88 195 ALA A C 1
ATOM 1317 O O . ALA A 1 195 ? -16.989 7.470 26.079 1.00 35.88 195 ALA A O 1
ATOM 1318 N N . GLY A 1 196 ? -17.120 5.417 25.172 1.00 32.78 196 GLY A N 1
ATOM 1319 C CA . GLY A 1 196 ? -16.184 4.734 26.075 1.00 32.78 196 GLY A CA 1
ATOM 1320 C C . GLY A 1 196 ? -14.825 4.339 25.466 1.00 32.78 196 GLY A C 1
ATOM 1321 O O . GLY A 1 196 ? -14.035 3.696 26.150 1.00 32.78 196 GLY A O 1
ATOM 1322 N N . GLY A 1 197 ? -14.517 4.684 24.207 1.00 36.06 197 GLY A N 1
ATOM 1323 C CA . GLY A 1 197 ? -13.290 4.222 23.546 1.00 36.06 197 GLY A CA 1
ATOM 1324 C C . GLY A 1 197 ? -13.072 4.752 22.127 1.00 36.06 197 GLY A C 1
ATOM 1325 O O . GLY A 1 197 ? -13.087 3.982 21.169 1.00 36.06 197 GLY A O 1
ATOM 1326 N N . ALA A 1 198 ? -12.782 6.049 21.990 1.00 38.25 198 ALA A N 1
ATOM 1327 C CA . ALA A 1 198 ? -12.462 6.731 20.725 1.00 38.25 198 ALA A CA 1
ATOM 1328 C C . ALA A 1 198 ? -11.310 6.094 19.902 1.00 38.25 198 ALA A C 1
ATOM 1330 O O . ALA A 1 198 ? -11.128 6.413 18.731 1.00 38.25 198 ALA A O 1
ATOM 1331 N N . ALA A 1 199 ? -10.546 5.156 20.469 1.00 43.12 199 ALA A N 1
ATOM 1332 C CA . ALA A 1 199 ? -9.475 4.442 19.775 1.00 43.12 199 ALA A CA 1
ATOM 1333 C C . ALA A 1 199 ? -9.959 3.307 18.841 1.00 43.12 199 ALA A C 1
ATOM 1335 O O . ALA A 1 199 ? -9.223 2.923 17.933 1.00 43.12 199 ALA A O 1
ATOM 1336 N N . GLY A 1 200 ? -11.167 2.761 19.046 1.00 41.44 200 GLY A N 1
ATOM 1337 C CA . GLY A 1 200 ? -11.633 1.555 18.343 1.00 41.44 200 GLY A CA 1
ATOM 1338 C C . GLY A 1 200 ? -12.095 1.797 16.903 1.00 41.44 200 GLY A C 1
ATOM 1339 O O . GLY A 1 200 ? -11.697 1.068 16.002 1.00 41.44 200 GLY A O 1
ATOM 1340 N N . GLY A 1 201 ? -12.894 2.842 16.663 1.00 48.88 201 GLY A N 1
ATOM 1341 C CA . GLY A 1 201 ? -13.422 3.155 15.325 1.00 48.88 201 GLY A CA 1
ATOM 1342 C C . GLY A 1 201 ? -12.389 3.786 14.387 1.00 48.88 201 GLY A C 1
ATOM 1343 O O . GLY A 1 201 ? -12.355 3.478 13.196 1.00 48.88 201 GLY A O 1
ATOM 1344 N N . LEU A 1 202 ? -11.501 4.624 14.936 1.00 54.62 202 LEU A N 1
ATOM 1345 C CA . LEU A 1 202 ? -10.450 5.308 14.178 1.00 54.62 202 LEU A CA 1
ATOM 1346 C C . LEU A 1 202 ? -9.389 4.331 13.654 1.00 54.62 202 LEU A C 1
ATOM 1348 O O . LEU A 1 202 ? -8.981 4.442 12.505 1.00 54.62 202 LEU A O 1
ATOM 1352 N N . GLY A 1 203 ? -8.975 3.338 14.447 1.00 55.78 203 GLY A N 1
ATOM 1353 C CA . GLY A 1 203 ? -7.882 2.430 14.080 1.00 55.78 203 GLY A CA 1
ATOM 1354 C C . GLY A 1 203 ? -8.167 1.489 12.901 1.00 55.78 203 GLY A C 1
ATOM 1355 O O . GLY A 1 203 ? -7.226 0.999 12.280 1.00 55.78 203 GLY A O 1
ATOM 1356 N N . LEU A 1 204 ? -9.438 1.252 12.565 1.00 58.22 204 LEU A N 1
ATOM 1357 C CA . LEU A 1 204 ? -9.842 0.171 11.660 1.00 58.22 204 LEU A CA 1
ATOM 1358 C C . LEU A 1 204 ? -9.609 0.463 10.181 1.00 58.22 204 LEU A C 1
ATOM 1360 O O . LEU A 1 204 ? -9.115 -0.394 9.466 1.00 58.22 204 LEU A O 1
ATOM 1364 N N . GLY A 1 205 ? -9.906 1.676 9.717 1.00 61.66 205 GLY A N 1
ATOM 1365 C CA . GLY A 1 205 ? -9.693 2.041 8.309 1.00 61.66 205 GLY A CA 1
ATOM 1366 C C . GLY A 1 205 ? -8.270 2.508 7.991 1.00 61.66 205 GLY A C 1
ATOM 1367 O O . GLY A 1 205 ? -7.898 2.625 6.824 1.00 61.66 205 GLY A O 1
ATOM 1368 N N . LEU A 1 206 ? -7.464 2.815 9.010 1.00 72.31 206 LEU A N 1
ATOM 1369 C CA . LEU A 1 206 ? -6.204 3.530 8.810 1.00 72.31 206 LEU A CA 1
ATOM 1370 C C . LEU A 1 206 ? -5.032 2.639 8.422 1.00 72.31 206 LEU A C 1
ATOM 1372 O O . LEU A 1 206 ? -4.157 3.105 7.696 1.00 72.31 206 LEU A O 1
ATOM 1376 N N . GLY A 1 207 ? -5.009 1.380 8.866 1.00 76.62 207 GLY A N 1
ATOM 1377 C CA . GLY A 1 207 ? -3.996 0.420 8.419 1.00 76.62 207 GLY A CA 1
ATOM 1378 C C . GLY A 1 207 ? -4.060 0.237 6.901 1.00 76.62 207 GLY A C 1
ATOM 1379 O O . GLY A 1 207 ? -3.052 0.385 6.210 1.00 76.62 207 GLY A O 1
ATOM 1380 N N . ALA A 1 208 ? -5.270 0.033 6.378 1.00 80.00 208 ALA A N 1
ATOM 1381 C CA . ALA A 1 208 ? -5.535 -0.066 4.947 1.00 80.00 208 ALA A CA 1
ATOM 1382 C C . ALA A 1 208 ? -5.176 1.220 4.182 1.00 80.00 208 ALA A C 1
ATOM 1384 O O . ALA A 1 208 ? -4.478 1.165 3.167 1.00 80.00 208 ALA A O 1
ATOM 1385 N N . LEU A 1 209 ? -5.576 2.394 4.690 1.00 81.62 209 LEU A N 1
ATOM 1386 C CA . LEU A 1 209 ? -5.204 3.682 4.086 1.00 81.62 209 LEU A CA 1
ATOM 1387 C C . LEU A 1 209 ? -3.685 3.908 4.098 1.00 81.62 209 LEU A C 1
ATOM 1389 O O . LEU A 1 209 ? -3.130 4.385 3.110 1.00 81.62 209 LEU A O 1
ATOM 1393 N N . GLY A 1 210 ? -2.996 3.516 5.170 1.00 82.75 210 GLY A N 1
ATOM 1394 C CA . GLY A 1 210 ? -1.537 3.525 5.255 1.00 82.75 210 GLY A CA 1
ATOM 1395 C C . GLY A 1 210 ? -0.881 2.617 4.216 1.00 82.75 210 GLY A C 1
ATOM 1396 O O . GLY A 1 210 ? 0.103 3.003 3.585 1.00 82.75 210 GLY A O 1
ATOM 1397 N N . ALA A 1 211 ? -1.465 1.445 3.969 1.00 83.69 211 ALA A N 1
ATOM 1398 C CA . ALA A 1 211 ? -1.019 0.516 2.938 1.00 83.69 211 ALA A CA 1
ATOM 1399 C C . ALA A 1 211 ? -1.164 1.108 1.523 1.00 83.69 211 ALA A C 1
ATOM 1401 O O . ALA A 1 211 ? -0.233 1.047 0.716 1.00 83.69 211 ALA A O 1
ATOM 1402 N N . VAL A 1 212 ? -2.305 1.743 1.236 1.00 83.94 212 VAL A N 1
ATOM 1403 C CA . VAL A 1 212 ? -2.562 2.446 -0.034 1.00 83.94 212 VAL A CA 1
ATOM 1404 C C . VAL A 1 212 ? -1.622 3.633 -0.214 1.00 83.94 212 VAL A C 1
ATOM 1406 O O . VAL A 1 212 ? -1.074 3.826 -1.301 1.00 83.94 212 VAL A O 1
ATOM 1409 N N . MET A 1 213 ? -1.373 4.395 0.853 1.00 84.38 213 MET A N 1
ATOM 1410 C CA . MET A 1 213 ? -0.363 5.452 0.849 1.00 84.38 213 MET A CA 1
ATOM 1411 C C . MET A 1 213 ? 1.029 4.889 0.565 1.00 84.38 213 MET A C 1
ATOM 1413 O O . MET A 1 213 ? 1.773 5.480 -0.213 1.00 84.38 213 MET A O 1
ATOM 1417 N N . GLY A 1 214 ? 1.355 3.715 1.105 1.00 81.44 214 GLY A N 1
ATOM 1418 C CA . GLY A 1 214 ? 2.562 2.971 0.756 1.00 81.44 214 GLY A CA 1
ATOM 1419 C C . GLY A 1 214 ? 2.664 2.645 -0.731 1.00 81.44 214 GLY A C 1
ATOM 1420 O O . GLY A 1 214 ? 3.713 2.852 -1.337 1.00 81.44 214 GLY A O 1
ATOM 1421 N N . ILE A 1 215 ? 1.571 2.207 -1.359 1.00 86.31 215 ILE A N 1
ATOM 1422 C CA . ILE A 1 215 ? 1.525 1.960 -2.810 1.00 86.31 215 ILE A CA 1
ATOM 1423 C C . ILE A 1 215 ? 1.754 3.260 -3.591 1.00 86.31 215 ILE A C 1
ATOM 1425 O O . ILE A 1 215 ? 2.522 3.266 -4.554 1.00 86.31 215 ILE A O 1
ATOM 1429 N N . ALA A 1 216 ? 1.152 4.371 -3.160 1.00 82.06 216 ALA A N 1
ATOM 1430 C CA . ALA A 1 216 ? 1.387 5.681 -3.765 1.00 82.06 216 ALA A CA 1
ATOM 1431 C C . ALA A 1 216 ? 2.854 6.129 -3.616 1.00 82.06 216 ALA A C 1
ATOM 1433 O O . ALA A 1 216 ? 3.458 6.605 -4.579 1.00 82.06 216 ALA A O 1
ATOM 1434 N N . GLY A 1 217 ? 3.455 5.912 -2.443 1.00 77.31 217 GLY A N 1
ATOM 1435 C CA . GLY A 1 217 ? 4.875 6.160 -2.192 1.00 77.31 217 GLY A CA 1
ATOM 1436 C C . GLY A 1 217 ? 5.776 5.303 -3.075 1.00 77.31 217 GLY A C 1
ATOM 1437 O O . GLY A 1 217 ? 6.730 5.805 -3.667 1.00 77.31 217 GLY A O 1
ATOM 1438 N N . ALA A 1 218 ? 5.437 4.025 -3.240 1.00 86.06 218 ALA A N 1
ATOM 1439 C CA . ALA A 1 218 ? 6.162 3.106 -4.105 1.00 86.06 218 ALA A CA 1
ATOM 1440 C C . ALA A 1 218 ? 6.093 3.512 -5.587 1.00 86.06 218 ALA A C 1
ATOM 1442 O O . ALA A 1 218 ? 7.108 3.474 -6.286 1.00 86.06 218 ALA A O 1
ATOM 1443 N N . ALA A 1 219 ? 4.924 3.960 -6.056 1.00 84.50 219 ALA A N 1
ATOM 1444 C CA . ALA A 1 219 ? 4.754 4.508 -7.400 1.00 84.50 219 ALA A CA 1
ATOM 1445 C C . ALA A 1 219 ? 5.603 5.776 -7.608 1.00 84.50 219 ALA A C 1
ATOM 1447 O O . ALA A 1 219 ? 6.315 5.887 -8.607 1.00 84.50 219 ALA A O 1
ATOM 1448 N N . ALA A 1 220 ? 5.602 6.693 -6.636 1.00 81.00 220 ALA A N 1
ATOM 1449 C CA . ALA A 1 220 ? 6.424 7.901 -6.686 1.00 81.00 220 ALA A CA 1
ATOM 1450 C C . ALA A 1 220 ? 7.930 7.580 -6.712 1.00 81.00 220 ALA A C 1
ATOM 1452 O O . ALA A 1 220 ? 8.680 8.180 -7.481 1.00 81.00 220 ALA A O 1
ATOM 1453 N N . ALA A 1 221 ? 8.381 6.605 -5.918 1.00 83.06 221 ALA A N 1
ATOM 1454 C CA . ALA A 1 221 ? 9.771 6.157 -5.933 1.00 83.06 221 ALA A CA 1
ATOM 1455 C C . ALA A 1 221 ? 10.170 5.556 -7.286 1.00 83.06 221 ALA A C 1
ATOM 1457 O O . ALA A 1 221 ? 11.274 5.817 -7.764 1.00 83.06 221 ALA A O 1
ATOM 1458 N N . HIS A 1 222 ? 9.280 4.788 -7.921 1.00 85.81 222 HIS A N 1
ATOM 1459 C CA . HIS A 1 222 ? 9.535 4.237 -9.248 1.00 85.81 222 HIS A CA 1
ATOM 1460 C C . HIS A 1 222 ? 9.779 5.345 -10.283 1.00 85.81 222 HIS A C 1
ATOM 1462 O O . HIS A 1 222 ? 10.763 5.280 -11.016 1.00 85.81 222 HIS A O 1
ATOM 1468 N N . GLU A 1 223 ? 8.944 6.386 -10.304 1.00 84.44 223 GLU A N 1
ATOM 1469 C CA . GLU A 1 223 ? 9.126 7.545 -11.192 1.00 84.44 223 GLU A CA 1
ATOM 1470 C C . GLU A 1 223 ? 10.442 8.287 -10.920 1.00 84.44 223 GLU A C 1
ATOM 1472 O O . GLU A 1 223 ? 11.180 8.616 -11.849 1.00 84.44 223 GLU A O 1
ATOM 1477 N N . VAL A 1 224 ? 10.794 8.498 -9.648 1.00 80.88 224 VAL A N 1
ATOM 1478 C CA . VAL A 1 224 ? 12.051 9.169 -9.274 1.00 80.88 224 VAL A CA 1
ATOM 1479 C C . VAL A 1 224 ? 13.278 8.365 -9.713 1.00 80.88 224 VAL A C 1
ATOM 1481 O O . VAL A 1 224 ? 14.257 8.944 -10.184 1.00 80.88 224 VAL A O 1
ATOM 1484 N N . VAL A 1 225 ? 13.246 7.039 -9.561 1.00 84.19 225 VAL A N 1
ATOM 1485 C CA . VAL A 1 225 ? 14.395 6.171 -9.864 1.00 84.19 225 VAL A CA 1
ATOM 1486 C C . VAL A 1 225 ? 14.509 5.877 -11.361 1.00 84.19 225 VAL A C 1
ATOM 1488 O O . VAL A 1 225 ? 15.618 5.888 -11.895 1.00 84.19 225 VAL A O 1
ATOM 1491 N N . ASN A 1 226 ? 13.388 5.628 -12.042 1.00 85.19 226 ASN A N 1
ATOM 1492 C CA . ASN A 1 226 ? 13.374 5.101 -13.409 1.00 85.19 226 ASN A CA 1
ATOM 1493 C C . ASN A 1 226 ? 12.865 6.097 -14.466 1.00 85.19 226 ASN A C 1
ATOM 1495 O O . ASN A 1 226 ? 13.095 5.873 -15.654 1.00 85.19 226 ASN A O 1
ATOM 1499 N N . GLY A 1 227 ? 12.258 7.227 -14.087 1.00 82.88 227 GLY A N 1
ATOM 1500 C CA . GLY A 1 227 ? 11.646 8.163 -15.041 1.00 82.88 227 GLY A CA 1
ATOM 1501 C C . GLY A 1 227 ? 12.629 8.749 -16.065 1.00 82.88 227 GLY A C 1
ATOM 1502 O O . GLY A 1 227 ? 12.275 8.971 -17.224 1.00 82.88 227 GLY A O 1
ATOM 1503 N N . GLY A 1 228 ? 13.901 8.934 -15.691 1.00 80.25 228 GLY A N 1
ATOM 1504 C CA . GLY A 1 228 ? 14.943 9.376 -16.629 1.00 80.25 228 GLY A CA 1
ATOM 1505 C C . GLY A 1 228 ? 15.294 8.328 -17.695 1.00 80.25 228 GLY A C 1
ATOM 1506 O O . GLY A 1 228 ? 15.633 8.675 -18.830 1.00 80.25 228 GLY A O 1
ATOM 1507 N N . VAL A 1 229 ? 15.168 7.043 -17.359 1.00 81.25 229 VAL A N 1
ATOM 1508 C CA . VAL A 1 229 ? 15.452 5.927 -18.271 1.00 81.25 229 VAL A CA 1
ATOM 1509 C C . VAL A 1 229 ? 14.386 5.869 -19.363 1.00 81.25 229 VAL A C 1
ATOM 1511 O O . VAL A 1 229 ? 14.714 5.771 -20.546 1.00 81.25 229 VAL A O 1
ATOM 1514 N N . GLU A 1 230 ? 13.121 6.034 -18.980 1.00 76.38 230 GLU A N 1
ATOM 1515 C CA . GLU A 1 230 ? 11.985 6.066 -19.905 1.00 76.38 230 GLU A CA 1
ATOM 1516 C C . GLU A 1 230 ? 12.038 7.279 -20.846 1.00 76.38 230 GLU A C 1
ATOM 1518 O O . GLU A 1 230 ? 11.786 7.154 -22.047 1.00 76.38 230 GLU A O 1
ATOM 1523 N N . GLN A 1 231 ? 12.438 8.450 -20.337 1.00 77.88 231 GLN A N 1
ATOM 1524 C CA . GLN A 1 231 ? 12.624 9.647 -21.166 1.00 77.88 231 GLN A CA 1
ATOM 1525 C C . GLN A 1 231 ? 13.753 9.477 -22.185 1.00 77.88 231 GLN A C 1
ATOM 1527 O O . GLN A 1 231 ? 13.586 9.835 -23.352 1.00 77.88 231 GLN A O 1
ATOM 1532 N N . THR A 1 232 ? 14.884 8.906 -21.762 1.00 77.62 232 THR A N 1
ATOM 1533 C CA . THR A 1 232 ? 16.031 8.647 -22.650 1.00 77.62 232 THR A CA 1
ATOM 1534 C C . THR A 1 232 ? 15.669 7.640 -23.742 1.00 77.62 232 THR A C 1
ATOM 1536 O O . THR A 1 232 ? 16.030 7.812 -24.906 1.00 77.62 232 THR A O 1
ATOM 1539 N N . ALA A 1 233 ? 14.898 6.613 -23.384 1.00 71.44 233 ALA A N 1
ATOM 1540 C CA . ALA A 1 233 ? 14.360 5.660 -24.343 1.00 71.44 233 ALA A CA 1
ATOM 1541 C C . ALA A 1 233 ? 13.419 6.330 -25.357 1.00 71.44 233 ALA A C 1
ATOM 1543 O O . ALA A 1 233 ? 13.528 6.086 -26.558 1.00 71.44 233 ALA A O 1
ATOM 1544 N N . GLY A 1 234 ? 12.530 7.215 -24.898 1.00 70.50 234 GLY A N 1
ATOM 1545 C CA . GLY A 1 234 ? 11.574 7.914 -25.757 1.00 70.50 234 GLY A CA 1
ATOM 1546 C C . GLY A 1 234 ? 12.208 8.936 -26.708 1.00 70.50 234 GLY A C 1
ATOM 1547 O O . GLY A 1 234 ? 11.809 9.012 -27.870 1.00 70.50 234 GLY A O 1
ATOM 1548 N N . SER A 1 235 ? 13.207 9.700 -26.252 1.00 73.75 235 SER A N 1
ATOM 1549 C CA . SER A 1 235 ? 13.817 10.792 -27.031 1.00 73.75 235 SER A CA 1
ATOM 1550 C C . SER A 1 235 ? 14.640 10.312 -28.227 1.00 73.75 235 SER A C 1
ATOM 1552 O O . SER A 1 235 ? 14.739 11.017 -29.232 1.00 73.75 235 SER A O 1
ATOM 1554 N N . SER A 1 236 ? 15.158 9.083 -28.171 1.00 63.94 236 SER A N 1
ATOM 1555 C CA . SER A 1 236 ? 15.881 8.460 -29.285 1.00 63.94 236 SER A CA 1
ATOM 1556 C C . SER A 1 236 ? 15.032 8.267 -30.555 1.00 63.94 236 SER A C 1
ATOM 1558 O O . SER A 1 236 ? 15.593 8.139 -31.641 1.00 63.94 236 SER A O 1
ATOM 1560 N N . ARG A 1 237 ? 13.693 8.334 -30.454 1.00 61.34 237 ARG A N 1
ATOM 1561 C CA . ARG A 1 237 ? 12.772 8.290 -31.606 1.00 61.34 237 ARG A CA 1
ATOM 1562 C C . ARG A 1 237 ? 12.739 9.579 -32.417 1.00 61.34 237 ARG A C 1
ATOM 1564 O O . ARG A 1 237 ? 12.563 9.534 -33.627 1.00 61.34 237 ARG A O 1
ATOM 1571 N N . SER A 1 238 ? 12.871 10.727 -31.758 1.00 60.12 238 SER A N 1
ATOM 1572 C CA . SER A 1 238 ? 12.620 12.029 -32.387 1.00 60.12 238 SER A CA 1
ATOM 1573 C C . SER A 1 238 ? 13.779 12.489 -33.272 1.00 60.12 238 SER A C 1
ATOM 1575 O O . SER A 1 238 ? 13.583 13.297 -34.174 1.00 60.12 238 SER A O 1
ATOM 1577 N N . ALA A 1 239 ? 14.989 11.988 -33.008 1.00 59.53 239 ALA A N 1
ATOM 1578 C CA . ALA A 1 239 ? 16.196 12.383 -33.728 1.00 59.53 239 ALA A CA 1
ATOM 1579 C C . ALA A 1 239 ? 16.400 11.625 -35.053 1.00 59.53 239 ALA A C 1
ATOM 1581 O O . ALA A 1 239 ? 17.121 12.120 -35.913 1.00 59.53 239 ALA A O 1
ATOM 1582 N N . SER A 1 240 ? 15.778 10.453 -35.249 1.00 55.50 240 SER A N 1
ATOM 1583 C CA . SER A 1 240 ? 15.948 9.672 -36.485 1.00 55.50 240 SER A CA 1
ATOM 1584 C C . SER A 1 240 ? 14.980 10.071 -37.604 1.00 55.50 240 SER A C 1
ATOM 1586 O O . SER A 1 240 ? 15.279 9.844 -38.773 1.00 55.50 240 SER A O 1
ATOM 1588 N N . SER A 1 241 ? 13.850 10.713 -37.292 1.00 55.50 241 SER A N 1
ATOM 1589 C CA . SER A 1 241 ? 12.852 11.101 -38.300 1.00 55.50 241 SER A CA 1
ATOM 1590 C C . SER A 1 241 ? 13.097 12.467 -38.953 1.00 55.50 241 SER A C 1
ATOM 1592 O O . SER A 1 241 ? 12.419 12.796 -39.922 1.00 55.50 241 SER A O 1
ATOM 1594 N N . SER A 1 242 ? 14.036 13.281 -38.457 1.00 56.34 242 SER A N 1
ATOM 1595 C CA . SER A 1 242 ? 14.316 14.625 -38.995 1.00 56.34 242 SER A CA 1
ATOM 1596 C C . SER A 1 242 ? 15.422 14.671 -40.060 1.00 56.34 242 SER A C 1
ATOM 1598 O O . SER A 1 242 ? 15.699 15.739 -40.598 1.00 56.34 242 SER A O 1
ATOM 1600 N N . GLY A 1 243 ? 16.036 13.533 -40.406 1.00 56.44 243 GLY A N 1
ATOM 1601 C CA . GLY A 1 243 ? 17.077 13.454 -41.442 1.00 56.44 243 GLY A CA 1
ATOM 1602 C C . GLY A 1 243 ? 16.560 13.337 -42.883 1.00 56.44 243 GLY A C 1
ATOM 1603 O O . GLY A 1 243 ? 17.339 13.460 -43.825 1.00 56.44 243 GLY A O 1
ATOM 1604 N N . ALA A 1 244 ? 15.260 13.114 -43.083 1.00 56.03 244 ALA A N 1
ATOM 1605 C CA . ALA A 1 244 ? 14.674 12.921 -44.406 1.00 56.03 244 ALA A CA 1
ATOM 1606 C C . ALA A 1 244 ? 13.962 14.195 -44.885 1.00 56.03 244 ALA A C 1
ATOM 1608 O O . ALA A 1 244 ? 12.754 14.336 -44.724 1.00 56.03 244 ALA A O 1
ATOM 1609 N N . GLY A 1 245 ? 14.707 15.117 -45.503 1.00 55.97 245 GLY A N 1
ATOM 1610 C CA . GLY A 1 245 ? 14.095 16.084 -46.420 1.00 55.97 245 GLY A CA 1
ATOM 1611 C C . GLY A 1 245 ? 14.505 17.541 -46.270 1.00 55.97 245 GLY A C 1
ATOM 1612 O O . GLY A 1 245 ? 13.644 18.388 -46.090 1.00 55.97 245 GLY A O 1
ATOM 1613 N N . THR A 1 246 ? 15.781 17.859 -46.476 1.00 52.56 246 THR A N 1
ATOM 1614 C CA . THR A 1 246 ? 16.169 19.142 -47.088 1.00 52.56 246 THR A CA 1
ATOM 1615 C C . THR A 1 246 ? 17.427 18.946 -47.926 1.00 52.56 246 THR A C 1
ATOM 1617 O O . THR A 1 246 ? 18.530 19.351 -47.575 1.00 52.56 246 THR A O 1
ATOM 1620 N N . SER A 1 247 ? 17.258 18.341 -49.102 1.00 52.22 247 SER A N 1
ATOM 1621 C CA . SER A 1 247 ? 18.190 18.507 -50.218 1.00 52.22 247 SER A CA 1
ATOM 1622 C C . SER A 1 247 ? 18.077 19.945 -50.749 1.00 52.22 247 SER A C 1
ATOM 1624 O O . SER A 1 247 ? 17.478 20.199 -51.792 1.00 52.22 247 SER A O 1
ATOM 1626 N N . GLY A 1 248 ? 18.590 20.899 -49.973 1.00 49.53 248 GLY A N 1
ATOM 1627 C CA . GLY A 1 248 ? 18.803 22.286 -50.362 1.00 49.53 248 GLY A CA 1
ATOM 1628 C C . GLY A 1 248 ? 20.295 22.499 -50.571 1.00 49.53 248 GLY A C 1
ATOM 1629 O O . GLY A 1 248 ? 21.054 22.594 -49.615 1.00 49.53 248 GLY A O 1
ATOM 1630 N N . SER A 1 249 ? 20.705 22.516 -51.834 1.00 55.91 249 SER A N 1
ATOM 1631 C CA . SER A 1 249 ? 22.047 22.874 -52.282 1.00 55.91 249 SER A CA 1
ATOM 1632 C C . SER A 1 249 ? 22.477 24.234 -51.720 1.00 55.91 249 SER A C 1
ATOM 1634 O O . SER A 1 249 ? 21.879 25.256 -52.049 1.00 55.91 249 SER A O 1
ATOM 1636 N N . SER A 1 250 ? 23.552 24.262 -50.933 1.00 45.47 250 SER A N 1
ATOM 1637 C CA . SER A 1 250 ? 24.394 25.452 -50.813 1.00 45.47 250 SER A CA 1
ATOM 1638 C C . SER A 1 250 ? 25.846 25.049 -50.575 1.00 45.47 250 SER A C 1
ATOM 1640 O O . SER A 1 250 ? 26.214 24.568 -49.505 1.00 45.47 250 SER A O 1
ATOM 1642 N N . ASN A 1 251 ? 26.651 25.244 -51.620 1.00 54.50 251 ASN A N 1
ATOM 1643 C CA . ASN A 1 251 ? 28.105 25.351 -51.567 1.00 54.50 251 ASN A CA 1
ATOM 1644 C C . ASN A 1 251 ? 28.545 26.336 -50.476 1.0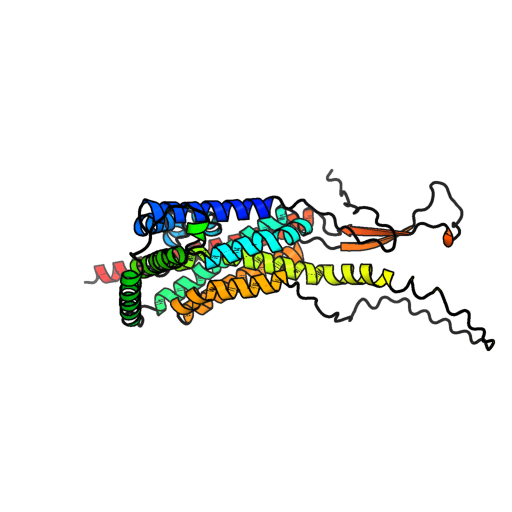0 54.50 251 ASN A C 1
ATOM 1646 O O . ASN A 1 251 ? 27.948 27.405 -50.358 1.00 54.50 251 ASN A O 1
ATOM 1650 N N . GLY A 1 252 ? 29.665 26.046 -49.812 1.00 52.62 252 GLY A N 1
ATOM 1651 C CA . GLY A 1 252 ? 30.495 27.095 -49.221 1.00 52.62 252 GLY A CA 1
ATOM 1652 C C . GLY A 1 252 ? 31.133 26.748 -47.883 1.00 52.62 252 GLY A C 1
ATOM 1653 O O . GLY A 1 252 ? 30.498 26.859 -46.845 1.00 52.62 252 GLY A O 1
ATOM 1654 N N . ASP A 1 253 ? 32.423 26.447 -47.968 1.00 48.78 253 ASP A N 1
ATOM 1655 C CA . ASP A 1 253 ? 33.473 26.713 -46.986 1.00 48.78 253 ASP A CA 1
ATOM 1656 C C . ASP A 1 253 ? 33.651 25.834 -45.739 1.00 48.78 253 ASP A C 1
ATOM 1658 O O . ASP A 1 253 ? 32.886 25.779 -44.780 1.00 48.78 253 ASP A O 1
ATOM 1662 N N . ALA A 1 254 ? 34.814 25.186 -45.788 1.00 57.19 254 ALA A N 1
ATOM 1663 C CA . ALA A 1 254 ? 35.484 24.434 -44.759 1.00 57.19 254 ALA A CA 1
ATOM 1664 C C . ALA A 1 254 ? 35.966 25.325 -43.606 1.00 57.19 254 ALA A C 1
ATOM 1666 O O . ALA A 1 254 ? 36.664 26.313 -43.819 1.00 57.19 254 ALA A O 1
ATOM 1667 N N . ALA A 1 255 ? 35.738 24.873 -42.374 1.00 48.03 255 ALA A N 1
ATOM 1668 C CA . ALA A 1 255 ? 36.657 25.125 -41.272 1.00 48.03 255 ALA A CA 1
ATOM 1669 C C . ALA A 1 255 ? 36.554 23.992 -40.245 1.00 48.03 255 ALA A C 1
ATOM 1671 O O . ALA A 1 255 ? 35.536 23.790 -39.587 1.00 48.03 255 ALA A O 1
ATOM 1672 N N . HIS A 1 256 ? 37.641 23.231 -40.151 1.00 53.09 256 HIS A N 1
ATOM 1673 C CA . HIS A 1 256 ? 37.861 22.154 -39.199 1.00 53.09 256 HIS A CA 1
ATOM 1674 C C . HIS A 1 256 ? 37.722 22.629 -37.746 1.00 53.09 256 HIS A C 1
ATOM 1676 O O . HIS A 1 256 ? 38.477 23.484 -37.289 1.00 53.09 256 HIS A O 1
ATOM 1682 N N . GLY A 1 257 ? 36.821 21.996 -36.993 1.00 43.25 257 GLY A N 1
ATOM 1683 C CA . GLY A 1 257 ? 36.723 22.129 -35.542 1.00 43.25 257 GLY A CA 1
ATOM 1684 C C . GLY A 1 257 ? 36.490 20.768 -34.895 1.00 43.25 257 GLY A C 1
ATOM 1685 O O . GLY A 1 257 ? 35.354 20.325 -34.759 1.00 43.25 257 GLY A O 1
ATOM 1686 N N . HIS A 1 258 ? 37.569 20.089 -34.497 1.00 50.59 258 HIS A N 1
ATOM 1687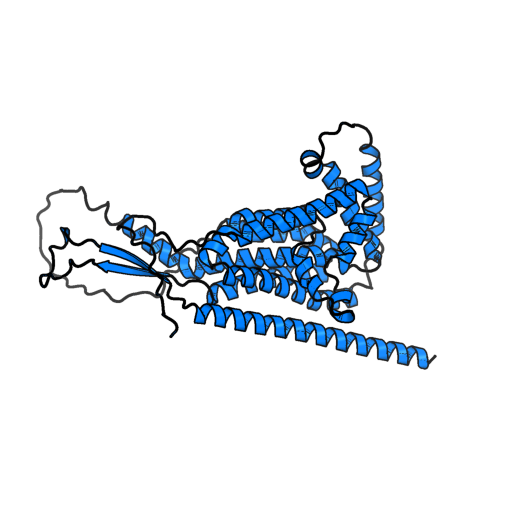 C CA . HIS A 1 258 ? 37.518 18.858 -33.704 1.00 50.59 258 HIS A CA 1
ATOM 1688 C C . HIS A 1 258 ? 37.067 19.159 -32.264 1.00 50.59 258 HIS A C 1
ATOM 1690 O O . HIS A 1 258 ? 37.877 19.250 -31.343 1.00 50.59 258 HIS A O 1
ATOM 1696 N N . GLY A 1 259 ? 35.759 19.307 -32.061 1.00 44.41 259 GLY A N 1
ATOM 1697 C CA . GLY A 1 259 ? 35.141 19.416 -30.742 1.00 44.41 259 GLY A CA 1
ATOM 1698 C C . GLY A 1 259 ? 34.855 18.041 -30.141 1.00 44.41 259 GLY A C 1
ATOM 1699 O O . GLY A 1 259 ? 33.746 17.530 -30.257 1.00 44.41 259 GLY A O 1
ATOM 1700 N N . ARG A 1 260 ? 35.846 17.427 -29.483 1.00 51.09 260 ARG A N 1
ATOM 1701 C CA . ARG A 1 260 ? 35.617 16.300 -28.562 1.00 51.09 260 ARG A CA 1
ATOM 1702 C C . ARG A 1 260 ? 34.903 16.822 -27.307 1.00 51.09 260 ARG A C 1
ATOM 1704 O O . ARG A 1 260 ? 35.554 17.186 -26.335 1.00 51.09 260 ARG A O 1
ATOM 1711 N N . SER A 1 261 ? 33.574 16.827 -27.312 1.00 46.53 261 SER A N 1
ATOM 1712 C CA . SER A 1 261 ? 32.731 17.050 -26.126 1.00 46.53 261 SER A CA 1
ATOM 1713 C C . SER A 1 261 ? 31.892 15.803 -25.823 1.00 46.53 261 SER A C 1
ATOM 1715 O O . SER A 1 261 ? 30.671 15.837 -25.752 1.00 46.53 261 SER A O 1
ATOM 1717 N N . GLY A 1 262 ? 32.568 14.666 -25.658 1.00 45.84 262 GLY A N 1
ATOM 1718 C CA . GLY A 1 262 ? 31.966 13.394 -25.248 1.00 45.84 262 GLY A CA 1
ATOM 1719 C C . GLY A 1 262 ? 32.288 13.053 -23.795 1.00 45.84 262 GLY A C 1
ATOM 1720 O O . GLY A 1 262 ? 32.775 11.963 -23.525 1.00 45.84 262 GLY A O 1
ATOM 1721 N N . ALA A 1 263 ? 32.109 13.992 -22.866 1.00 44.47 263 ALA A N 1
ATOM 1722 C CA . ALA A 1 263 ? 32.237 13.727 -21.436 1.00 44.47 263 ALA A CA 1
ATOM 1723 C C . ALA A 1 263 ? 30.856 13.885 -20.799 1.00 44.47 263 ALA A C 1
ATOM 1725 O O . ALA A 1 263 ? 30.307 14.983 -20.738 1.00 44.47 263 ALA A O 1
ATOM 1726 N N . GLY A 1 264 ? 30.292 12.744 -20.397 1.00 43.81 264 GLY A N 1
ATOM 1727 C CA . GLY A 1 264 ? 28.960 12.584 -19.833 1.00 43.81 264 GLY A CA 1
ATOM 1728 C C . GLY A 1 264 ? 28.666 13.545 -18.686 1.00 43.81 264 GLY A C 1
ATOM 1729 O O . GLY A 1 264 ? 29.059 13.320 -17.544 1.00 43.81 264 GLY A O 1
ATOM 1730 N N . GLY A 1 265 ? 27.891 14.581 -18.991 1.00 42.28 265 GLY A N 1
ATOM 1731 C CA . GLY A 1 265 ? 27.198 15.394 -18.004 1.00 42.28 265 GLY A CA 1
ATOM 1732 C C . GLY A 1 265 ? 25.977 14.646 -17.479 1.00 42.28 265 GLY A C 1
ATOM 1733 O O . GLY A 1 265 ? 24.853 14.992 -17.812 1.00 42.28 265 GLY A O 1
ATOM 1734 N N . ALA A 1 266 ? 26.188 13.614 -16.659 1.00 46.22 266 ALA A N 1
ATOM 1735 C CA . ALA A 1 266 ? 25.120 12.987 -15.870 1.00 46.22 266 ALA A CA 1
ATOM 1736 C C . ALA A 1 266 ? 24.682 13.862 -14.673 1.00 46.22 266 ALA A C 1
ATOM 1738 O O . ALA A 1 266 ? 23.813 13.477 -13.897 1.00 46.22 266 ALA A O 1
ATOM 1739 N N . ALA A 1 267 ? 25.282 15.042 -14.509 1.00 42.09 267 ALA A N 1
ATOM 1740 C CA . ALA A 1 267 ? 24.988 15.977 -13.439 1.00 42.09 267 ALA A CA 1
ATOM 1741 C C . ALA A 1 267 ? 24.204 17.173 -13.996 1.00 42.09 267 ALA A C 1
ATOM 1743 O O . ALA A 1 267 ? 24.773 18.027 -14.669 1.00 42.09 267 ALA A O 1
ATOM 1744 N N . GLY A 1 268 ? 22.908 17.253 -13.689 1.00 41.69 268 GLY A N 1
ATOM 1745 C CA . GLY A 1 268 ? 22.219 18.547 -13.658 1.00 41.69 268 GLY A CA 1
ATOM 1746 C C . GLY A 1 268 ? 21.042 18.759 -14.603 1.00 41.69 268 GLY A C 1
ATOM 1747 O O . GLY A 1 268 ? 20.533 19.876 -14.651 1.00 41.69 268 GLY A O 1
ATOM 1748 N N . ALA A 1 269 ? 20.534 17.740 -15.297 1.00 46.34 269 ALA A N 1
ATOM 1749 C CA . ALA A 1 269 ? 19.178 17.849 -15.822 1.00 46.34 269 ALA A CA 1
ATOM 1750 C C . ALA A 1 269 ? 18.209 17.695 -14.643 1.00 46.34 269 ALA A C 1
ATOM 1752 O O . ALA A 1 269 ? 17.813 16.583 -14.295 1.00 46.34 269 ALA A O 1
ATOM 1753 N N . ALA A 1 270 ? 17.840 18.814 -14.014 1.00 48.47 270 ALA A N 1
ATOM 1754 C CA . ALA A 1 270 ? 16.619 18.924 -13.222 1.00 48.47 270 ALA A CA 1
ATOM 1755 C C . ALA A 1 270 ? 15.425 18.732 -14.174 1.00 48.47 270 ALA A C 1
ATOM 1757 O O . ALA A 1 270 ? 14.718 19.673 -14.527 1.00 48.47 270 ALA A O 1
ATOM 1758 N N . GLY A 1 271 ? 15.281 17.512 -14.693 1.00 53.44 271 GLY A N 1
ATOM 1759 C CA . GLY A 1 271 ? 14.162 17.113 -15.520 1.00 53.44 271 GLY A CA 1
ATOM 1760 C C . GLY A 1 271 ? 12.903 17.303 -14.698 1.00 53.44 271 GLY A C 1
ATOM 1761 O O . GLY A 1 271 ? 12.863 16.941 -13.522 1.00 53.44 271 GLY A O 1
ATOM 1762 N N . THR A 1 272 ? 11.889 17.910 -15.304 1.00 57.31 272 THR A N 1
ATOM 1763 C CA . THR A 1 272 ? 10.564 18.043 -14.704 1.00 57.31 272 THR A CA 1
ATOM 1764 C C . THR A 1 272 ? 10.129 16.678 -14.180 1.00 57.31 272 THR A C 1
ATOM 1766 O O . THR A 1 272 ? 9.926 15.756 -14.977 1.00 57.31 272 THR A O 1
ATOM 1769 N N . VAL A 1 273 ? 10.036 16.537 -12.855 1.00 58.31 273 VAL A N 1
ATOM 1770 C CA . VAL A 1 273 ? 9.534 15.319 -12.217 1.00 58.31 273 VAL A CA 1
ATOM 1771 C C . VAL A 1 273 ? 8.110 15.131 -12.718 1.00 58.31 273 VAL A C 1
ATOM 1773 O O . VAL A 1 273 ? 7.236 15.956 -12.445 1.00 58.31 273 VAL A O 1
ATOM 1776 N N . ARG A 1 274 ? 7.883 14.086 -13.516 1.00 65.94 274 ARG A N 1
ATOM 1777 C CA . ARG A 1 274 ? 6.526 13.707 -13.893 1.00 65.94 274 ARG A CA 1
ATOM 1778 C C . ARG A 1 274 ? 5.894 13.094 -12.661 1.00 65.94 274 ARG A C 1
ATOM 1780 O O . ARG A 1 274 ? 6.407 12.133 -12.102 1.00 65.94 274 ARG A O 1
ATOM 1787 N N . VAL A 1 275 ? 4.812 13.707 -12.209 1.00 67.31 275 VAL A N 1
ATOM 1788 C CA . VAL A 1 275 ? 4.045 13.170 -11.096 1.00 67.31 275 VAL A CA 1
ATOM 1789 C C . VAL A 1 275 ? 3.050 12.176 -11.688 1.00 67.31 275 VAL A C 1
ATOM 1791 O O . VAL A 1 275 ? 2.228 12.565 -12.519 1.00 67.31 275 VAL A O 1
ATOM 1794 N N . ASP A 1 276 ? 3.144 10.896 -11.315 1.00 74.88 276 ASP A N 1
ATOM 1795 C CA . ASP A 1 276 ? 2.170 9.888 -11.750 1.00 74.88 276 ASP A CA 1
ATOM 1796 C C . ASP A 1 276 ? 0.780 10.280 -11.229 1.00 74.88 276 ASP A C 1
ATOM 1798 O O . ASP A 1 276 ? 0.557 10.423 -10.025 1.00 74.88 276 ASP A O 1
ATOM 1802 N N . ALA A 1 277 ? -0.161 10.485 -12.153 1.00 71.50 277 ALA A N 1
ATOM 1803 C CA . ALA A 1 277 ? -1.503 10.949 -11.821 1.00 71.50 277 ALA A CA 1
ATOM 1804 C C . ALA A 1 277 ? -2.246 9.972 -10.894 1.00 71.50 277 ALA A C 1
ATOM 1806 O O . ALA A 1 277 ? -3.054 10.410 -10.079 1.00 71.50 277 ALA A O 1
ATOM 1807 N N . GLY A 1 278 ? -1.949 8.668 -10.976 1.00 67.31 278 GLY A N 1
ATOM 1808 C CA . GLY A 1 278 ? -2.509 7.651 -10.088 1.00 67.31 278 GLY A CA 1
ATOM 1809 C C . GLY A 1 278 ? -1.988 7.782 -8.658 1.00 67.31 278 GLY A C 1
ATOM 1810 O O . GLY A 1 278 ? -2.777 7.742 -7.717 1.00 67.31 278 GLY A O 1
ATOM 1811 N N . ALA A 1 279 ? -0.686 8.021 -8.481 1.00 68.06 279 ALA A N 1
ATOM 1812 C CA . ALA A 1 279 ? -0.101 8.302 -7.171 1.00 68.06 279 ALA A CA 1
ATOM 1813 C C . ALA A 1 279 ? -0.691 9.580 -6.545 1.00 68.06 279 ALA A C 1
ATOM 1815 O O . ALA A 1 279 ? -1.049 9.574 -5.368 1.00 68.06 279 ALA A O 1
ATOM 1816 N N . VAL A 1 280 ? -0.870 10.650 -7.332 1.00 72.75 280 VAL A N 1
ATOM 1817 C CA . VAL A 1 280 ? -1.536 11.882 -6.861 1.00 72.75 280 VAL A CA 1
ATOM 1818 C C . VAL A 1 280 ? -2.974 11.601 -6.449 1.00 72.75 280 VAL A C 1
ATOM 1820 O O . VAL A 1 280 ? -3.390 12.014 -5.369 1.00 72.75 280 VAL A O 1
ATOM 1823 N N . LEU A 1 281 ? -3.724 10.880 -7.286 1.00 71.88 281 LEU A N 1
ATOM 1824 C CA . LEU A 1 281 ? -5.109 10.517 -7.008 1.00 71.88 281 LEU A CA 1
ATOM 1825 C C . LEU A 1 281 ? -5.220 9.711 -5.709 1.00 71.88 281 LEU A C 1
ATOM 1827 O O . LEU A 1 281 ? -6.132 9.959 -4.928 1.00 71.88 281 LEU A O 1
ATOM 1831 N N . LEU A 1 282 ? -4.287 8.791 -5.449 1.00 70.00 282 LEU A N 1
ATOM 1832 C CA . LEU A 1 282 ? -4.269 8.021 -4.209 1.00 70.00 282 LEU A CA 1
ATOM 1833 C C . LEU A 1 282 ? -3.944 8.866 -2.987 1.00 70.00 282 LEU A C 1
ATOM 1835 O O . LEU A 1 282 ? -4.585 8.694 -1.955 1.00 70.00 282 LEU A O 1
ATOM 1839 N N . VAL A 1 283 ? -2.981 9.781 -3.092 1.00 73.12 283 VAL A N 1
ATOM 1840 C CA . VAL A 1 283 ? -2.651 10.680 -1.982 1.00 73.12 283 VAL A CA 1
ATOM 1841 C C . VAL A 1 283 ? -3.843 11.582 -1.670 1.00 73.12 283 VAL A C 1
ATOM 1843 O O . VAL A 1 283 ? -4.272 11.670 -0.522 1.00 73.12 283 VAL A O 1
ATOM 1846 N N . VAL A 1 284 ? -4.431 12.206 -2.692 1.00 73.88 284 VAL A N 1
ATOM 1847 C CA . VAL A 1 284 ? -5.600 13.079 -2.529 1.00 73.88 284 VAL A CA 1
ATOM 1848 C C . VAL A 1 284 ? -6.803 12.288 -2.018 1.00 73.88 284 VAL A C 1
ATOM 1850 O O . VAL A 1 284 ? -7.447 12.714 -1.064 1.00 73.88 284 VAL A O 1
ATOM 1853 N N . GLY A 1 285 ? -7.083 11.124 -2.605 1.00 69.38 285 GLY A N 1
ATOM 1854 C CA . GLY A 1 285 ? -8.178 10.244 -2.204 1.00 69.38 285 GLY A CA 1
ATOM 1855 C C . GLY A 1 285 ? -8.010 9.713 -0.783 1.00 69.38 285 GLY A C 1
ATOM 1856 O O . GLY A 1 285 ? -8.964 9.732 -0.015 1.00 69.38 285 GLY A O 1
ATOM 1857 N N . GLY A 1 286 ? -6.797 9.313 -0.397 1.00 70.75 286 GLY A N 1
ATOM 1858 C CA . GLY A 1 286 ? -6.481 8.853 0.954 1.00 70.75 286 GLY A CA 1
ATOM 1859 C C . GLY A 1 286 ? -6.644 9.956 1.999 1.00 70.75 286 GLY A C 1
ATOM 1860 O O . GLY A 1 286 ? -7.273 9.728 3.028 1.00 70.75 286 GLY A O 1
ATOM 1861 N N . VAL A 1 287 ? -6.161 11.172 1.715 1.00 75.62 287 VAL A N 1
ATOM 1862 C CA . VAL A 1 287 ? -6.380 12.339 2.590 1.00 75.62 287 VAL A CA 1
ATOM 1863 C C . VAL A 1 287 ? -7.866 12.700 2.666 1.00 75.62 287 VAL A C 1
ATOM 1865 O O . VAL A 1 287 ? -8.371 12.964 3.753 1.00 75.62 287 VAL A O 1
ATOM 1868 N N . ALA A 1 288 ? -8.588 12.669 1.544 1.00 71.38 288 ALA A N 1
ATOM 1869 C CA . ALA A 1 288 ? -10.022 12.948 1.512 1.00 71.38 288 ALA A CA 1
ATOM 1870 C C . ALA A 1 288 ? -10.836 11.901 2.290 1.00 71.38 288 ALA A C 1
ATOM 1872 O O . ALA A 1 288 ? -11.727 12.269 3.050 1.00 71.38 288 ALA A O 1
ATOM 1873 N N . ALA A 1 289 ? -10.504 10.612 2.166 1.00 71.31 289 ALA A N 1
ATOM 1874 C CA . ALA A 1 289 ? -11.132 9.541 2.940 1.00 71.31 289 ALA A CA 1
ATOM 1875 C C . ALA A 1 289 ? -10.775 9.604 4.431 1.00 71.31 289 ALA A C 1
ATOM 1877 O O . ALA A 1 289 ? -11.577 9.185 5.261 1.00 71.31 289 ALA A O 1
ATOM 1878 N N . ALA A 1 290 ? -9.608 10.154 4.776 1.00 74.69 290 ALA A N 1
ATOM 1879 C CA . ALA A 1 290 ? -9.211 10.414 6.155 1.00 74.69 290 ALA A CA 1
ATOM 1880 C C . ALA A 1 290 ? -9.859 11.682 6.745 1.00 74.69 290 ALA A C 1
ATOM 1882 O O . ALA A 1 290 ? -9.871 11.846 7.962 1.00 74.69 290 ALA A O 1
ATOM 1883 N N . LEU A 1 291 ? -10.405 12.582 5.920 1.00 76.88 291 LEU A N 1
ATOM 1884 C CA . LEU A 1 291 ? -10.899 13.885 6.369 1.00 76.88 291 LEU A CA 1
ATOM 1885 C C . LEU A 1 291 ? -12.022 13.809 7.423 1.00 76.88 291 LEU A C 1
ATOM 1887 O O . LEU A 1 291 ? -11.923 14.550 8.402 1.00 76.88 291 LEU A O 1
ATOM 1891 N N . PRO A 1 292 ? -13.039 12.929 7.307 1.00 76.12 292 PRO A N 1
ATOM 1892 C CA . PRO A 1 292 ? -14.063 12.794 8.347 1.00 76.12 292 PRO A CA 1
ATOM 1893 C C . PRO A 1 292 ? -13.452 12.389 9.695 1.00 76.12 292 PRO A C 1
ATOM 1895 O O . PRO A 1 292 ? -13.740 12.990 10.725 1.00 76.12 292 PRO A O 1
ATOM 1898 N N . TYR A 1 293 ? -12.499 11.455 9.667 1.00 76.12 293 TYR A N 1
ATOM 1899 C CA . TYR A 1 293 ? -11.765 11.001 10.848 1.00 76.12 293 TYR A CA 1
ATOM 1900 C C . TYR A 1 293 ? -10.911 12.113 11.467 1.00 76.12 293 TYR A C 1
ATOM 1902 O O . TYR A 1 293 ? -10.838 12.245 12.685 1.00 76.12 293 TYR A O 1
ATOM 1910 N N . ILE A 1 294 ? -10.285 12.944 10.630 1.00 76.50 294 ILE A N 1
ATOM 1911 C CA . ILE A 1 294 ? -9.510 14.119 11.052 1.00 76.50 294 ILE A CA 1
ATOM 1912 C C . ILE A 1 294 ? -10.407 15.142 11.759 1.00 76.50 294 ILE A C 1
ATOM 1914 O O . ILE A 1 294 ? -9.995 15.725 12.762 1.00 76.50 294 ILE A O 1
ATOM 1918 N N . GLN A 1 295 ? -11.624 15.355 11.254 1.00 80.31 295 GLN A N 1
ATOM 1919 C CA . GLN A 1 295 ? -12.590 16.278 11.851 1.00 80.31 295 GLN A CA 1
ATOM 1920 C C . GLN A 1 295 ? -13.099 15.774 13.207 1.00 80.31 295 GLN A C 1
ATOM 1922 O O . GLN A 1 295 ? -13.213 16.565 14.142 1.00 80.31 295 GLN A O 1
ATOM 1927 N N . GLU A 1 296 ? -13.347 14.470 13.333 1.00 76.06 296 GLU A N 1
ATOM 1928 C CA . GLU A 1 296 ? -13.817 13.847 14.576 1.00 76.06 296 GLU A CA 1
ATOM 1929 C C . GLU A 1 296 ? -12.729 13.759 15.655 1.00 76.06 296 GLU A C 1
ATOM 1931 O O . GLU A 1 296 ? -13.009 13.954 16.837 1.00 76.06 296 GLU A O 1
ATOM 1936 N N . ALA A 1 297 ? -11.476 13.503 15.271 1.00 72.00 297 ALA A N 1
ATOM 1937 C CA . ALA A 1 297 ? -10.390 13.258 16.221 1.00 72.00 297 ALA A CA 1
ATOM 1938 C C . ALA A 1 297 ? -9.848 14.532 16.912 1.00 72.00 297 ALA A C 1
ATOM 1940 O O . ALA A 1 297 ? -9.051 14.439 17.850 1.00 72.00 297 ALA A O 1
ATOM 1941 N N . GLY A 1 298 ? -10.253 15.726 16.462 1.00 78.81 298 GLY A N 1
ATOM 1942 C CA . GLY A 1 298 ? -9.750 17.004 16.975 1.00 78.81 298 GLY A CA 1
ATOM 1943 C C . GLY A 1 298 ? -8.261 17.243 16.672 1.00 78.81 298 GLY A C 1
ATOM 1944 O O . GLY A 1 298 ? -7.624 16.489 15.943 1.00 78.81 298 GLY A O 1
ATOM 1945 N N . GLY A 1 299 ? -7.674 18.314 17.223 1.00 74.31 299 GLY A N 1
ATOM 1946 C CA . GLY A 1 299 ? -6.338 18.789 16.817 1.00 74.31 299 GLY A CA 1
ATOM 1947 C C . GLY A 1 299 ? -5.199 17.769 16.978 1.00 74.31 299 GLY A C 1
ATOM 1948 O O . GLY A 1 299 ? -4.422 17.560 16.048 1.00 74.31 299 GLY A O 1
ATOM 1949 N N . ALA A 1 300 ? -5.105 17.103 18.133 1.00 71.81 300 ALA A N 1
ATOM 1950 C CA . ALA A 1 300 ? -4.052 16.113 18.382 1.00 71.81 300 ALA A CA 1
ATOM 1951 C C . ALA A 1 300 ? -4.265 14.817 17.576 1.00 71.81 300 ALA A C 1
ATOM 1953 O O . ALA A 1 300 ? -3.313 14.270 17.018 1.00 71.81 300 ALA A O 1
ATOM 1954 N N . GLY A 1 301 ? -5.515 14.357 17.459 1.00 72.88 301 GLY A N 1
ATOM 1955 C CA . GLY A 1 301 ? -5.857 13.169 16.682 1.00 72.88 301 GLY A CA 1
ATOM 1956 C C . GLY A 1 301 ? -5.656 13.365 15.177 1.00 72.88 301 GLY A C 1
ATOM 1957 O O . GLY A 1 301 ? -5.090 12.498 14.517 1.00 72.88 301 GLY A O 1
ATOM 1958 N N . ALA A 1 302 ? -5.995 14.542 14.647 1.00 77.12 302 ALA A N 1
ATOM 1959 C CA . ALA A 1 302 ? -5.702 14.939 13.270 1.00 77.12 302 ALA A CA 1
ATOM 1960 C C . ALA A 1 302 ? -4.205 14.834 12.935 1.00 77.12 302 ALA A C 1
ATOM 1962 O O . ALA A 1 302 ? -3.835 14.303 11.887 1.00 77.12 302 ALA A O 1
ATOM 1963 N N . GLY A 1 303 ? -3.339 15.299 13.843 1.00 74.56 303 GLY A N 1
ATOM 1964 C CA . GLY A 1 303 ? -1.889 15.190 13.689 1.00 74.56 303 GLY A CA 1
ATOM 1965 C C . GLY A 1 303 ? -1.413 13.737 13.617 1.00 74.56 303 GLY A C 1
ATOM 1966 O O . GLY A 1 303 ? -0.616 13.399 12.744 1.00 74.56 303 GLY A O 1
ATOM 1967 N N . ALA A 1 304 ? -1.948 12.866 14.478 1.00 76.88 304 ALA A N 1
ATOM 1968 C CA . ALA A 1 304 ? -1.633 11.437 14.475 1.00 76.88 304 ALA A CA 1
ATOM 1969 C C . ALA A 1 304 ? -2.058 10.739 13.172 1.00 76.88 304 ALA A C 1
ATOM 1971 O O . ALA A 1 304 ? -1.311 9.923 12.634 1.00 76.88 304 ALA A O 1
ATOM 1972 N N . LEU A 1 305 ? -3.230 11.099 12.641 1.00 80.00 305 LEU A N 1
ATOM 1973 C CA . LEU A 1 305 ? -3.759 10.574 11.380 1.00 80.00 305 LEU A CA 1
ATOM 1974 C C . LEU A 1 305 ? -2.908 10.993 10.179 1.00 80.00 305 LEU A C 1
ATOM 1976 O O . LEU A 1 305 ? -2.562 10.175 9.333 1.00 80.00 305 LEU A O 1
ATOM 1980 N N . LEU A 1 306 ? -2.527 12.267 10.105 1.00 81.69 306 LEU A N 1
ATOM 1981 C CA . LEU A 1 306 ? -1.657 12.742 9.030 1.00 81.69 306 LEU A CA 1
ATOM 1982 C C . LEU A 1 306 ? -0.261 12.117 9.121 1.00 81.69 306 LEU A C 1
ATOM 1984 O O . LEU A 1 306 ? 0.306 11.729 8.098 1.00 81.69 306 LEU A O 1
ATOM 1988 N N . ALA A 1 307 ? 0.271 11.972 10.336 1.00 79.81 307 ALA A N 1
ATOM 1989 C CA . ALA A 1 307 ? 1.547 11.311 10.565 1.00 79.81 307 ALA A CA 1
ATOM 1990 C C . ALA A 1 307 ? 1.512 9.834 10.143 1.00 79.81 307 ALA A C 1
ATOM 1992 O O . ALA A 1 307 ? 2.476 9.363 9.544 1.00 79.81 307 ALA A O 1
ATOM 1993 N N . SER A 1 308 ? 0.414 9.112 10.390 1.00 83.75 308 SER A N 1
ATOM 1994 C CA . SER A 1 308 ? 0.300 7.701 10.004 1.00 83.75 308 SER A CA 1
ATOM 1995 C C . SER A 1 308 ? 0.206 7.507 8.492 1.00 83.75 308 SER A C 1
ATOM 1997 O O . SER A 1 308 ? 0.881 6.635 7.944 1.00 83.75 308 SER A O 1
ATOM 1999 N N . LEU A 1 309 ? -0.543 8.367 7.794 1.00 83.50 309 LEU A N 1
ATOM 2000 C CA . LEU A 1 309 ? -0.576 8.383 6.330 1.00 83.50 309 LEU A CA 1
ATOM 2001 C C . LEU A 1 309 ? 0.806 8.701 5.744 1.00 83.50 309 LEU A C 1
ATOM 2003 O O . LEU A 1 309 ? 1.249 8.036 4.805 1.00 83.50 309 LEU A O 1
ATOM 2007 N N . ALA A 1 310 ? 1.510 9.681 6.322 1.00 78.75 310 ALA A N 1
ATOM 2008 C CA . ALA A 1 310 ? 2.868 10.034 5.919 1.00 78.75 310 ALA A CA 1
ATOM 2009 C C . ALA A 1 310 ? 3.866 8.895 6.185 1.00 78.75 310 ALA A C 1
ATOM 2011 O O . ALA A 1 310 ? 4.732 8.641 5.347 1.00 78.75 310 ALA A O 1
ATOM 2012 N N . ALA A 1 311 ? 3.729 8.176 7.303 1.00 80.50 311 ALA A N 1
ATOM 2013 C CA . ALA A 1 311 ? 4.543 7.007 7.622 1.00 80.50 311 ALA A CA 1
ATOM 2014 C C . ALA A 1 311 ? 4.306 5.863 6.625 1.00 80.50 311 ALA A C 1
ATOM 2016 O O . ALA A 1 311 ? 5.273 5.276 6.131 1.00 80.50 311 ALA A O 1
ATOM 2017 N N . GLY A 1 312 ? 3.045 5.596 6.267 1.00 81.50 312 GLY A N 1
ATOM 2018 C CA . GLY A 1 312 ? 2.693 4.641 5.215 1.00 81.50 312 GLY A CA 1
ATOM 2019 C C . GLY A 1 312 ? 3.332 5.013 3.875 1.00 81.50 312 GLY A C 1
ATOM 2020 O O . GLY A 1 312 ? 4.078 4.218 3.302 1.00 81.50 312 GLY A O 1
ATOM 2021 N N . PHE A 1 313 ? 3.141 6.257 3.420 1.00 85.44 313 PHE A N 1
ATOM 2022 C CA . PHE A 1 313 ? 3.742 6.763 2.180 1.00 85.44 313 PHE A CA 1
ATOM 2023 C C . PHE A 1 313 ? 5.272 6.673 2.184 1.00 85.44 313 PHE A C 1
ATOM 2025 O O . PHE A 1 313 ? 5.873 6.140 1.249 1.00 85.44 313 PHE A O 1
ATOM 2032 N N . GLY A 1 314 ? 5.909 7.173 3.244 1.00 76.38 314 GLY A N 1
ATOM 2033 C CA . GLY A 1 314 ? 7.362 7.188 3.381 1.00 76.38 314 GLY A CA 1
ATOM 2034 C C . GLY A 1 314 ? 7.959 5.783 3.383 1.00 76.38 314 GLY A C 1
ATOM 2035 O O . GLY A 1 314 ? 8.986 5.557 2.744 1.00 76.38 314 GLY A O 1
ATOM 2036 N N . THR A 1 315 ? 7.287 4.825 4.026 1.00 84.38 315 THR A N 1
ATOM 2037 C CA . THR A 1 315 ? 7.707 3.418 4.055 1.00 84.38 315 THR A CA 1
ATOM 2038 C C . THR A 1 315 ? 7.679 2.800 2.662 1.00 84.38 315 THR A C 1
ATOM 2040 O O . THR A 1 315 ? 8.679 2.230 2.217 1.00 84.38 315 THR A O 1
ATOM 2043 N N . GLY A 1 316 ? 6.568 2.964 1.940 1.00 78.81 316 GLY A N 1
ATOM 2044 C CA . GLY A 1 316 ? 6.441 2.469 0.573 1.00 78.81 316 GLY A CA 1
ATOM 2045 C C . GLY A 1 316 ? 7.455 3.101 -0.382 1.00 78.81 316 GLY A C 1
ATOM 2046 O O . GLY A 1 316 ? 8.099 2.390 -1.157 1.00 78.81 316 GLY A O 1
ATOM 2047 N N . PHE A 1 317 ? 7.672 4.416 -0.270 1.00 85.69 317 PHE A N 1
ATOM 2048 C CA . PHE A 1 317 ? 8.683 5.135 -1.048 1.00 85.69 317 PHE A CA 1
ATOM 2049 C C . PHE A 1 317 ? 10.098 4.622 -0.762 1.00 85.69 317 PHE A C 1
ATOM 2051 O O . PHE A 1 317 ? 10.834 4.272 -1.686 1.00 85.69 317 PHE A O 1
ATOM 2058 N N . ALA A 1 318 ? 10.484 4.541 0.513 1.00 80.75 318 ALA A N 1
ATOM 2059 C CA . ALA A 1 318 ? 11.819 4.110 0.912 1.00 80.75 318 ALA A CA 1
ATOM 2060 C C . ALA A 1 318 ? 12.101 2.665 0.478 1.00 80.75 318 ALA A C 1
ATOM 2062 O O . ALA A 1 318 ? 13.189 2.370 -0.029 1.00 80.75 318 A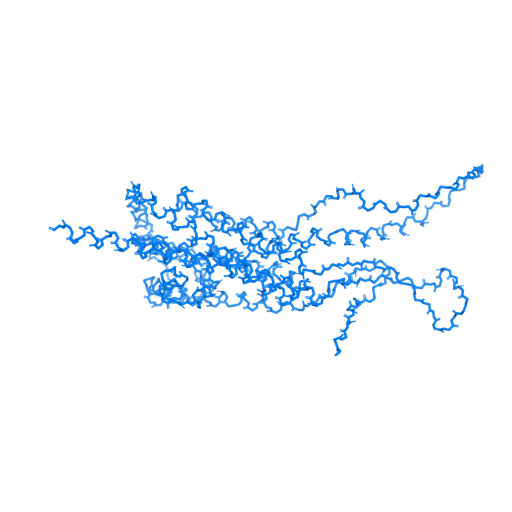LA A O 1
ATOM 2063 N N . LEU A 1 319 ? 11.120 1.767 0.620 1.00 86.00 319 LEU A N 1
ATOM 2064 C CA . LEU A 1 319 ? 11.274 0.384 0.185 1.00 86.00 319 LEU A CA 1
ATOM 2065 C C . LEU A 1 319 ? 11.390 0.285 -1.340 1.00 86.00 319 LEU A C 1
ATOM 2067 O O . LEU A 1 319 ? 12.300 -0.373 -1.832 1.00 86.00 319 LEU A O 1
ATOM 2071 N N . ALA A 1 320 ? 10.534 0.962 -2.104 1.00 85.50 320 ALA A N 1
ATOM 2072 C CA . ALA A 1 320 ? 10.612 0.929 -3.563 1.00 85.50 320 ALA A CA 1
ATOM 2073 C C . ALA A 1 320 ? 11.894 1.591 -4.104 1.00 85.50 320 ALA A C 1
ATOM 2075 O O . ALA A 1 320 ? 12.486 1.087 -5.054 1.00 85.50 320 ALA A O 1
ATOM 2076 N N . ALA A 1 321 ? 12.396 2.658 -3.475 1.00 84.31 321 ALA A N 1
ATOM 2077 C CA . ALA A 1 321 ? 13.644 3.310 -3.885 1.00 84.31 321 ALA A CA 1
ATOM 2078 C C . ALA A 1 321 ? 14.896 2.435 -3.651 1.00 84.31 321 ALA A C 1
ATOM 2080 O O . ALA A 1 321 ? 15.908 2.550 -4.360 1.00 84.31 321 ALA A O 1
ATOM 2081 N N . THR A 1 322 ? 14.844 1.563 -2.640 1.00 86.12 322 THR A N 1
ATOM 2082 C CA . THR A 1 322 ? 15.966 0.699 -2.239 1.00 86.12 322 THR A CA 1
ATOM 2083 C C . THR A 1 322 ? 15.889 -0.701 -2.846 1.00 86.12 322 THR A C 1
ATOM 2085 O O . THR A 1 322 ? 16.909 -1.220 -3.294 1.00 86.12 322 THR A O 1
ATOM 2088 N N . ALA A 1 323 ? 14.696 -1.296 -2.893 1.00 88.50 323 ALA A N 1
ATOM 2089 C CA . ALA A 1 323 ? 14.441 -2.657 -3.361 1.00 88.50 323 ALA A CA 1
ATOM 2090 C C . ALA A 1 323 ? 13.803 -2.725 -4.762 1.00 88.50 323 ALA A C 1
ATOM 2092 O O . ALA A 1 323 ? 13.614 -3.822 -5.292 1.00 88.50 323 ALA A O 1
ATOM 2093 N N . GLY A 1 324 ? 13.452 -1.588 -5.367 1.00 88.44 324 GLY A N 1
ATOM 2094 C CA . GLY A 1 324 ? 12.912 -1.533 -6.722 1.00 88.44 324 GLY A CA 1
ATOM 2095 C C . GLY A 1 324 ? 13.954 -1.842 -7.804 1.00 88.44 324 GLY A C 1
ATOM 2096 O O . GLY A 1 324 ? 15.167 -1.719 -7.576 1.00 88.44 324 GLY A O 1
ATOM 2097 N N . PRO A 1 325 ? 13.500 -2.265 -8.996 1.00 88.19 325 PRO A N 1
ATOM 2098 C CA . PRO A 1 325 ? 14.384 -2.477 -10.131 1.00 88.19 325 PRO A CA 1
ATOM 2099 C C . PRO A 1 325 ? 15.012 -1.151 -10.561 1.00 88.19 325 PRO A C 1
ATOM 2101 O O . PRO A 1 325 ? 14.367 -0.097 -10.541 1.00 88.19 325 PRO A O 1
ATOM 2104 N N . ARG A 1 326 ? 16.283 -1.219 -10.951 1.00 89.00 326 ARG A N 1
ATOM 2105 C CA . ARG A 1 326 ? 17.043 -0.076 -11.460 1.00 89.00 326 ARG A CA 1
ATOM 2106 C C . ARG A 1 326 ? 17.416 -0.377 -12.889 1.00 89.00 326 ARG A C 1
ATOM 2108 O O . ARG A 1 326 ? 18.352 -1.136 -13.149 1.00 89.00 326 ARG A O 1
ATOM 2115 N N . TYR A 1 327 ? 16.657 0.207 -13.799 1.00 87.56 327 TYR A N 1
ATOM 2116 C CA . TYR A 1 327 ? 16.817 -0.067 -15.211 1.00 87.56 327 TYR A CA 1
ATOM 2117 C C . TYR A 1 327 ? 18.006 0.703 -15.776 1.00 87.56 327 TYR A C 1
ATOM 2119 O O . TYR A 1 327 ? 18.172 1.901 -15.552 1.00 87.56 327 TYR A O 1
ATOM 2127 N N . GLN A 1 328 ? 18.849 0.007 -16.527 1.00 87.81 328 GLN A N 1
ATOM 2128 C CA . GLN A 1 328 ? 19.852 0.618 -17.377 1.00 87.81 328 GLN A CA 1
ATOM 2129 C C . GLN A 1 328 ? 19.525 0.280 -18.824 1.00 87.81 328 GLN A C 1
ATOM 2131 O O . GLN A 1 328 ? 19.387 -0.887 -19.175 1.00 87.81 328 GLN A O 1
ATOM 2136 N N . VAL A 1 329 ? 19.457 1.306 -19.665 1.00 84.12 329 VAL A N 1
ATOM 2137 C CA . VAL A 1 329 ? 19.390 1.129 -21.113 1.00 84.12 329 VAL A CA 1
ATOM 2138 C C . VAL A 1 329 ? 20.810 0.972 -21.648 1.00 84.12 329 VAL A C 1
ATOM 2140 O O . VAL A 1 329 ? 21.648 1.860 -21.478 1.00 84.12 329 VAL A O 1
ATOM 2143 N N . THR A 1 330 ? 21.079 -0.156 -22.293 1.00 85.44 330 THR A N 1
ATOM 2144 C CA . THR A 1 330 ? 22.306 -0.412 -23.046 1.00 85.44 330 THR A CA 1
ATOM 2145 C C . THR A 1 330 ? 21.952 -0.654 -24.505 1.00 85.44 330 THR A C 1
ATOM 2147 O O . THR A 1 330 ? 20.958 -1.307 -24.816 1.00 85.44 330 THR A O 1
ATOM 2150 N N . ARG A 1 331 ? 22.752 -0.101 -25.418 1.00 83.06 331 ARG A N 1
ATOM 2151 C CA . ARG A 1 331 ? 22.662 -0.461 -26.833 1.00 83.06 331 ARG A CA 1
ATOM 2152 C C . ARG A 1 331 ? 23.568 -1.652 -27.067 1.00 83.06 331 ARG A C 1
ATOM 2154 O O . ARG A 1 331 ? 24.764 -1.569 -26.793 1.00 83.06 331 ARG A O 1
ATOM 2161 N N . GLU A 1 332 ? 22.984 -2.740 -27.530 1.00 83.75 332 GLU A N 1
ATOM 2162 C CA . GLU A 1 332 ? 23.718 -3.908 -27.982 1.00 83.75 332 GLU A CA 1
ATOM 2163 C C . GLU A 1 332 ? 23.707 -3.926 -29.502 1.00 83.75 332 GLU A C 1
ATOM 2165 O O . GLU A 1 332 ? 22.695 -3.647 -30.139 1.00 83.75 332 GLU A O 1
ATOM 2170 N N . VAL A 1 333 ? 24.860 -4.224 -30.077 1.00 83.62 333 VAL A N 1
ATOM 2171 C CA . VAL A 1 333 ? 25.026 -4.388 -31.513 1.00 83.62 333 VAL A CA 1
ATOM 2172 C C . VAL A 1 333 ? 25.117 -5.883 -31.764 1.00 83.62 333 VAL A C 1
ATOM 2174 O O . VAL A 1 333 ? 26.036 -6.524 -31.252 1.00 83.62 333 VAL A O 1
ATOM 2177 N N . ASP A 1 334 ? 24.156 -6.438 -32.502 1.00 82.31 334 ASP A N 1
ATOM 2178 C CA . ASP A 1 334 ? 24.196 -7.856 -32.849 1.00 82.31 334 ASP A CA 1
ATOM 2179 C C . ASP A 1 334 ? 25.197 -8.054 -33.991 1.00 82.31 334 ASP A C 1
ATOM 2181 O O . ASP A 1 334 ? 24.998 -7.573 -35.110 1.00 82.31 334 ASP A O 1
ATOM 2185 N N . LEU A 1 335 ? 26.324 -8.689 -33.672 1.00 81.75 335 LEU A N 1
ATOM 2186 C CA . LEU A 1 335 ? 27.362 -9.026 -34.636 1.00 81.75 335 LEU A CA 1
ATOM 2187 C C . LEU A 1 335 ? 27.092 -10.453 -35.117 1.00 81.75 335 LEU A C 1
ATOM 2189 O O . LEU A 1 335 ? 27.048 -11.356 -34.281 1.00 81.75 335 LEU A O 1
ATOM 2193 N N . PRO A 1 336 ? 26.926 -10.689 -36.429 1.00 78.62 336 PRO A N 1
ATOM 2194 C CA . PRO A 1 336 ? 26.700 -12.035 -36.931 1.00 78.62 336 PRO A CA 1
ATOM 2195 C C . PRO A 1 336 ? 27.860 -12.956 -36.528 1.00 78.62 336 PRO A C 1
ATOM 2197 O O . PRO A 1 336 ? 29.034 -12.628 -36.729 1.00 78.62 336 PRO A O 1
ATOM 2200 N N . ASP A 1 337 ? 27.525 -14.114 -35.954 1.00 78.81 337 ASP A N 1
ATOM 2201 C CA . ASP A 1 337 ? 28.503 -15.081 -35.456 1.00 78.81 337 ASP A CA 1
ATOM 2202 C C . ASP A 1 337 ? 29.560 -15.405 -36.528 1.00 78.81 337 ASP A C 1
ATOM 2204 O O . ASP A 1 337 ? 29.252 -15.865 -37.629 1.00 78.81 337 ASP A O 1
ATOM 2208 N N . GLY A 1 338 ? 30.833 -15.161 -36.201 1.00 78.00 338 GLY A N 1
ATOM 2209 C CA . GLY A 1 338 ? 31.970 -15.455 -37.077 1.00 78.00 338 GLY A CA 1
ATOM 2210 C C . GLY A 1 338 ? 32.429 -14.317 -37.998 1.00 78.00 338 GLY A C 1
ATOM 2211 O O . GLY A 1 338 ? 33.406 -14.505 -38.728 1.00 78.00 338 GLY A O 1
ATOM 2212 N N . SER A 1 339 ? 31.814 -13.127 -37.963 1.00 64.88 339 SER A N 1
ATOM 2213 C CA . SER A 1 339 ? 32.349 -11.975 -38.699 1.00 64.88 339 SER A CA 1
ATOM 2214 C C . SER A 1 339 ? 33.563 -11.370 -37.980 1.00 64.88 339 SER A C 1
ATOM 2216 O O . SER A 1 339 ? 33.433 -10.757 -36.924 1.00 64.88 339 SER A O 1
ATOM 2218 N N . MET A 1 340 ? 34.755 -11.503 -38.570 1.00 74.69 340 MET A N 1
ATOM 2219 C CA . MET A 1 340 ? 35.961 -10.769 -38.142 1.00 74.69 340 MET A CA 1
ATOM 2220 C C . MET A 1 340 ? 36.024 -9.347 -38.743 1.00 74.69 340 MET A C 1
ATOM 2222 O O . MET A 1 340 ? 36.889 -8.552 -38.388 1.00 74.69 340 MET A O 1
ATOM 2226 N N . TRP A 1 341 ? 35.106 -9.029 -39.661 1.00 75.94 341 TRP A N 1
ATOM 2227 C CA . TRP A 1 341 ? 35.000 -7.741 -40.344 1.00 75.94 341 TRP A CA 1
ATOM 2228 C C . TRP A 1 341 ? 33.914 -6.880 -39.702 1.00 75.94 341 TRP A C 1
ATOM 2230 O O . TRP A 1 341 ? 32.838 -7.385 -39.394 1.00 75.94 341 TRP A O 1
ATOM 2240 N N . ILE A 1 342 ? 34.200 -5.588 -39.521 1.00 75.44 342 ILE A N 1
ATOM 2241 C CA . ILE A 1 342 ? 33.222 -4.585 -39.079 1.00 75.44 342 ILE A CA 1
ATOM 2242 C C . ILE A 1 342 ? 32.141 -4.506 -40.170 1.00 75.44 342 ILE A C 1
ATOM 2244 O O . ILE A 1 342 ? 32.486 -4.131 -41.294 1.00 75.44 342 ILE A O 1
ATOM 2248 N N . PRO A 1 343 ? 30.882 -4.900 -39.900 1.00 70.25 343 PRO A N 1
ATOM 2249 C CA . PRO A 1 343 ? 29.826 -4.832 -40.902 1.00 70.25 343 PRO A CA 1
ATOM 2250 C C . PRO A 1 343 ? 29.559 -3.375 -41.286 1.00 70.25 343 PRO A C 1
ATOM 2252 O O . PRO A 1 343 ? 29.742 -2.477 -40.460 1.00 70.25 343 PRO A O 1
ATOM 2255 N N . ASP A 1 344 ? 29.105 -3.147 -42.523 1.00 81.31 344 ASP A N 1
ATOM 2256 C CA . ASP A 1 344 ? 28.615 -1.829 -42.931 1.00 81.31 344 ASP A CA 1
ATOM 2257 C C . ASP A 1 344 ? 27.581 -1.333 -41.910 1.00 81.31 344 ASP A C 1
ATOM 2259 O O . ASP A 1 344 ? 26.682 -2.102 -41.551 1.00 81.31 344 ASP A O 1
ATOM 2263 N N . PRO A 1 345 ? 27.678 -0.074 -41.446 1.00 76.69 345 PRO A N 1
ATOM 2264 C CA . PRO A 1 345 ? 26.821 0.453 -40.384 1.00 76.69 345 PRO A CA 1
ATOM 2265 C C . PRO A 1 345 ? 25.329 0.362 -40.731 1.00 76.69 345 PRO A C 1
ATOM 2267 O O . PRO A 1 345 ? 24.504 0.212 -39.835 1.00 76.69 345 PRO A O 1
ATOM 2270 N N . ASP A 1 346 ? 24.992 0.364 -42.021 1.00 79.88 346 ASP A N 1
ATOM 2271 C CA . ASP A 1 346 ? 23.620 0.246 -42.521 1.00 79.88 346 ASP A CA 1
ATOM 2272 C C . ASP A 1 346 ? 23.031 -1.174 -42.380 1.00 79.88 346 ASP A C 1
ATOM 2274 O O . ASP A 1 346 ? 21.814 -1.347 -42.415 1.00 79.88 346 ASP A O 1
ATOM 2278 N N . ASN A 1 347 ? 23.877 -2.195 -42.196 1.00 77.62 347 ASN A N 1
ATOM 2279 C CA . ASN A 1 347 ? 23.476 -3.600 -42.042 1.00 77.62 347 ASN A CA 1
ATOM 2280 C C . ASN A 1 347 ? 23.548 -4.096 -40.590 1.00 77.62 347 ASN A C 1
ATOM 2282 O O . ASN A 1 347 ? 23.255 -5.263 -40.318 1.00 77.62 347 ASN A O 1
ATOM 2286 N N . VAL A 1 348 ? 23.942 -3.233 -39.653 1.00 79.88 348 VAL A N 1
ATOM 2287 C CA . VAL A 1 348 ? 24.058 -3.582 -38.240 1.00 79.88 348 VAL A CA 1
ATOM 2288 C C . VAL A 1 348 ? 22.718 -3.369 -37.541 1.00 79.88 348 VAL A C 1
ATOM 2290 O O . VAL A 1 348 ? 22.207 -2.254 -37.461 1.00 79.88 348 VAL A O 1
ATOM 2293 N N . GLN A 1 349 ? 22.151 -4.440 -36.985 1.00 80.62 349 GLN A N 1
ATOM 2294 C CA . GLN A 1 349 ? 20.970 -4.322 -36.134 1.00 80.62 349 GLN A CA 1
ATOM 2295 C C . GLN A 1 349 ? 21.389 -3.883 -34.730 1.00 80.62 349 GLN A C 1
ATOM 2297 O O . GLN A 1 349 ? 21.927 -4.661 -33.940 1.00 80.62 349 GLN A O 1
ATOM 2302 N N . GLU A 1 350 ? 21.137 -2.612 -34.419 1.00 79.94 350 GLU A N 1
ATOM 2303 C CA . GLU A 1 350 ? 21.179 -2.125 -33.044 1.00 79.94 350 GLU A CA 1
ATOM 2304 C C . GLU A 1 350 ? 19.945 -2.627 -32.290 1.00 79.94 350 GLU A C 1
ATOM 2306 O O . GLU A 1 350 ? 18.818 -2.513 -32.763 1.00 79.94 350 GLU A O 1
ATOM 2311 N N . TYR A 1 351 ? 20.147 -3.134 -31.083 1.00 81.12 351 TYR A N 1
ATOM 2312 C CA . TYR A 1 351 ? 19.093 -3.483 -30.146 1.00 81.12 351 TYR A CA 1
ATOM 2313 C C . TYR A 1 351 ? 19.219 -2.610 -28.911 1.00 81.12 351 TYR A C 1
ATOM 2315 O O . TYR A 1 351 ? 20.307 -2.372 -28.387 1.00 81.12 351 TYR A O 1
ATOM 2323 N N . THR A 1 352 ? 18.082 -2.130 -28.416 1.00 79.31 352 THR A N 1
ATOM 2324 C CA . THR A 1 352 ? 18.045 -1.491 -27.103 1.00 79.31 352 THR A CA 1
ATOM 2325 C C . THR A 1 352 ? 17.671 -2.555 -26.086 1.00 79.31 352 THR A C 1
ATOM 2327 O O . THR A 1 352 ? 16.572 -3.105 -26.142 1.00 79.31 352 THR A O 1
ATOM 2330 N N . VAL A 1 353 ? 18.596 -2.855 -25.178 1.00 80.31 353 VAL A N 1
ATOM 2331 C CA . VAL A 1 353 ? 18.399 -3.821 -24.099 1.00 80.31 353 VAL A CA 1
ATOM 2332 C C . VAL A 1 353 ? 18.252 -3.057 -22.795 1.00 80.31 353 VAL A C 1
ATOM 2334 O O . VAL A 1 353 ? 19.039 -2.162 -22.482 1.00 80.31 353 VAL A O 1
ATOM 2337 N N . VAL A 1 354 ? 17.216 -3.400 -22.033 1.00 81.69 354 VAL A N 1
ATOM 2338 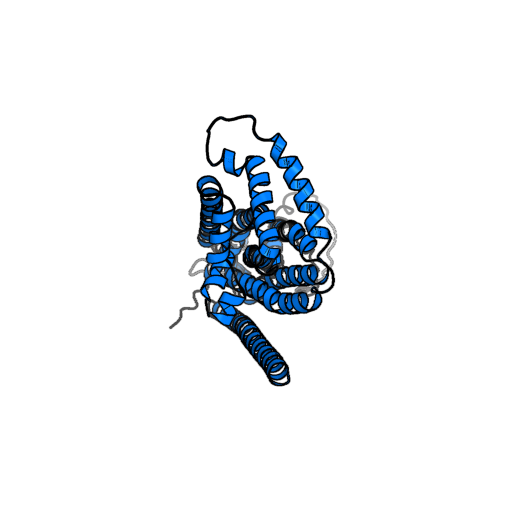C CA . VAL A 1 354 ? 17.045 -2.892 -20.675 1.00 81.69 354 VAL A CA 1
ATOM 2339 C C . VAL A 1 354 ? 17.459 -3.957 -19.688 1.00 81.69 354 VAL A C 1
ATOM 2341 O O . VAL A 1 354 ? 16.896 -5.051 -19.644 1.00 81.69 354 VAL A O 1
ATOM 2344 N N . LEU A 1 355 ? 18.469 -3.606 -18.903 1.00 83.44 355 LEU A N 1
ATOM 2345 C CA . LEU A 1 355 ? 19.044 -4.450 -17.876 1.00 83.44 355 LEU A CA 1
ATOM 2346 C C . LEU A 1 355 ? 18.553 -3.963 -16.515 1.00 83.44 355 LEU A C 1
ATOM 2348 O O . LEU A 1 355 ? 18.775 -2.809 -16.144 1.00 83.44 355 LEU A O 1
ATOM 2352 N N . ASP A 1 356 ? 17.904 -4.846 -15.759 1.00 86.81 356 ASP A N 1
ATOM 2353 C CA . ASP A 1 356 ? 17.673 -4.617 -14.335 1.00 86.81 356 ASP A CA 1
ATOM 2354 C C . ASP A 1 356 ? 18.988 -4.850 -13.579 1.00 86.81 356 ASP A C 1
ATOM 2356 O O . ASP A 1 356 ? 19.500 -5.970 -13.505 1.00 86.81 356 ASP A O 1
ATOM 2360 N N . ARG A 1 357 ? 19.559 -3.778 -13.022 1.00 87.75 357 ARG A N 1
ATOM 2361 C CA . ARG A 1 357 ? 20.786 -3.853 -12.217 1.00 87.75 357 ARG A CA 1
ATOM 2362 C C . ARG A 1 357 ? 20.534 -4.349 -10.795 1.00 87.75 357 ARG A C 1
ATOM 2364 O O . ARG A 1 357 ? 21.497 -4.645 -10.084 1.00 87.75 357 ARG A O 1
ATOM 2371 N N . THR A 1 358 ? 19.279 -4.421 -10.354 1.00 85.31 358 THR A N 1
ATOM 2372 C CA . THR A 1 358 ? 18.951 -4.781 -8.978 1.00 85.31 358 THR A CA 1
ATOM 2373 C C . THR A 1 358 ? 18.909 -6.300 -8.821 1.00 85.31 358 THR A C 1
ATOM 2375 O O . THR A 1 358 ? 17.947 -6.983 -9.187 1.00 85.31 358 THR A O 1
ATOM 2378 N N . THR A 1 359 ? 19.954 -6.849 -8.202 1.00 86.94 359 THR A N 1
ATOM 2379 C CA . THR A 1 359 ? 20.037 -8.292 -7.928 1.00 86.94 359 THR A CA 1
ATOM 2380 C C . THR A 1 359 ? 18.948 -8.742 -6.948 1.00 86.94 359 THR A C 1
ATOM 2382 O O . THR A 1 359 ? 18.551 -7.995 -6.052 1.00 86.94 359 THR A O 1
ATOM 2385 N N . ALA A 1 360 ? 18.489 -9.993 -7.060 1.00 82.38 360 ALA A N 1
ATOM 2386 C CA . ALA A 1 360 ? 17.508 -10.556 -6.126 1.00 82.38 360 ALA A CA 1
ATOM 2387 C C . ALA A 1 360 ? 17.982 -10.484 -4.658 1.00 82.38 360 ALA A C 1
ATOM 2389 O O . ALA A 1 360 ? 17.183 -10.214 -3.764 1.00 82.38 360 ALA A O 1
ATOM 2390 N N . ILE A 1 361 ? 19.291 -10.646 -4.421 1.00 84.62 361 ILE A N 1
ATOM 2391 C CA . ILE A 1 361 ? 19.906 -10.546 -3.089 1.00 84.62 361 ILE A CA 1
ATOM 2392 C C . ILE A 1 361 ? 19.759 -9.130 -2.524 1.00 84.62 361 ILE A C 1
ATOM 2394 O O . ILE A 1 361 ? 19.346 -8.983 -1.377 1.00 84.62 361 ILE A O 1
ATOM 2398 N N . GLN A 1 362 ? 20.040 -8.091 -3.320 1.00 86.88 362 GLN A N 1
ATOM 2399 C CA . GLN A 1 362 ? 19.863 -6.699 -2.889 1.00 86.88 362 GLN A CA 1
ATOM 2400 C C . GLN A 1 362 ? 18.408 -6.407 -2.514 1.00 86.88 362 GLN A C 1
ATOM 2402 O O . GLN A 1 362 ? 18.169 -5.801 -1.472 1.00 86.88 362 GLN A O 1
ATOM 2407 N N . ARG A 1 363 ? 17.438 -6.897 -3.302 1.00 87.25 363 ARG A N 1
ATOM 2408 C CA . ARG A 1 363 ? 16.007 -6.722 -2.995 1.00 87.25 363 ARG A CA 1
ATOM 2409 C C . ARG A 1 363 ? 15.623 -7.398 -1.687 1.00 87.25 363 ARG A C 1
ATOM 2411 O O . ARG A 1 363 ? 14.996 -6.772 -0.836 1.00 87.25 363 ARG A O 1
ATOM 2418 N N . SER A 1 364 ? 16.016 -8.661 -1.508 1.00 85.00 364 SER A N 1
ATOM 2419 C CA . SER A 1 364 ? 15.724 -9.415 -0.285 1.00 85.00 364 SER A CA 1
ATOM 2420 C C . SER A 1 364 ? 16.386 -8.799 0.945 1.00 85.00 364 SER A C 1
ATOM 2422 O O . SER A 1 364 ? 15.749 -8.722 1.990 1.00 85.00 364 SER A O 1
ATOM 2424 N N . LEU A 1 365 ? 17.624 -8.315 0.820 1.00 88.25 365 LEU A N 1
ATOM 2425 C CA . LEU A 1 365 ? 18.347 -7.676 1.916 1.00 88.25 365 LEU A CA 1
ATOM 2426 C C . LEU A 1 365 ? 17.724 -6.326 2.287 1.00 88.25 365 LEU A C 1
ATOM 2428 O O . LEU A 1 365 ? 17.462 -6.097 3.463 1.00 88.25 365 LEU A O 1
ATOM 2432 N N . ALA A 1 366 ? 17.424 -5.466 1.310 1.00 85.25 366 ALA A N 1
ATOM 2433 C CA . ALA A 1 366 ? 16.759 -4.184 1.557 1.00 85.25 366 ALA A CA 1
ATOM 2434 C C . ALA A 1 366 ? 15.385 -4.380 2.219 1.00 85.25 366 ALA A C 1
ATOM 2436 O O . ALA A 1 366 ? 15.072 -3.730 3.215 1.00 85.25 366 ALA A O 1
ATOM 2437 N N . THR A 1 367 ? 14.606 -5.344 1.721 1.00 84.69 367 THR A N 1
ATOM 2438 C CA . THR A 1 367 ? 13.299 -5.692 2.291 1.00 84.69 367 THR A CA 1
ATOM 2439 C C . THR A 1 367 ? 13.425 -6.237 3.711 1.00 84.69 367 THR A C 1
ATOM 2441 O O . THR A 1 367 ? 12.698 -5.803 4.600 1.00 84.69 367 THR A O 1
ATOM 2444 N N . GLY A 1 368 ? 14.368 -7.154 3.947 1.00 84.50 368 GLY A N 1
ATOM 2445 C CA . GLY A 1 368 ? 14.611 -7.735 5.266 1.00 84.50 368 GLY A CA 1
ATOM 2446 C C . GLY A 1 368 ? 15.069 -6.700 6.292 1.00 84.50 368 GLY A C 1
ATOM 2447 O O . GLY A 1 368 ? 14.566 -6.694 7.410 1.00 84.50 368 GLY A O 1
ATOM 2448 N N . LEU A 1 369 ? 15.965 -5.783 5.909 1.00 84.50 369 LEU A N 1
ATOM 2449 C CA . LEU A 1 369 ? 16.405 -4.694 6.784 1.00 84.50 369 LEU A CA 1
ATOM 2450 C C . LEU A 1 369 ? 15.266 -3.729 7.118 1.00 84.50 369 LEU A C 1
ATOM 2452 O O . LEU A 1 369 ? 15.132 -3.349 8.278 1.00 84.50 369 LEU A O 1
ATOM 2456 N N . MET A 1 370 ? 14.429 -3.368 6.141 1.00 81.44 370 MET A N 1
ATOM 2457 C CA . MET A 1 370 ? 13.269 -2.509 6.392 1.00 81.44 370 MET A CA 1
ATOM 2458 C C . MET A 1 370 ? 12.256 -3.196 7.316 1.00 81.44 370 MET A C 1
ATOM 2460 O O . MET A 1 370 ? 11.770 -2.581 8.261 1.00 81.44 370 MET A O 1
ATOM 2464 N N . ALA A 1 371 ? 11.985 -4.486 7.093 1.00 80.56 371 ALA A N 1
ATOM 2465 C CA . ALA A 1 371 ? 11.102 -5.271 7.950 1.00 80.56 371 ALA A CA 1
ATOM 2466 C C . ALA A 1 371 ? 11.638 -5.392 9.384 1.00 80.56 371 ALA A C 1
ATOM 2468 O O . ALA A 1 371 ? 10.867 -5.272 10.331 1.00 80.56 371 ALA A O 1
ATOM 2469 N N . LEU A 1 372 ? 12.950 -5.585 9.556 1.00 82.00 372 LEU A N 1
ATOM 2470 C CA . LEU A 1 372 ? 13.589 -5.610 10.874 1.00 82.00 372 LEU A CA 1
ATOM 2471 C C . LEU A 1 372 ? 13.545 -4.244 11.563 1.00 82.00 372 LEU A C 1
ATOM 2473 O O . LEU A 1 372 ? 13.276 -4.183 12.759 1.00 82.00 372 LEU A O 1
ATOM 2477 N N . ALA A 1 373 ? 13.791 -3.158 10.826 1.00 77.50 373 ALA A N 1
ATOM 2478 C CA . ALA A 1 373 ? 13.743 -1.805 11.371 1.00 77.50 373 ALA A CA 1
ATOM 2479 C C . ALA A 1 373 ? 12.327 -1.443 11.840 1.00 77.50 373 ALA A C 1
ATOM 2481 O O . ALA A 1 373 ? 12.156 -0.985 12.969 1.00 77.50 373 ALA A O 1
ATOM 2482 N N . LEU A 1 374 ? 11.317 -1.706 11.005 1.00 75.25 374 LEU A N 1
ATOM 2483 C CA . LEU A 1 374 ? 9.919 -1.457 11.350 1.00 75.25 374 LEU A CA 1
ATOM 2484 C C . LEU A 1 374 ? 9.447 -2.388 12.458 1.00 75.25 374 LEU A C 1
ATOM 2486 O O . LEU A 1 374 ? 8.972 -1.896 13.466 1.00 75.25 374 LEU A O 1
ATOM 2490 N N . GLY A 1 375 ? 9.677 -3.699 12.348 1.00 72.88 375 GLY A N 1
ATOM 2491 C CA . GLY A 1 375 ? 9.294 -4.649 13.395 1.00 72.88 375 GLY A CA 1
ATOM 2492 C C . GLY A 1 375 ? 9.972 -4.364 14.740 1.00 72.88 375 GLY A C 1
ATOM 2493 O O . GLY A 1 375 ? 9.350 -4.514 15.789 1.00 72.88 375 GLY A O 1
ATOM 2494 N N . GLY A 1 376 ? 11.224 -3.894 14.726 1.00 74.19 376 GLY A N 1
ATOM 2495 C CA . GLY A 1 376 ? 11.925 -3.409 15.915 1.00 74.19 376 GLY A CA 1
ATOM 2496 C C . GLY A 1 376 ? 11.290 -2.148 16.509 1.00 74.19 376 GLY A C 1
ATOM 2497 O O . GLY A 1 376 ? 11.146 -2.057 17.730 1.00 74.19 376 GLY A O 1
ATOM 2498 N N . ALA A 1 377 ? 10.869 -1.201 15.666 1.00 73.06 377 ALA A N 1
ATOM 2499 C CA . ALA A 1 377 ? 10.128 -0.016 16.094 1.00 73.06 377 ALA A CA 1
ATOM 2500 C C . ALA A 1 377 ? 8.748 -0.381 16.673 1.00 73.06 377 ALA A C 1
ATOM 2502 O O . ALA A 1 377 ? 8.440 0.058 17.782 1.00 73.06 377 ALA A O 1
ATOM 2503 N N . SER A 1 378 ? 7.974 -1.246 16.003 1.00 72.50 378 SER A N 1
ATOM 2504 C CA . SER A 1 378 ? 6.681 -1.753 16.489 1.00 72.50 378 SER A CA 1
ATOM 2505 C C . SER A 1 378 ? 6.840 -2.429 17.849 1.00 72.50 378 SER A C 1
ATOM 2507 O O . SER A 1 378 ? 6.131 -2.110 18.801 1.00 72.50 378 SER A O 1
ATOM 2509 N N . LEU A 1 379 ? 7.822 -3.330 17.977 1.00 72.62 379 LEU A N 1
ATOM 2510 C CA . LEU A 1 379 ? 8.086 -4.042 19.225 1.00 72.62 379 LEU A CA 1
ATOM 2511 C C . LEU A 1 379 ? 8.487 -3.080 20.350 1.00 72.62 379 LEU A C 1
ATOM 2513 O O . LEU A 1 379 ? 8.004 -3.216 21.472 1.00 72.62 379 LEU A O 1
ATOM 2517 N N . SER A 1 380 ? 9.328 -2.086 20.054 1.00 73.44 380 SER A N 1
ATOM 2518 C CA . SER A 1 380 ? 9.727 -1.067 21.033 1.00 73.44 380 SER A CA 1
ATOM 2519 C C . SER A 1 380 ? 8.532 -0.238 21.508 1.00 73.44 380 SER A C 1
ATOM 2521 O O . SER A 1 380 ? 8.418 0.041 22.700 1.00 73.44 380 SER A O 1
ATOM 2523 N N . LEU A 1 381 ? 7.615 0.115 20.601 1.00 69.62 381 LEU A N 1
ATOM 2524 C CA . LEU A 1 381 ? 6.384 0.833 20.934 1.00 69.62 381 LEU A CA 1
ATOM 2525 C C . LEU A 1 381 ? 5.444 -0.007 21.802 1.00 69.62 381 LEU A C 1
ATOM 2527 O O . LEU A 1 381 ? 4.930 0.495 22.801 1.00 69.62 381 LEU A O 1
ATOM 2531 N N . VAL A 1 382 ? 5.253 -1.284 21.463 1.00 68.31 382 VAL A N 1
ATOM 2532 C CA . VAL A 1 382 ? 4.422 -2.207 22.249 1.00 68.31 382 VAL A CA 1
ATOM 2533 C C . VAL A 1 382 ? 5.000 -2.397 23.653 1.00 68.31 382 VAL A C 1
ATOM 2535 O O . VAL A 1 382 ? 4.274 -2.256 24.637 1.00 68.31 382 VAL A O 1
ATOM 2538 N N . LEU A 1 383 ? 6.309 -2.644 23.767 1.00 73.62 383 LEU A N 1
ATOM 2539 C CA . LEU A 1 383 ? 6.981 -2.809 25.060 1.00 73.62 383 LEU A CA 1
ATOM 2540 C C . LEU A 1 383 ? 6.952 -1.521 25.894 1.00 73.62 383 LEU A C 1
ATOM 2542 O O . LEU A 1 383 ? 6.700 -1.574 27.098 1.00 73.62 383 LEU A O 1
ATOM 2546 N N . GLY A 1 384 ? 7.161 -0.363 25.261 1.00 74.19 384 GLY A N 1
ATOM 2547 C CA . GLY A 1 384 ? 7.068 0.940 25.918 1.00 74.19 384 GLY A CA 1
ATOM 2548 C C . GLY A 1 384 ? 5.661 1.232 26.442 1.00 74.19 384 GLY A C 1
ATOM 2549 O O . GLY A 1 384 ? 5.505 1.666 27.584 1.00 74.19 384 GLY A O 1
ATOM 2550 N N . ALA A 1 385 ? 4.630 0.930 25.648 1.00 68.44 385 ALA A N 1
ATOM 2551 C CA . ALA A 1 385 ? 3.236 1.082 26.055 1.00 68.44 385 ALA A CA 1
ATOM 2552 C C . ALA A 1 385 ? 2.869 0.155 27.227 1.00 68.44 385 ALA A C 1
ATOM 2554 O O . ALA A 1 385 ? 2.231 0.602 28.179 1.00 68.44 385 ALA A O 1
ATOM 2555 N N . ALA A 1 386 ? 3.310 -1.107 27.192 1.00 69.50 386 ALA A N 1
ATOM 2556 C CA . ALA A 1 386 ? 3.082 -2.059 28.278 1.00 69.50 386 ALA A CA 1
ATOM 2557 C C . ALA A 1 386 ? 3.763 -1.617 29.588 1.00 69.50 386 ALA A C 1
ATOM 2559 O O . ALA A 1 386 ? 3.160 -1.691 30.661 1.00 69.50 386 ALA A O 1
ATOM 2560 N N . ALA A 1 387 ? 4.993 -1.097 29.508 1.00 73.00 387 ALA A N 1
ATOM 2561 C CA . ALA A 1 387 ? 5.714 -0.576 30.668 1.00 73.00 387 ALA A CA 1
ATOM 2562 C C . ALA A 1 387 ? 5.020 0.652 31.286 1.00 73.00 387 ALA A C 1
ATOM 2564 O O . ALA A 1 387 ? 4.901 0.742 32.510 1.00 73.00 387 ALA A O 1
ATOM 2565 N N . ALA A 1 388 ? 4.518 1.572 30.454 1.00 71.12 388 ALA A N 1
ATOM 2566 C CA . ALA A 1 388 ? 3.766 2.738 30.916 1.00 71.12 388 ALA A CA 1
ATOM 2567 C C . ALA A 1 388 ? 2.463 2.337 31.631 1.00 71.12 388 ALA A C 1
ATOM 2569 O O . ALA A 1 388 ? 2.182 2.840 32.721 1.00 71.12 388 ALA A O 1
ATOM 2570 N N . ALA A 1 389 ? 1.716 1.376 31.074 1.00 70.25 389 ALA A N 1
ATOM 2571 C CA . ALA A 1 389 ? 0.487 0.864 31.681 1.00 70.25 389 ALA A CA 1
ATOM 2572 C C . ALA A 1 389 ? 0.742 0.221 33.060 1.00 70.25 389 ALA A C 1
ATOM 2574 O O . ALA A 1 389 ? 0.026 0.500 34.029 1.00 70.25 389 ALA A O 1
ATOM 2575 N N . ALA A 1 390 ? 1.812 -0.574 33.184 1.00 73.12 390 ALA A N 1
ATOM 2576 C CA . ALA A 1 390 ? 2.219 -1.172 34.456 1.00 73.12 390 ALA A CA 1
ATOM 2577 C C . ALA A 1 390 ? 2.575 -0.106 35.511 1.00 73.12 390 ALA A C 1
ATOM 2579 O O . ALA A 1 390 ? 2.176 -0.221 36.674 1.00 73.12 390 ALA A O 1
ATOM 2580 N N . ALA A 1 391 ? 3.264 0.966 35.103 1.00 75.50 391 ALA A N 1
ATOM 2581 C CA . ALA A 1 391 ? 3.594 2.080 35.989 1.00 75.50 391 ALA A CA 1
ATOM 2582 C C . ALA A 1 391 ? 2.331 2.804 36.490 1.00 75.50 391 ALA A C 1
ATOM 2584 O O . ALA A 1 391 ? 2.193 3.018 37.698 1.00 75.50 391 ALA A O 1
ATOM 2585 N N . SER A 1 392 ? 1.367 3.102 35.609 1.00 75.88 392 SER A N 1
ATOM 2586 C CA . SER A 1 392 ? 0.102 3.736 36.012 1.00 75.88 392 SER A CA 1
ATOM 2587 C C . SER A 1 392 ? -0.733 2.871 36.963 1.00 75.88 392 SER A C 1
ATOM 2589 O O . SER A 1 392 ? -1.282 3.390 37.936 1.00 75.88 392 SER A O 1
ATOM 2591 N N . GLY A 1 393 ? -0.771 1.550 36.749 1.00 78.06 393 GLY A N 1
ATOM 2592 C CA . GLY A 1 393 ? -1.479 0.624 37.638 1.00 78.06 393 GLY A CA 1
ATOM 2593 C C . GLY A 1 393 ? -0.885 0.599 39.049 1.00 78.06 393 GLY A C 1
ATOM 2594 O O . GLY A 1 393 ? -1.620 0.596 40.036 1.00 78.06 393 GLY A O 1
ATOM 2595 N N . SER A 1 394 ? 0.447 0.666 39.155 1.00 77.81 394 SER A N 1
ATOM 2596 C CA . SER A 1 394 ? 1.134 0.719 40.451 1.00 77.81 394 SER A CA 1
ATOM 2597 C C . SER A 1 394 ? 0.842 2.009 41.231 1.00 77.81 394 SER A C 1
ATOM 2599 O O . SER A 1 394 ? 0.615 1.956 42.440 1.00 77.81 394 SER A O 1
ATOM 2601 N N . ALA A 1 395 ? 0.760 3.155 40.545 1.00 75.31 395 ALA A N 1
ATOM 2602 C CA . ALA A 1 395 ? 0.432 4.438 41.164 1.00 75.31 395 ALA A CA 1
ATOM 2603 C C . ALA A 1 395 ? -1.022 4.480 41.666 1.00 75.31 395 ALA A C 1
ATOM 2605 O O . ALA A 1 395 ? -1.287 4.951 42.776 1.00 75.31 395 ALA A O 1
ATOM 2606 N N . ALA A 1 396 ? -1.961 3.932 40.887 1.00 74.12 396 ALA A N 1
ATOM 2607 C CA . ALA A 1 396 ? -3.361 3.825 41.289 1.00 74.12 396 ALA A CA 1
ATOM 2608 C C . ALA A 1 396 ? -3.532 2.906 42.514 1.00 74.12 396 ALA A C 1
ATOM 2610 O O . ALA A 1 396 ? -4.205 3.280 43.474 1.00 74.12 396 ALA A O 1
ATOM 2611 N N . ALA A 1 397 ? -2.862 1.747 42.526 1.00 73.56 397 ALA A N 1
ATOM 2612 C CA . ALA A 1 397 ? -2.885 0.818 43.657 1.00 73.56 397 ALA A CA 1
ATOM 2613 C C . ALA A 1 397 ? -2.272 1.423 44.933 1.00 73.56 397 ALA A C 1
ATOM 2615 O O . ALA A 1 397 ? -2.829 1.262 46.017 1.00 73.56 397 ALA A O 1
ATOM 2616 N N . ALA A 1 398 ? -1.166 2.168 44.812 1.00 76.44 398 ALA A N 1
ATOM 2617 C CA . ALA A 1 398 ? -0.557 2.876 45.938 1.00 76.44 398 ALA A CA 1
ATOM 2618 C C . ALA A 1 398 ? -1.478 3.968 46.508 1.00 76.44 398 ALA A C 1
ATOM 2620 O O . ALA A 1 398 ? -1.555 4.135 47.723 1.00 76.44 398 ALA A O 1
ATOM 2621 N N . THR A 1 399 ? -2.213 4.672 45.642 1.00 83.31 399 THR A N 1
ATOM 2622 C CA . THR A 1 399 ? -3.193 5.689 46.059 1.00 83.31 399 THR A CA 1
ATOM 2623 C C . THR A 1 399 ? -4.376 5.051 46.793 1.00 83.31 399 THR A C 1
ATOM 2625 O O . THR A 1 399 ? -4.811 5.571 47.815 1.00 83.31 399 THR A O 1
ATOM 2628 N N . ALA A 1 400 ? -4.860 3.897 46.323 1.00 72.94 400 ALA A N 1
ATOM 2629 C CA . ALA A 1 400 ? -5.950 3.165 46.968 1.00 72.94 400 ALA A CA 1
ATOM 2630 C C . ALA A 1 400 ? -5.554 2.550 48.323 1.00 72.94 400 ALA A C 1
ATOM 2632 O O . ALA A 1 400 ? -6.391 2.463 49.211 1.00 72.94 400 ALA A O 1
ATOM 2633 N N . ALA A 1 401 ? -4.293 2.142 48.498 1.00 77.44 401 ALA A N 1
ATOM 2634 C CA . ALA A 1 401 ? -3.790 1.588 49.759 1.00 77.44 401 ALA A CA 1
ATOM 2635 C C . ALA A 1 401 ? -3.482 2.653 50.833 1.00 77.44 401 ALA A C 1
ATOM 2637 O O . ALA A 1 401 ? -3.246 2.302 51.988 1.00 77.44 401 ALA A O 1
ATOM 2638 N N . GLY A 1 402 ? -3.435 3.935 50.451 1.00 77.69 402 GLY A N 1
ATOM 2639 C CA . GLY A 1 402 ? -3.190 5.066 51.352 1.00 77.69 402 GLY A CA 1
ATOM 2640 C C . GLY A 1 402 ? -4.451 5.754 51.891 1.00 77.69 402 GLY A C 1
ATOM 2641 O O . GLY A 1 402 ? -4.312 6.735 52.622 1.00 77.69 402 GLY A O 1
ATOM 2642 N N . LEU A 1 403 ? -5.645 5.276 51.522 1.00 62.91 403 LEU A N 1
ATOM 2643 C CA . LEU A 1 403 ? -6.959 5.751 51.982 1.00 62.91 403 LEU A CA 1
ATOM 2644 C C . LEU A 1 403 ? -7.590 4.751 52.956 1.00 62.91 403 LEU A C 1
ATOM 2646 O O . LEU A 1 403 ? -8.248 5.218 53.911 1.00 62.91 403 LEU A O 1
#

pLDDT: mean 70.99, std 18.79, range [29.23, 96.75]

Radius of gyration: 28.42 Å; chains: 1; bounding box: 80×49×104 Å

Organism: NCBI:txid2026947

Secondary structure (DSSP, 8-state):
-------BPP-BPTTS-----PPP-HHHHHHHHHHHHHHHHHHHHHHHH-HHHHHHHHHHHS--HHHHHHS--THHHHHTTT--SSHHHHHHHHHIIIIIHHHHHHHH-HHHHHHHHHHHHHHHHHHHHHHHHHHHHHHTTT-TTTHHHHHHHHHHHGGG-TT-----TTHHHHHSHHHHHHHHHHHHHHHHHGGG-THHHHHHHHHHHHHHHHHHHHHHHHHHHHHHHHHHHHHTTTTTTTSSS---------------------S------PPPHHHHHHHHHHHHHHHHHHHHHHHHHHHHHHHHHHHHHHHHHHHHHHHS--EEEEEEEEPPTT--S---GGG-EEEEEEEE---HHHHHHHHHHHHHHHHHHHHHHHHHHHHHHHHHHHHHHHHHHT-